Protein AF-0000000080754991 (afdb_homodimer)

Organism: Azotobacter vinelandii (strain DJ / ATCC BAA-1303) (NCBI:txid322710)

pLDDT: mean 96.36, std 5.75, range [33.67, 98.95]

Structure (mmCIF, N/CA/C/O backbone):
data_AF-0000000080754991-model_v1
#
loop_
_entity.id
_entity.type
_entity.pdbx_description
1 polymer Metapyrocatechase
#
loop_
_atom_site.group_PDB
_atom_site.id
_atom_site.type_symbol
_atom_site.label_atom_id
_atom_site.label_alt_id
_atom_site.label_comp_id
_atom_site.label_asym_id
_atom_site.label_entity_id
_atom_site.label_seq_id
_atom_site.pdbx_PDB_ins_code
_atom_site.Cartn_x
_atom_site.Cartn_y
_atom_site.Cartn_z
_atom_site.occupancy
_atom_site.B_iso_or_equiv
_atom_site.auth_seq_id
_atom_site.auth_comp_id
_atom_site.auth_asym_id
_atom_site.auth_atom_id
_atom_site.pdbx_PDB_model_num
ATOM 1 N N . MET A 1 1 ? 1.107 -3.089 6.936 1 34.07 1 MET A N 1
ATOM 2 C CA . MET A 1 1 ? 1.478 -4.201 7.807 1 34.07 1 MET A CA 1
ATOM 3 C C . MET A 1 1 ? 1.698 -3.721 9.238 1 34.07 1 MET A C 1
ATOM 5 O O . MET A 1 1 ? 2.694 -3.056 9.528 1 34.07 1 MET A O 1
ATOM 9 N N . ALA A 1 2 ? 0.578 -3.382 9.932 1 50.48 2 ALA A N 1
ATOM 10 C CA . ALA A 1 2 ? 0.874 -2.749 11.214 1 50.48 2 ALA A CA 1
ATOM 11 C C . ALA A 1 2 ? 1.478 -3.75 12.194 1 50.48 2 ALA A C 1
ATOM 13 O O . ALA A 1 2 ? 0.76 -4.558 12.788 1 50.48 2 ALA A O 1
ATOM 14 N N . LEU A 1 3 ? 2.65 -3.998 12.163 1 57.65 3 LEU A N 1
ATOM 15 C CA . LEU A 1 3 ? 3.329 -4.927 13.06 1 57.65 3 LEU A CA 1
ATOM 16 C C . LEU A 1 3 ? 2.922 -4.68 14.508 1 57.65 3 LEU A C 1
ATOM 18 O O . LEU A 1 3 ? 2.766 -5.626 15.284 1 57.65 3 LEU A O 1
ATOM 22 N N . THR A 1 4 ? 2.54 -3.359 14.766 1 68.51 4 THR A N 1
ATOM 23 C CA . THR A 1 4 ? 2.285 -3.069 16.172 1 68.51 4 THR A CA 1
ATOM 24 C C . THR A 1 4 ? 0.848 -2.597 16.375 1 68.51 4 THR A C 1
ATOM 26 O O . THR A 1 4 ? 0.444 -2.283 17.497 1 68.51 4 THR A O 1
ATOM 29 N N . GLY A 1 5 ? 0.146 -2.504 15.353 1 90.27 5 GLY A N 1
ATOM 30 C CA . GLY A 1 5 ? -1.273 -2.235 15.518 1 90.27 5 GLY A CA 1
ATOM 31 C C . GLY A 1 5 ? -1.663 -0.824 15.119 1 90.27 5 GLY A C 1
ATOM 32 O O . GLY A 1 5 ? -2.846 -0.478 15.119 1 90.27 5 GLY A O 1
ATOM 33 N N . VAL A 1 6 ? -0.695 0.099 14.88 1 95.68 6 VAL A N 1
ATOM 34 C CA . VAL A 1 6 ? -0.999 1.396 14.284 1 95.68 6 VAL A CA 1
ATOM 35 C C . VAL A 1 6 ? -1.302 1.223 12.797 1 95.68 6 VAL A C 1
ATOM 37 O O . VAL A 1 6 ? -0.485 0.678 12.051 1 95.68 6 VAL A O 1
ATOM 40 N N . LEU A 1 7 ? -2.382 1.75 12.353 1 95.14 7 LEU A N 1
ATOM 41 C CA . LEU A 1 7 ? -2.868 1.378 11.029 1 95.14 7 LEU A CA 1
ATOM 42 C C . LEU A 1 7 ? -2.525 2.452 10.003 1 95.14 7 LEU A C 1
ATOM 44 O O . LEU A 1 7 ? -2.044 2.142 8.91 1 95.14 7 LEU A O 1
ATOM 48 N N . ARG A 1 8 ? -2.825 3.704 10.314 1 95.9 8 ARG A N 1
ATOM 49 C CA . ARG A 1 8 ? -2.737 4.777 9.329 1 95.9 8 ARG A CA 1
ATOM 50 C C . ARG A 1 8 ? -2.934 6.139 9.984 1 95.9 8 ARG A C 1
ATOM 52 O O . ARG A 1 8 ? -3.513 6.235 11.068 1 95.9 8 ARG A O 1
ATOM 59 N N . PRO A 1 9 ? -2.47 7.204 9.248 1 97.39 9 PRO A N 1
ATOM 60 C CA . PRO A 1 9 ? -2.986 8.509 9.667 1 97.39 9 PRO A CA 1
ATOM 61 C C . PRO A 1 9 ? -4.512 8.576 9.643 1 97.39 9 PRO A C 1
ATOM 63 O O . PRO A 1 9 ? -5.135 8.176 8.656 1 97.39 9 PRO A O 1
ATOM 66 N N . GLY A 1 10 ? -5.033 9.062 10.738 1 98.12 10 GLY A N 1
ATOM 67 C CA . GLY A 1 10 ? -6.482 9.041 10.861 1 98.12 10 GLY A CA 1
ATOM 68 C C . GLY A 1 10 ? -7.115 10.41 10.699 1 98.12 10 GLY A C 1
ATOM 69 O O . GLY A 1 10 ? -8.213 10.532 10.153 1 98.12 10 GLY A O 1
ATOM 70 N N . HIS A 1 11 ? -6.449 11.44 11.294 1 98.87 11 HIS A N 1
ATOM 71 C CA . HIS A 1 11 ? -6.967 12.792 11.119 1 98.87 11 HIS A CA 1
ATOM 72 C C . HIS A 1 11 ? -5.938 13.836 11.538 1 98.87 11 HIS A C 1
ATOM 74 O O . HIS A 1 11 ? -5.022 13.537 12.308 1 98.87 11 HIS A O 1
ATOM 80 N N . ALA A 1 12 ? -6.115 14.991 10.964 1 98.92 12 ALA A N 1
ATOM 81 C CA . ALA A 1 12 ? -5.377 16.189 11.353 1 98.92 12 ALA A CA 1
ATOM 82 C C . ALA A 1 12 ? -6.325 17.354 11.626 1 98.92 12 ALA A C 1
ATOM 84 O O . ALA A 1 12 ? -7.294 17.558 10.891 1 98.92 12 ALA A O 1
ATOM 85 N N . GLN A 1 13 ? -6.085 18.003 12.701 1 98.91 13 GLN A N 1
ATOM 86 C CA . GLN A 1 13 ? -6.768 19.276 12.91 1 98.91 13 GLN A CA 1
ATOM 87 C C . GLN A 1 13 ? -5.846 20.452 12.601 1 98.91 13 GLN A C 1
ATOM 89 O O . GLN A 1 13 ? -4.785 20.593 13.212 1 98.91 13 GLN A O 1
ATOM 94 N N . VAL A 1 14 ? -6.333 21.271 11.75 1 98.87 14 VAL A N 1
ATOM 95 C CA . VAL A 1 14 ? -5.523 22.384 11.266 1 98.87 14 VAL A CA 1
ATOM 96 C C . VAL A 1 14 ? -6.213 23.706 11.595 1 98.87 14 VAL A C 1
ATOM 98 O O . VAL A 1 14 ? -7.437 23.816 11.496 1 98.87 14 VAL A O 1
ATOM 101 N N . ARG A 1 15 ? -5.379 24.661 11.945 1 98.89 15 ARG A N 1
ATOM 102 C CA . ARG A 1 15 ? -5.869 26.011 12.207 1 98.89 15 ARG A CA 1
ATOM 103 C C . ARG A 1 15 ? -5.927 26.831 10.923 1 98.89 15 ARG A C 1
ATOM 105 O O . ARG A 1 15 ? -4.994 26.8 10.118 1 98.89 15 ARG A O 1
ATOM 112 N N . VAL A 1 16 ? -7.015 27.548 10.8 1 98.83 16 VAL A N 1
ATOM 113 C CA . VAL A 1 16 ? -7.174 28.428 9.647 1 98.83 16 VAL A CA 1
ATOM 114 C C . VAL A 1 16 ? -7.518 29.84 10.117 1 98.83 16 VAL A C 1
ATOM 116 O O . VAL A 1 16 ? -8.048 30.023 11.215 1 98.83 16 VAL A O 1
ATOM 119 N N . LEU A 1 17 ? -7.323 30.815 9.294 1 98.74 17 LEU A N 1
ATOM 120 C CA . LEU A 1 17 ? -7.463 32.212 9.692 1 98.74 17 LEU A CA 1
ATOM 121 C C . LEU A 1 17 ? -8.887 32.704 9.456 1 98.74 17 LEU A C 1
ATOM 123 O O . LEU A 1 17 ? -9.371 33.586 10.169 1 98.74 17 LEU A O 1
ATOM 127 N N . ASN A 1 18 ? -9.542 32.275 8.427 1 98.62 18 ASN A N 1
ATOM 128 C CA . ASN A 1 18 ? -10.93 32.555 8.074 1 98.62 18 ASN A CA 1
ATOM 129 C C . ASN A 1 18 ? -11.703 31.272 7.781 1 98.62 18 ASN A C 1
ATOM 131 O O . ASN A 1 18 ? -11.503 30.647 6.738 1 98.62 18 ASN A O 1
ATOM 135 N N . LEU A 1 19 ? -12.589 30.943 8.639 1 98.63 19 LEU A N 1
ATOM 136 C CA . LEU A 1 19 ? -13.254 29.645 8.602 1 98.63 19 LEU A CA 1
ATOM 137 C C . LEU A 1 19 ? -14.079 29.493 7.328 1 98.63 19 LEU A C 1
ATOM 139 O O . LEU A 1 19 ? -13.948 28.496 6.614 1 98.63 19 LEU A O 1
ATOM 143 N N . GLU A 1 20 ? -14.876 30.476 7.024 1 98.44 20 GLU A N 1
ATOM 144 C CA . GLU A 1 20 ? -15.788 30.373 5.889 1 98.44 20 GLU A CA 1
ATOM 145 C C . GLU A 1 20 ? -15.023 30.27 4.573 1 98.44 20 GLU A C 1
ATOM 147 O O . GLU A 1 20 ? -15.39 29.486 3.695 1 98.44 20 GLU A O 1
ATOM 152 N N . GLU A 1 21 ? -14.033 31.083 4.467 1 98.59 21 GLU A N 1
ATOM 153 C CA . GLU A 1 21 ? -13.186 31.007 3.281 1 98.59 21 GLU A CA 1
ATOM 154 C C . GLU A 1 21 ? -12.54 29.63 3.151 1 98.59 21 GLU A C 1
ATOM 156 O O . GLU A 1 21 ? -12.482 29.066 2.057 1 98.59 21 GLU A O 1
ATOM 161 N N . SER A 1 22 ? -12.11 29.127 4.238 1 98.77 22 SER A N 1
ATOM 162 C CA . SER A 1 22 ? -11.438 27.831 4.238 1 98.77 22 SER A CA 1
ATOM 163 C C . SER A 1 22 ? -12.419 26.7 3.946 1 98.77 22 SER A C 1
ATOM 165 O O . SER A 1 22 ? -12.075 25.735 3.26 1 98.77 22 SER A O 1
ATOM 167 N N . ILE A 1 23 ? -13.593 26.805 4.457 1 98.83 23 ILE A N 1
ATOM 168 C CA . ILE A 1 23 ? -14.608 25.8 4.163 1 98.83 23 ILE A CA 1
ATOM 169 C C . ILE A 1 23 ? -14.829 25.716 2.654 1 98.83 23 ILE A C 1
ATOM 171 O O . ILE A 1 23 ? -14.852 24.623 2.083 1 98.83 23 ILE A O 1
ATOM 175 N N . ARG A 1 24 ? -14.95 26.838 2.006 1 98.68 24 ARG A N 1
ATOM 176 C CA . ARG A 1 24 ? -15.157 26.87 0.562 1 98.68 24 ARG A CA 1
ATOM 177 C C . ARG A 1 24 ? -13.966 26.268 -0.176 1 98.68 24 ARG A C 1
ATOM 179 O O . ARG A 1 24 ? -14.14 25.519 -1.139 1 98.68 24 ARG A O 1
ATOM 186 N N . PHE A 1 25 ? -12.845 26.593 0.248 1 98.88 25 PHE A N 1
ATOM 187 C CA . PHE A 1 25 ? -11.631 26.096 -0.39 1 98.88 25 PHE A CA 1
ATOM 188 C C . PHE A 1 25 ? -11.543 24.579 -0.277 1 98.88 25 PHE A C 1
ATOM 190 O O . PHE A 1 25 ? -11.362 23.886 -1.281 1 98.88 25 PHE A O 1
ATOM 197 N N . TYR A 1 26 ? -11.646 23.987 0.961 1 98.87 26 TYR A N 1
ATOM 198 C CA . TYR A 1 26 ? -11.446 22.56 1.188 1 98.87 26 TYR A CA 1
ATOM 199 C C . TYR A 1 26 ? -12.576 21.746 0.569 1 98.87 26 TYR A C 1
ATOM 201 O O . TYR A 1 26 ? -12.354 20.637 0.078 1 98.87 26 TYR A O 1
ATOM 209 N N . ARG A 1 27 ? -13.724 22.312 0.557 1 98.67 27 ARG A N 1
ATOM 210 C CA . ARG A 1 27 ? -14.872 21.615 -0.016 1 98.67 27 ARG A CA 1
ATOM 211 C C . ARG A 1 27 ? -14.845 21.677 -1.54 1 98.67 27 ARG A C 1
ATOM 213 O O . ARG A 1 27 ? -15.026 20.658 -2.21 1 98.67 27 ARG A O 1
ATOM 220 N N . ASP A 1 28 ? -14.568 22.867 -2.136 1 98.45 28 ASP A N 1
ATOM 221 C CA . ASP A 1 28 ? -14.836 23.092 -3.553 1 98.45 28 ASP A CA 1
ATOM 222 C C . ASP A 1 28 ? -13.562 22.952 -4.382 1 98.45 28 ASP A C 1
ATOM 224 O O . ASP A 1 28 ? -13.608 22.508 -5.531 1 98.45 28 ASP A O 1
ATOM 228 N N . VAL A 1 29 ? -12.449 23.399 -3.857 1 98.79 29 VAL A N 1
ATOM 229 C CA . VAL A 1 29 ? -11.2 23.348 -4.61 1 98.79 29 VAL A CA 1
ATOM 230 C C . VAL A 1 29 ? -10.485 22.027 -4.336 1 98.79 29 VAL A C 1
ATOM 232 O O . VAL A 1 29 ? -10.21 21.259 -5.261 1 98.79 29 VAL A O 1
ATOM 235 N N . LEU A 1 30 ? -10.238 21.726 -3.058 1 98.81 30 LEU A N 1
ATOM 236 C CA . LEU A 1 30 ? -9.603 20.451 -2.741 1 98.81 30 LEU A CA 1
ATOM 237 C C . LEU A 1 30 ? -10.566 19.291 -2.973 1 98.81 30 LEU A C 1
ATOM 239 O O . LEU A 1 30 ? -10.137 18.169 -3.251 1 98.81 30 LEU A O 1
ATOM 243 N N . GLY A 1 31 ? -11.863 19.578 -2.806 1 98.78 31 GLY A N 1
ATOM 244 C CA . GLY A 1 31 ? -12.878 18.59 -3.136 1 98.78 31 GLY A CA 1
ATOM 245 C C . GLY A 1 31 ? -13.135 17.602 -2.014 1 98.78 31 GLY A C 1
ATOM 246 O O . GLY A 1 31 ? -13.48 16.445 -2.266 1 98.78 31 GLY A O 1
ATOM 247 N N . LEU A 1 32 ? -12.944 17.977 -0.763 1 98.82 32 LEU A N 1
ATOM 248 C CA . LEU A 1 32 ? -13.263 17.125 0.378 1 98.82 32 LEU A CA 1
ATOM 249 C C . LEU A 1 32 ? -14.763 17.117 0.649 1 98.82 32 LEU A C 1
ATOM 251 O O . LEU A 1 32 ? -15.472 18.052 0.267 1 98.82 32 LEU A O 1
ATOM 255 N N . VAL A 1 33 ? -15.2 16.069 1.327 1 98.7 33 VAL A N 1
ATOM 256 C CA . VAL A 1 33 ? -16.601 15.902 1.698 1 98.7 33 VAL A CA 1
ATOM 257 C C . VAL A 1 33 ? -16.813 16.359 3.139 1 98.7 33 VAL A C 1
ATOM 259 O O . VAL A 1 33 ? -16.229 15.795 4.068 1 98.7 33 VAL A O 1
ATOM 262 N N . GLU A 1 34 ? -17.566 17.38 3.348 1 98.68 34 GLU A N 1
ATOM 263 C CA . GLU A 1 34 ? -17.897 17.808 4.704 1 98.68 34 GLU A CA 1
ATOM 264 C C . GLU A 1 34 ? -18.792 16.788 5.402 1 98.68 34 GLU A C 1
ATOM 266 O O . GLU A 1 34 ? -19.824 16.386 4.86 1 98.68 34 GLU A O 1
ATOM 271 N N . THR A 1 35 ? -18.415 16.431 6.626 1 98.71 35 THR A N 1
ATOM 272 C CA . THR A 1 35 ? -19.149 15.358 7.287 1 98.71 35 THR A CA 1
ATOM 273 C C . THR A 1 35 ? -19.8 15.86 8.573 1 98.71 35 THR A C 1
ATOM 275 O O . THR A 1 35 ? -20.586 15.145 9.197 1 98.71 35 THR A O 1
ATOM 278 N N . GLY A 1 36 ? -19.377 17.078 9.009 1 98.57 36 GLY A N 1
ATOM 279 C CA . GLY A 1 36 ? -20.019 17.567 10.219 1 98.57 36 GLY A CA 1
ATOM 280 C C . GLY A 1 36 ? -19.394 18.843 10.752 1 98.57 36 GLY A C 1
ATOM 281 O O . GLY A 1 36 ? -18.378 19.307 10.231 1 98.57 36 GLY A O 1
ATOM 282 N N . ARG A 1 37 ? -20.08 19.437 11.686 1 98.37 37 ARG A N 1
ATOM 283 C CA . ARG A 1 37 ? -19.657 20.581 12.487 1 98.37 37 ARG A CA 1
ATOM 284 C C . ARG A 1 37 ? -20.006 20.38 13.957 1 98.37 37 ARG A C 1
ATOM 286 O O . ARG A 1 37 ? -20.997 19.722 14.281 1 98.37 37 ARG A O 1
ATOM 293 N N . ASP A 1 38 ? -19.126 20.89 14.728 1 97.73 38 ASP A N 1
ATOM 294 C CA . ASP A 1 38 ? -19.459 20.696 16.136 1 97.73 38 ASP A CA 1
ATOM 295 C C . ASP A 1 38 ? -19.579 22.035 16.862 1 97.73 38 ASP A C 1
ATOM 297 O O . ASP A 1 38 ? -19.426 23.094 16.25 1 97.73 38 ASP A O 1
ATOM 301 N N . ALA A 1 39 ? -19.927 21.992 18.148 1 96.02 39 ALA A N 1
ATOM 302 C CA . ALA A 1 39 ? -20.257 23.175 18.939 1 96.02 39 ALA A CA 1
ATOM 303 C C . ALA A 1 39 ? -19.007 23.998 19.241 1 96.02 39 ALA A C 1
ATOM 305 O O . ALA A 1 39 ? -19.104 25.161 19.638 1 96.02 39 ALA A O 1
ATOM 306 N N . GLN A 1 40 ? -17.845 23.442 18.992 1 95.78 40 GLN A N 1
ATOM 307 C CA . GLN A 1 40 ? -16.594 24.144 19.261 1 95.78 40 GLN A CA 1
ATOM 308 C C . GLN A 1 40 ? -16.119 24.913 18.032 1 95.78 40 GLN A C 1
ATOM 310 O O . GLN A 1 40 ? -15.068 25.556 18.063 1 95.78 40 GLN A O 1
ATOM 315 N N . GLY A 1 41 ? -16.899 24.827 16.971 1 97.4 41 GLY A N 1
ATOM 316 C CA . GLY A 1 41 ? -16.583 25.576 15.765 1 97.4 41 GLY A CA 1
ATOM 317 C C . GLY A 1 41 ? -15.735 24.793 14.782 1 97.4 41 GLY A C 1
ATOM 318 O O . GLY A 1 41 ? -15.221 25.354 13.812 1 97.4 41 GLY A O 1
ATOM 319 N N . ARG A 1 42 ? -15.592 23.554 15.032 1 98.68 42 ARG A N 1
ATOM 320 C CA . ARG A 1 42 ? -14.81 22.719 14.126 1 98.68 42 ARG A CA 1
ATOM 321 C C . ARG A 1 42 ? -15.655 22.25 12.946 1 98.68 42 ARG A C 1
ATOM 323 O O . ARG A 1 42 ? -16.844 21.965 13.102 1 98.68 42 ARG A O 1
ATOM 330 N N . VAL A 1 43 ? -15.013 22.196 11.816 1 98.92 43 VAL A N 1
ATOM 331 C CA . VAL A 1 43 ? -15.619 21.635 10.613 1 98.92 43 VAL A CA 1
ATOM 332 C C . VAL A 1 43 ? -14.843 20.396 10.172 1 98.92 43 VAL A C 1
ATOM 334 O O . VAL A 1 43 ? -13.611 20.412 10.126 1 98.92 43 VAL A O 1
ATOM 337 N N . TYR A 1 44 ? -15.593 19.324 9.853 1 98.93 44 TYR A N 1
ATOM 338 C CA . TYR A 1 44 ? -15.01 18.009 9.615 1 98.93 44 TYR A CA 1
ATOM 339 C C . TYR A 1 44 ? -15.146 17.609 8.151 1 98.93 44 TYR A C 1
ATOM 341 O O . TYR A 1 44 ? -16.213 17.767 7.554 1 98.93 44 TYR A O 1
ATOM 349 N N . PHE A 1 45 ? -14.05 17.102 7.62 1 98.93 45 PHE A N 1
ATOM 350 C CA . PHE A 1 45 ? -14.011 16.677 6.226 1 98.93 45 PHE A CA 1
ATOM 351 C C . PHE A 1 45 ? -13.409 15.282 6.102 1 98.93 45 PHE A C 1
ATOM 353 O O . PHE A 1 45 ? -12.654 14.847 6.975 1 98.93 45 PHE A O 1
ATOM 360 N N . LYS A 1 46 ? -13.76 14.586 5.085 1 98.74 46 LYS A N 1
ATOM 361 C CA . LYS A 1 46 ? -13.068 13.376 4.652 1 98.74 46 LYS A CA 1
ATOM 362 C C . LYS A 1 46 ? -12.751 13.427 3.16 1 98.74 46 LYS A C 1
ATOM 364 O O . LYS A 1 46 ? -13.347 14.213 2.421 1 98.74 46 LYS A O 1
ATOM 369 N N . CYS A 1 47 ? -11.82 12.644 2.73 1 98.6 47 CYS A N 1
ATOM 370 C CA . CYS A 1 47 ? -11.605 12.432 1.303 1 98.6 47 CYS A CA 1
ATOM 371 C C . CYS A 1 47 ? -12.634 11.462 0.735 1 98.6 47 CYS A C 1
ATOM 373 O O . CYS A 1 47 ? -13.244 10.692 1.479 1 98.6 47 CYS A O 1
ATOM 375 N N . TRP A 1 48 ? -12.784 11.415 -0.539 1 97.84 48 TRP A N 1
ATOM 376 C CA . TRP A 1 48 ? -13.981 10.819 -1.122 1 97.84 48 TRP A CA 1
ATOM 377 C C . TRP A 1 48 ? -13.996 9.309 -0.912 1 97.84 48 TRP A C 1
ATOM 379 O O . TRP A 1 48 ? -15.062 8.705 -0.779 1 97.84 48 TRP A O 1
ATOM 389 N N . ASP A 1 49 ? -12.83 8.705 -0.838 1 97.3 49 ASP A N 1
ATOM 390 C CA . ASP A 1 49 ? -12.833 7.245 -0.821 1 97.3 49 ASP A CA 1
ATOM 391 C C . ASP A 1 49 ? -12.665 6.712 0.6 1 97.3 49 ASP A C 1
ATOM 393 O O . ASP A 1 49 ? -12.534 5.503 0.804 1 97.3 49 ASP A O 1
ATOM 397 N N . GLU A 1 50 ? -12.521 7.585 1.585 1 97.41 50 GLU A N 1
ATOM 398 C CA . GLU A 1 50 ? -12.432 7.17 2.981 1 97.41 50 GLU A CA 1
ATOM 399 C C . GLU A 1 50 ? -13.794 6.735 3.515 1 97.41 50 GLU A C 1
ATOM 401 O O . GLU A 1 50 ? -14.827 7.265 3.101 1 97.41 50 GLU A O 1
ATOM 406 N N . ARG A 1 51 ? -13.725 5.826 4.455 1 97.13 51 ARG A N 1
ATOM 407 C CA . ARG A 1 51 ? -14.976 5.312 5.003 1 97.13 51 ARG A CA 1
ATOM 408 C C . ARG A 1 51 ? -15.261 5.915 6.375 1 97.13 51 ARG A C 1
ATOM 410 O O . ARG A 1 51 ? -16.419 6.018 6.785 1 97.13 51 ARG A O 1
ATOM 417 N N . ASP A 1 52 ? -14.245 6.328 7.061 1 98.01 52 ASP A N 1
ATOM 418 C CA . ASP A 1 52 ? -14.385 6.949 8.375 1 98.01 52 ASP A CA 1
ATOM 419 C C . ASP A 1 52 ? -15.091 8.299 8.272 1 98.01 52 ASP A C 1
ATOM 421 O O . ASP A 1 52 ? -15.092 8.926 7.21 1 98.01 52 ASP A O 1
ATOM 425 N N . HIS A 1 53 ? -15.561 8.753 9.336 1 98.66 53 HIS A N 1
ATOM 426 C CA . HIS A 1 53 ? -16.329 9.991 9.391 1 98.66 53 HIS A CA 1
ATOM 427 C C . HIS A 1 53 ? -15.493 11.179 8.928 1 98.66 53 HIS A C 1
ATOM 429 O O . HIS A 1 53 ? -15.989 12.05 8.21 1 98.66 53 HIS A O 1
ATOM 435 N N . HIS A 1 54 ? -14.267 11.289 9.305 1 98.86 54 HIS A N 1
ATOM 436 C CA . HIS A 1 54 ? -13.438 12.415 8.892 1 98.86 54 HIS A CA 1
ATOM 437 C C . HIS A 1 54 ? -11.956 12.064 8.967 1 98.86 54 HIS A C 1
ATOM 439 O O . HIS A 1 54 ? -11.569 11.134 9.678 1 98.86 54 HIS A O 1
ATOM 445 N N . SER A 1 55 ? -11.216 12.81 8.238 1 98.86 55 SER A N 1
ATOM 446 C CA . SER A 1 55 ? -9.764 12.711 8.339 1 98.86 55 SER A CA 1
ATOM 447 C C . SER A 1 55 ? -9.116 14.092 8.368 1 98.86 55 SER A C 1
ATOM 449 O O . SER A 1 55 ? -7.897 14.208 8.512 1 98.86 55 SER A O 1
ATOM 451 N N . TYR A 1 56 ? -9.892 15.131 8.163 1 98.92 56 TYR A N 1
ATOM 452 C CA . TYR A 1 56 ? -9.367 16.492 8.162 1 98.92 56 TYR A CA 1
ATOM 453 C C . TYR A 1 56 ? -10.326 17.447 8.863 1 98.92 56 TYR A C 1
ATOM 455 O O . TYR A 1 56 ? -11.501 17.534 8.501 1 98.92 56 TYR A O 1
ATOM 463 N N . VAL A 1 57 ? -9.799 18.12 9.869 1 98.95 57 VAL A N 1
ATOM 464 C CA . VAL A 1 57 ? -10.595 19.023 10.694 1 98.95 57 VAL A CA 1
ATOM 465 C C . VAL A 1 57 ? -9.991 20.425 10.655 1 98.95 57 VAL A C 1
ATOM 467 O O . VAL A 1 57 ? -8.774 20.587 10.766 1 98.95 57 VAL A O 1
ATOM 470 N N . ILE A 1 58 ? -10.875 21.419 10.487 1 98.94 58 ILE A N 1
ATOM 471 C CA . ILE A 1 58 ? -10.369 22.786 10.543 1 98.94 58 ILE A CA 1
ATOM 472 C C . ILE A 1 58 ? -11.106 23.564 11.631 1 98.94 58 ILE A C 1
ATOM 474 O O . ILE A 1 58 ? -12.257 23.259 11.95 1 98.94 58 ILE A O 1
ATOM 478 N N . ARG A 1 59 ? -10.434 24.453 12.129 1 98.8 59 ARG A N 1
ATOM 479 C CA . ARG A 1 59 ? -11.013 25.431 13.045 1 98.8 59 ARG A CA 1
ATOM 480 C C . ARG A 1 59 ? -10.362 26.799 12.869 1 98.8 59 ARG A C 1
ATOM 482 O O . ARG A 1 59 ? -9.192 26.891 12.49 1 98.8 59 ARG A O 1
ATOM 489 N N . GLU A 1 60 ? -11.086 27.847 13.226 1 98.71 60 GLU A N 1
ATOM 490 C CA . GLU A 1 60 ? -10.572 29.209 13.114 1 98.71 60 GLU A CA 1
ATOM 491 C C . GLU A 1 60 ? -9.638 29.543 14.274 1 98.71 60 GLU A C 1
ATOM 493 O O . GLU A 1 60 ? -9.912 29.186 15.422 1 98.71 60 GLU A O 1
ATOM 498 N N . ALA A 1 61 ? -8.58 30.172 13.939 1 98.62 61 ALA A N 1
ATOM 499 C CA . ALA A 1 61 ? -7.607 30.647 14.92 1 98.62 61 ALA A CA 1
ATOM 500 C C . ALA A 1 61 ? -6.853 31.866 14.398 1 98.62 61 ALA A C 1
ATOM 502 O O . ALA A 1 61 ? -6.997 32.24 13.231 1 98.62 61 ALA A O 1
ATOM 503 N N . ASP A 1 62 ? -6.039 32.49 15.265 1 98.2 62 ASP A N 1
ATOM 504 C CA . ASP A 1 62 ? -5.318 33.706 14.903 1 98.2 62 ASP A CA 1
ATOM 505 C C . ASP A 1 62 ? -4.019 33.377 14.171 1 98.2 62 ASP A C 1
ATOM 507 O O . ASP A 1 62 ? -3.379 34.264 13.602 1 98.2 62 ASP A O 1
ATOM 511 N N . SER A 1 63 ? -3.65 32.119 14.158 1 98.27 63 SER A N 1
ATOM 512 C CA . SER A 1 63 ? -2.476 31.656 13.426 1 98.27 63 SER A CA 1
ATOM 513 C C . SER A 1 63 ? -2.73 30.301 12.772 1 98.27 63 SER A C 1
ATOM 515 O O . SER A 1 63 ? -3.425 29.454 13.337 1 98.27 63 SER A O 1
ATOM 517 N N . ALA A 1 64 ? -2.137 30.165 11.598 1 98.41 64 ALA A N 1
ATOM 518 C CA . ALA A 1 64 ? -2.251 28.885 10.903 1 98.41 64 ALA A CA 1
ATOM 519 C C . ALA A 1 64 ? -1.333 27.838 11.526 1 98.41 64 ALA A C 1
ATOM 521 O O . ALA A 1 64 ? -0.416 28.177 12.278 1 98.41 64 ALA A O 1
ATOM 522 N N . GLY A 1 65 ? -1.632 26.593 11.283 1 98.63 65 GLY A N 1
ATOM 523 C CA . GLY A 1 65 ? -0.792 25.524 11.799 1 98.63 65 GLY A CA 1
ATOM 524 C C . GLY A 1 65 ? -1.578 24.294 12.212 1 98.63 65 GLY A C 1
ATOM 525 O O . GLY A 1 65 ? -2.771 24.187 11.921 1 98.63 65 GLY A O 1
ATOM 526 N N . LEU A 1 66 ? -0.894 23.368 12.812 1 98.81 66 LEU A N 1
ATOM 527 C CA . LEU A 1 66 ? -1.433 22.073 13.214 1 98.81 66 LEU A CA 1
ATOM 528 C C . LEU A 1 66 ? -1.695 22.035 14.716 1 98.81 66 LEU A C 1
ATOM 530 O O . LEU A 1 66 ? -0.82 22.383 15.512 1 98.81 66 LEU A O 1
ATOM 534 N N . ASP A 1 67 ? -2.872 21.597 15.052 1 98.8 67 ASP A N 1
ATOM 535 C CA . ASP A 1 67 ? -3.127 21.355 16.469 1 98.8 67 ASP A CA 1
ATOM 536 C C . ASP A 1 67 ? -2.635 19.972 16.887 1 98.8 67 ASP A C 1
ATOM 538 O O . ASP A 1 67 ? -1.969 19.829 17.915 1 98.8 67 ASP A O 1
ATOM 542 N N . PHE A 1 68 ? -3.02 18.976 16.132 1 98.84 68 PHE A N 1
ATOM 543 C CA . PHE A 1 68 ? -2.617 17.607 16.427 1 98.84 68 PHE A CA 1
ATOM 544 C C . PHE A 1 68 ? -2.827 16.708 15.215 1 98.84 68 PHE A C 1
ATOM 546 O O . PHE A 1 68 ? -3.552 17.069 14.285 1 98.84 68 PHE A O 1
ATOM 553 N N . LEU A 1 69 ? -2.142 15.608 15.202 1 98.88 69 LEU A N 1
ATOM 554 C CA . LEU A 1 69 ? -2.268 14.539 14.218 1 98.88 69 LEU A CA 1
ATOM 555 C C . LEU A 1 69 ? -2.651 13.225 14.89 1 98.88 69 LEU A C 1
ATOM 557 O O . LEU A 1 69 ? -2.057 12.844 15.901 1 98.88 69 LEU A O 1
ATOM 561 N N . GLY A 1 70 ? -3.636 12.584 14.319 1 98.79 70 GLY A N 1
ATOM 562 C CA . GLY A 1 70 ? -4.115 11.343 14.905 1 98.79 70 GLY A CA 1
ATOM 563 C C . GLY A 1 70 ? -3.821 10.126 14.049 1 98.79 70 GLY A C 1
ATOM 564 O O . GLY A 1 70 ? -3.925 10.183 12.822 1 98.79 70 GLY A O 1
ATOM 565 N N . PHE A 1 71 ? -3.551 9.009 14.74 1 98.5 71 PHE A N 1
ATOM 566 C CA . PHE A 1 71 ? -3.409 7.717 14.077 1 98.5 71 PHE A CA 1
ATOM 567 C C . PHE A 1 71 ? -4.484 6.746 14.549 1 98.5 71 PHE A C 1
ATOM 569 O O . PHE A 1 71 ? -4.778 6.67 15.744 1 98.5 71 PHE A O 1
ATOM 576 N N . LYS A 1 72 ? -5.05 6.073 13.614 1 97.71 72 LYS A N 1
ATOM 577 C CA . LYS A 1 72 ? -5.981 4.988 13.908 1 97.71 72 LYS A CA 1
ATOM 578 C C . LYS A 1 72 ? -5.235 3.714 14.298 1 97.71 72 LYS A C 1
ATOM 580 O O . LYS A 1 72 ? -4.264 3.332 13.643 1 97.71 72 LYS A O 1
ATOM 585 N N . VAL A 1 73 ? -5.669 3.097 15.39 1 97.18 73 VAL A N 1
ATOM 586 C CA . VAL A 1 73 ? -5.085 1.824 15.798 1 97.18 73 VAL A CA 1
ATOM 587 C C . VAL A 1 73 ? -6.119 0.71 15.648 1 97.18 73 VAL A C 1
ATOM 589 O O . VAL A 1 73 ? -7.304 0.979 15.439 1 97.18 73 VAL A O 1
ATOM 592 N N . LEU A 1 74 ? -5.736 -0.455 15.712 1 94.74 74 LEU A N 1
ATOM 593 C CA . LEU A 1 74 ? -6.503 -1.633 15.324 1 94.74 74 LEU A CA 1
ATOM 594 C C . LEU A 1 74 ? -7.77 -1.757 16.164 1 94.74 74 LEU A C 1
ATOM 596 O O . LEU A 1 74 ? -8.851 -2.019 15.63 1 94.74 74 LEU A O 1
ATOM 600 N N . ASP A 1 75 ? -7.575 -1.679 17.499 1 95.34 75 ASP A N 1
ATOM 601 C CA . ASP A 1 75 ? -8.689 -1.888 18.419 1 95.34 75 ASP A CA 1
ATOM 602 C C . ASP A 1 75 ? -8.389 -1.285 19.79 1 95.34 75 ASP A C 1
ATOM 604 O O . ASP A 1 75 ? -7.334 -0.68 19.99 1 95.34 75 ASP A O 1
ATOM 608 N N . LYS A 1 76 ? -9.337 -1.43 20.689 1 97 76 LYS A N 1
ATOM 609 C CA . LYS A 1 76 ? -9.204 -0.836 22.016 1 97 76 LYS A CA 1
ATOM 610 C C . LYS A 1 76 ? -8.045 -1.462 22.785 1 97 76 LYS A C 1
ATOM 612 O O . LYS A 1 76 ? -7.333 -0.771 23.517 1 97 76 LYS A O 1
ATOM 617 N N . ALA A 1 77 ? -7.86 -2.758 22.651 1 96.5 77 ALA A N 1
ATOM 618 C CA . ALA A 1 77 ? -6.756 -3.436 23.325 1 96.5 77 ALA A CA 1
ATOM 619 C C . ALA A 1 77 ? -5.41 -2.881 22.866 1 96.5 77 ALA A C 1
ATOM 621 O O . ALA A 1 77 ? -4.505 -2.681 23.679 1 96.5 77 ALA A O 1
ATOM 622 N N . THR A 1 78 ? -5.309 -2.665 21.608 1 96.24 78 THR A N 1
ATOM 623 C CA . THR A 1 78 ? -4.092 -2.072 21.063 1 96.24 78 THR A CA 1
ATOM 624 C C . THR A 1 78 ? -3.881 -0.666 21.616 1 96.24 78 THR A C 1
ATOM 626 O O . THR A 1 78 ? -2.761 -0.295 21.974 1 96.24 78 THR A O 1
ATOM 629 N N . LEU A 1 79 ? -4.925 0.1 21.654 1 97.97 79 LEU A N 1
ATOM 630 C CA . LEU A 1 79 ? -4.841 1.454 22.191 1 97.97 79 LEU A CA 1
ATOM 631 C C . LEU A 1 79 ? -4.315 1.44 23.622 1 97.97 79 LEU A C 1
ATOM 633 O O . LEU A 1 79 ? -3.417 2.212 23.965 1 97.97 79 LEU A O 1
ATOM 637 N N . GLU A 1 80 ? -4.836 0.565 24.453 1 98.07 80 GLU A N 1
ATOM 638 C CA . GLU A 1 80 ? -4.423 0.452 25.849 1 98.07 80 GLU A CA 1
ATOM 639 C C . GLU A 1 80 ? -2.957 0.041 25.959 1 98.07 80 GLU A C 1
ATOM 641 O O . GLU A 1 80 ? -2.215 0.582 26.781 1 98.07 80 GLU A O 1
ATOM 646 N N . ARG A 1 81 ? -2.59 -0.883 25.15 1 97.55 81 ARG A N 1
ATOM 647 C CA . ARG A 1 81 ? -1.208 -1.351 25.166 1 97.55 81 ARG A CA 1
ATOM 648 C C . ARG A 1 81 ? -0.247 -0.236 24.771 1 97.55 81 ARG A C 1
ATOM 650 O O . ARG A 1 81 ? 0.777 -0.029 25.426 1 97.55 81 ARG A O 1
ATOM 657 N N . LEU A 1 82 ? -0.563 0.454 23.731 1 97.78 82 LEU A N 1
ATOM 658 C CA . LEU A 1 82 ? 0.317 1.514 23.251 1 97.78 82 LEU A CA 1
ATOM 659 C C . LEU A 1 82 ? 0.408 2.647 24.267 1 97.78 82 LEU A C 1
ATOM 661 O O . LEU A 1 82 ? 1.468 3.253 24.435 1 97.78 82 LEU A O 1
ATOM 665 N N . GLU A 1 83 ? -0.675 2.987 24.905 1 98.58 83 GLU A N 1
ATOM 666 C CA . GLU A 1 83 ? -0.625 3.994 25.962 1 98.58 83 GLU A CA 1
ATOM 667 C C . GLU A 1 83 ? 0.332 3.578 27.075 1 98.58 83 GLU A C 1
ATOM 669 O O . GLU A 1 83 ? 1.142 4.384 27.538 1 98.58 83 GLU A O 1
ATOM 674 N N . ALA A 1 84 ? 0.165 2.342 27.506 1 98.44 84 ALA A N 1
ATOM 675 C CA . ALA A 1 84 ? 1.051 1.823 28.544 1 98.44 84 ALA A CA 1
ATOM 676 C C . ALA A 1 84 ? 2.511 1.888 28.102 1 98.44 84 ALA A C 1
ATOM 678 O O . ALA A 1 84 ? 3.388 2.255 28.888 1 98.44 84 ALA A O 1
ATOM 679 N N . ASP A 1 85 ? 2.764 1.518 26.877 1 98.06 85 ASP A N 1
ATOM 680 C CA . ASP A 1 85 ? 4.12 1.535 26.337 1 98.06 85 ASP A CA 1
ATOM 681 C C . ASP A 1 85 ? 4.679 2.955 26.299 1 98.06 85 ASP A C 1
ATOM 683 O O . ASP A 1 85 ? 5.863 3.17 26.565 1 98.06 85 ASP A O 1
ATOM 687 N N . LEU A 1 86 ? 3.853 3.898 25.916 1 98.44 86 LEU A N 1
ATOM 688 C CA . LEU A 1 86 ? 4.264 5.297 25.876 1 98.44 86 LEU A CA 1
ATOM 689 C C . LEU A 1 86 ? 4.636 5.794 27.269 1 98.44 86 LEU A C 1
ATOM 691 O O . LEU A 1 86 ? 5.651 6.472 27.44 1 98.44 86 LEU A O 1
ATOM 695 N N . ARG A 1 87 ? 3.865 5.459 28.216 1 98.5 87 ARG A N 1
ATOM 696 C CA . ARG A 1 87 ? 4.148 5.845 29.595 1 98.5 87 ARG A CA 1
ATOM 697 C C . ARG A 1 87 ? 5.431 5.189 30.094 1 98.5 87 ARG A C 1
ATOM 699 O O . ARG A 1 87 ? 6.242 5.831 30.764 1 98.5 87 ARG A O 1
ATOM 706 N N . ALA A 1 88 ? 5.586 3.973 29.77 1 98.44 88 ALA A N 1
ATOM 707 C CA . ALA A 1 88 ? 6.793 3.251 30.164 1 98.44 88 ALA A CA 1
ATOM 708 C C . ALA A 1 88 ? 8.036 3.88 29.541 1 98.44 88 ALA A C 1
ATOM 710 O O . ALA A 1 88 ? 9.112 3.872 30.145 1 98.44 88 ALA A O 1
ATOM 711 N N . TYR A 1 89 ? 7.862 4.376 28.385 1 97.88 89 TYR A N 1
ATOM 712 C CA . TYR A 1 89 ? 8.957 5.054 27.701 1 97.88 89 TYR A CA 1
ATOM 713 C C . TYR A 1 89 ? 9.298 6.371 28.389 1 97.88 89 TYR A C 1
ATOM 715 O O . TYR A 1 89 ? 10.408 6.887 28.24 1 97.88 89 TYR A O 1
ATOM 723 N N . GLY A 1 90 ? 8.261 6.956 29.057 1 97.85 90 GLY A N 1
ATOM 724 C CA . GLY A 1 90 ? 8.518 8.174 29.808 1 97.85 90 GLY A CA 1
ATOM 725 C C . GLY A 1 90 ? 7.688 9.353 29.335 1 97.85 90 GLY A C 1
ATOM 726 O O . GLY A 1 90 ? 7.896 10.483 29.78 1 97.85 90 GLY A O 1
ATOM 727 N N . LEU A 1 91 ? 6.771 9.108 28.444 1 98.07 91 LEU A N 1
ATOM 728 C CA . LEU A 1 91 ? 5.927 10.196 27.963 1 98.07 91 LEU A CA 1
ATOM 729 C C . LEU A 1 91 ? 4.677 10.336 28.826 1 98.07 91 LEU A C 1
ATOM 731 O O . LEU A 1 91 ? 4.126 9.337 29.294 1 98.07 91 LEU A O 1
ATOM 735 N N . GLN A 1 92 ? 4.302 11.566 28.988 1 98 92 GLN A N 1
ATOM 736 C CA . GLN A 1 92 ? 3.004 11.823 29.604 1 98 92 GLN A CA 1
ATOM 737 C C . GLN A 1 92 ? 1.876 11.694 28.585 1 98 92 GLN A C 1
ATOM 739 O O . GLN A 1 92 ? 1.982 12.201 27.466 1 98 92 GLN A O 1
ATOM 744 N N . THR A 1 93 ? 0.837 10.927 28.975 1 98.55 93 THR A N 1
ATOM 745 C CA . THR A 1 93 ? -0.314 10.76 28.094 1 98.55 93 THR A CA 1
ATOM 746 C C . THR A 1 93 ? -1.57 11.353 28.727 1 98.55 93 THR A C 1
ATOM 748 O O . THR A 1 93 ? -1.672 11.439 29.952 1 98.55 93 THR A O 1
ATOM 751 N N . THR A 1 94 ? -2.454 11.81 27.89 1 98.51 94 THR A N 1
ATOM 752 C CA . THR A 1 94 ? -3.763 12.31 28.295 1 98.51 94 THR A CA 1
ATOM 753 C C . THR A 1 94 ? -4.874 11.593 27.534 1 98.51 94 THR A C 1
ATOM 755 O O . THR A 1 94 ? -4.812 11.462 26.31 1 98.51 94 THR A O 1
ATOM 758 N N . ARG A 1 95 ? -5.864 11.202 28.243 1 97.79 95 ARG A N 1
ATOM 759 C CA . ARG A 1 95 ? -7.025 10.59 27.606 1 97.79 95 ARG A CA 1
ATOM 760 C C . ARG A 1 95 ? -8.112 11.626 27.338 1 97.79 95 ARG A C 1
ATOM 762 O O . ARG A 1 95 ? -8.467 12.405 28.225 1 97.79 95 ARG A O 1
ATOM 769 N N . LEU A 1 96 ? -8.532 11.675 26.164 1 98.34 96 LEU A N 1
ATOM 770 C CA . LEU A 1 96 ? -9.661 12.509 25.767 1 98.34 96 LEU A CA 1
ATOM 771 C C . LEU A 1 96 ? -10.918 11.668 25.575 1 98.34 96 LEU A C 1
ATOM 773 O O . LEU A 1 96 ? -10.872 10.609 24.944 1 98.34 96 LEU A O 1
ATOM 777 N N . PRO A 1 97 ? -12.038 12.073 26.102 1 98.1 97 PRO A N 1
ATOM 778 C CA . PRO A 1 97 ? -13.243 11.241 26.074 1 98.1 97 PRO A CA 1
ATOM 779 C C . PRO A 1 97 ? -13.817 11.082 24.668 1 98.1 97 PRO A C 1
ATOM 781 O O . PRO A 1 97 ? -13.629 11.956 23.818 1 98.1 97 PRO A O 1
ATOM 784 N N . ALA A 1 98 ? -14.527 9.978 24.547 1 98.14 98 ALA A N 1
ATOM 785 C CA . ALA A 1 98 ? -15.293 9.781 23.319 1 98.14 98 ALA A CA 1
ATOM 786 C C . ALA A 1 98 ? -16.227 10.959 23.061 1 98.14 98 ALA A C 1
ATOM 788 O O . ALA A 1 98 ? -16.863 11.47 23.985 1 98.14 98 ALA A O 1
ATOM 789 N N . GLY A 1 99 ? -16.24 11.385 21.78 1 97.2 99 GLY A N 1
ATOM 790 C CA . GLY A 1 99 ? -17.147 12.465 21.423 1 97.2 99 GLY A CA 1
ATOM 791 C C . GLY A 1 99 ? -16.508 13.837 21.519 1 97.2 99 GLY A C 1
ATOM 792 O O . GLY A 1 99 ? -17.05 14.818 21.005 1 97.2 99 GLY A O 1
ATOM 793 N N . ASP A 1 100 ? -15.376 13.886 22.236 1 97.48 100 ASP A N 1
ATOM 794 C CA . ASP A 1 100 ? -14.659 15.158 22.223 1 97.48 100 ASP A CA 1
ATOM 795 C C . ASP A 1 100 ? -14.38 15.616 20.793 1 97.48 100 ASP A C 1
ATOM 797 O O . ASP A 1 100 ? -14.514 16.801 20.479 1 97.48 100 ASP A O 1
ATOM 801 N N . LEU A 1 101 ? -13.902 14.761 20.008 1 97.6 101 LEU A N 1
ATOM 802 C CA . LEU A 1 101 ? -13.896 14.915 18.557 1 97.6 101 LEU A CA 1
ATOM 803 C C . LEU A 1 101 ? -15.105 14.226 17.932 1 97.6 101 LEU A C 1
ATOM 805 O O . LEU A 1 101 ? -15.375 13.057 18.218 1 97.6 101 LEU A O 1
ATOM 809 N N . LEU A 1 102 ? -15.797 14.925 17.156 1 98.15 102 LEU A N 1
ATOM 810 C CA . LEU A 1 102 ? -17.05 14.421 16.604 1 98.15 102 LEU A CA 1
ATOM 811 C C . LEU A 1 102 ? -16.871 13.013 16.045 1 98.15 102 LEU A C 1
ATOM 813 O O . LEU A 1 102 ? -15.91 12.747 15.319 1 98.15 102 LEU A O 1
ATOM 817 N N . GLU A 1 103 ? -17.821 12.06 16.419 1 98.47 103 GLU A N 1
ATOM 818 C CA . GLU A 1 103 ? -17.919 10.718 15.853 1 98.47 103 GLU A CA 1
ATOM 819 C C . GLU A 1 103 ? -16.622 9.938 16.052 1 98.47 103 GLU A C 1
ATOM 821 O O . GLU A 1 103 ? -16.275 9.081 15.237 1 98.47 103 GLU A O 1
ATOM 826 N N . THR A 1 104 ? -15.88 10.258 17.083 1 98.65 104 THR A N 1
ATOM 827 C CA . THR A 1 104 ? -14.605 9.616 17.387 1 98.65 104 THR A CA 1
ATOM 828 C C . THR A 1 104 ? -14.597 9.079 18.815 1 98.65 104 THR A C 1
ATOM 830 O O . THR A 1 104 ? -15.101 9.73 19.732 1 98.65 104 THR A O 1
ATOM 833 N N . GLY A 1 105 ? -14.091 7.961 19.012 1 98.59 105 GLY A N 1
ATOM 834 C CA . GLY A 1 105 ? -13.97 7.38 20.34 1 98.59 105 GLY A CA 1
ATOM 835 C C . GLY A 1 105 ? -12.916 8.058 21.194 1 98.59 105 GLY A C 1
ATOM 836 O O . GLY A 1 105 ? -12.474 9.166 20.881 1 98.59 105 GLY A O 1
ATOM 837 N N . GLU A 1 106 ? -12.654 7.434 22.293 1 98.59 106 GLU A N 1
ATOM 838 C CA . GLU A 1 106 ? -11.612 7.945 23.178 1 98.59 106 GLU A CA 1
ATOM 839 C C . GLU A 1 106 ? -10.271 8.039 22.455 1 98.59 106 GLU A C 1
ATOM 841 O O . GLU A 1 106 ? -9.962 7.207 21.6 1 98.59 106 GLU A O 1
ATOM 846 N N . ARG A 1 107 ? -9.535 9.001 22.861 1 98.71 107 ARG A N 1
ATOM 847 C CA . ARG A 1 107 ? -8.222 9.206 22.257 1 98.71 107 ARG A CA 1
ATOM 848 C C . ARG A 1 107 ? -7.142 9.335 23.326 1 98.71 107 ARG A C 1
ATOM 850 O O . ARG A 1 107 ? -7.399 9.848 24.417 1 98.71 107 ARG A O 1
ATOM 857 N N . VAL A 1 108 ? -6.007 8.857 23.057 1 98.82 108 VAL A N 1
ATOM 858 C CA . VAL A 1 108 ? -4.808 9.042 23.868 1 98.82 108 VAL A CA 1
ATOM 859 C C . VAL A 1 108 ? -3.89 10.068 23.207 1 98.82 108 VAL A C 1
ATOM 861 O O . VAL A 1 108 ? -3.442 9.871 22.075 1 98.82 108 VAL A O 1
ATOM 864 N N . ARG A 1 109 ? -3.619 11.122 23.903 1 98.8 109 ARG A N 1
ATOM 865 C CA . ARG A 1 109 ? -2.791 12.191 23.352 1 98.8 109 ARG A CA 1
ATOM 866 C C . ARG A 1 109 ? -1.455 12.278 24.081 1 98.8 109 ARG A C 1
ATOM 868 O O . ARG A 1 109 ? -1.39 12.08 25.296 1 98.8 109 ARG A O 1
ATOM 875 N N . PHE A 1 110 ? -0.38 12.576 23.375 1 98.85 110 PHE A N 1
ATOM 876 C CA . PHE A 1 110 ? 0.945 12.819 23.933 1 98.85 110 PHE A CA 1
ATOM 877 C C . PHE A 1 110 ? 1.705 13.842 23.098 1 98.85 110 PHE A C 1
ATOM 879 O O . PHE A 1 110 ? 1.357 14.09 21.942 1 98.85 110 PHE A O 1
ATOM 886 N N . GLU A 1 111 ? 2.673 14.439 23.666 1 98.75 111 GLU A N 1
ATOM 887 C CA . GLU A 1 111 ? 3.497 15.435 22.988 1 98.75 111 GLU A CA 1
ATOM 888 C C . GLU A 1 111 ? 4.878 14.877 22.657 1 98.75 111 GLU A C 1
ATOM 890 O O . GLU A 1 111 ? 5.542 14.297 23.518 1 98.75 111 GLU A O 1
ATOM 895 N N . LEU A 1 112 ? 5.252 15.043 21.472 1 98.74 112 LEU A N 1
ATOM 896 C CA . LEU A 1 112 ? 6.584 14.638 21.037 1 98.74 112 LEU A CA 1
ATOM 897 C C . LEU A 1 112 ? 7.628 15.673 21.444 1 98.74 112 LEU A C 1
ATOM 899 O O . LEU A 1 112 ? 7.303 16.848 21.63 1 98.74 112 LEU A O 1
ATOM 903 N N . PRO A 1 113 ? 8.902 15.261 21.503 1 98.4 113 PRO A N 1
ATOM 904 C CA . PRO A 1 113 ? 9.981 16.218 21.763 1 98.4 113 PRO A CA 1
ATOM 905 C C . PRO A 1 113 ? 10.056 17.323 20.711 1 98.4 113 PRO A C 1
ATOM 907 O O . PRO A 1 113 ? 10.596 18.399 20.979 1 98.4 113 PRO A O 1
ATOM 910 N N . SER A 1 114 ? 9.511 17.083 19.551 1 98.56 114 SER A N 1
ATOM 911 C CA . SER A 1 114 ? 9.489 18.075 18.481 1 98.56 114 SER A CA 1
ATOM 912 C C . SER A 1 114 ? 8.386 19.104 18.705 1 98.56 114 SER A C 1
ATOM 914 O O . SER A 1 114 ? 8.272 20.074 17.952 1 98.56 114 SER A O 1
ATOM 916 N N . GLY A 1 115 ? 7.549 18.9 19.678 1 98.52 115 GLY A N 1
ATOM 917 C CA . GLY A 1 115 ? 6.527 19.87 20.039 1 98.52 115 GLY A CA 1
ATOM 918 C C . GLY A 1 115 ? 5.172 19.564 19.429 1 98.52 115 GLY A C 1
ATOM 919 O O . GLY A 1 115 ? 4.226 20.339 19.584 1 98.52 115 GLY A O 1
ATOM 920 N N . HIS A 1 116 ? 5.064 18.463 18.813 1 98.83 116 HIS A N 1
ATOM 921 C CA . HIS A 1 116 ? 3.812 18.111 18.154 1 98.83 116 HIS A CA 1
ATOM 922 C C . HIS A 1 116 ? 2.928 17.265 19.064 1 98.83 116 HIS A C 1
ATOM 924 O O . HIS A 1 116 ? 3.424 16.391 19.78 1 98.83 116 HIS A O 1
ATOM 930 N N . LEU A 1 117 ? 1.68 17.504 18.993 1 98.84 117 LEU A N 1
ATOM 931 C CA . LEU A 1 117 ? 0.696 16.651 19.651 1 98.84 117 LEU A CA 1
ATOM 932 C C . LEU A 1 117 ? 0.233 15.537 18.718 1 98.84 117 LEU A C 1
ATOM 934 O O . LEU A 1 117 ? -0.253 15.806 17.617 1 98.84 117 LEU A O 1
ATOM 938 N N . ILE A 1 118 ? 0.331 14.295 19.223 1 98.88 118 ILE A N 1
ATOM 939 C CA . ILE A 1 118 ? -0.107 13.106 18.5 1 98.88 118 ILE A CA 1
ATOM 940 C C . ILE A 1 118 ? -1.225 12.413 19.275 1 98.88 118 ILE A C 1
ATOM 942 O O . ILE A 1 118 ? -1.208 12.383 20.508 1 98.88 118 ILE A O 1
ATOM 946 N N . GLU A 1 119 ? -2.121 11.856 18.543 1 98.83 119 GLU A N 1
ATOM 947 C CA . GLU A 1 119 ? -3.186 11.092 19.186 1 98.83 119 GLU A CA 1
ATOM 948 C C . GLU A 1 119 ? -3.31 9.698 18.578 1 98.83 119 GLU A C 1
ATOM 950 O O . GLU A 1 119 ? -3.03 9.505 17.393 1 98.83 119 GLU A O 1
ATOM 955 N N . LEU A 1 120 ? -3.7 8.793 19.413 1 98.71 120 LEU A N 1
ATOM 956 C CA . LEU A 1 120 ? -4.083 7.446 19.002 1 98.71 120 LEU A CA 1
ATOM 957 C C . LEU A 1 120 ? -5.545 7.171 19.336 1 98.71 120 LEU A C 1
ATOM 959 O O . LEU A 1 120 ? -6.03 7.572 20.396 1 98.71 120 LEU A O 1
ATOM 963 N N . TYR A 1 121 ? -6.238 6.517 18.432 1 98.78 121 TYR A N 1
ATOM 964 C CA . TYR A 1 121 ? -7.632 6.17 18.683 1 98.78 121 TYR A CA 1
ATOM 965 C C . TYR A 1 121 ? -8.011 4.879 17.966 1 98.78 121 TYR A C 1
ATOM 967 O O . TYR A 1 121 ? -7.426 4.541 16.935 1 98.78 121 TYR A O 1
ATOM 975 N N . ALA A 1 122 ? -9.039 4.185 18.44 1 98.04 122 ALA A N 1
ATOM 976 C CA . ALA A 1 122 ? -9.422 2.892 17.881 1 98.04 122 ALA A CA 1
ATOM 977 C C . ALA A 1 122 ? -10.757 2.985 17.148 1 98.04 122 ALA A C 1
ATOM 979 O O . ALA A 1 122 ? -11.024 2.207 16.229 1 98.04 122 ALA A O 1
ATOM 980 N N . GLU A 1 123 ? -11.518 3.953 17.577 1 98.27 123 GLU A N 1
ATOM 981 C CA . GLU A 1 123 ? -12.896 3.939 17.096 1 98.27 123 GLU A CA 1
ATOM 982 C C . GLU A 1 123 ? -13.253 5.252 16.406 1 98.27 123 GLU A C 1
ATOM 984 O O . GLU A 1 123 ? -12.939 6.331 16.913 1 98.27 123 GLU A O 1
ATOM 989 N N . LYS A 1 124 ? -13.875 5.181 15.265 1 98.38 124 LYS A N 1
ATOM 990 C CA . LYS A 1 124 ? -14.477 6.275 14.509 1 98.38 124 LYS A CA 1
ATOM 991 C C . LYS A 1 124 ? -15.668 5.788 13.69 1 98.38 124 LYS A C 1
ATOM 993 O O . LYS A 1 124 ? -15.622 4.705 13.102 1 98.38 124 LYS A O 1
ATOM 998 N N . THR A 1 125 ? -16.707 6.561 13.721 1 98.51 125 THR A N 1
ATOM 999 C CA . THR A 1 125 ? -17.903 6.177 12.98 1 98.51 125 THR A CA 1
ATOM 1000 C C . THR A 1 125 ? -17.58 5.967 11.503 1 98.51 125 THR A C 1
ATOM 1002 O O . THR A 1 125 ? -16.867 6.77 10.898 1 98.51 125 THR A O 1
ATOM 1005 N N . ILE A 1 126 ? -18.087 4.879 11.02 1 97.77 126 ILE A N 1
ATOM 1006 C CA . ILE A 1 126 ? -17.947 4.592 9.596 1 97.77 126 ILE A CA 1
ATOM 1007 C C . ILE A 1 126 ? -19.148 5.15 8.836 1 97.77 126 ILE A C 1
ATOM 1009 O O . ILE A 1 126 ? -20.28 4.703 9.037 1 97.77 126 ILE A O 1
ATOM 1013 N N . VAL A 1 127 ? -18.89 6.094 7.955 1 97.64 127 VAL A N 1
ATOM 1014 C CA . VAL A 1 127 ? -19.984 6.701 7.204 1 97.64 127 VAL A CA 1
ATOM 1015 C C . VAL A 1 127 ? -19.937 6.232 5.752 1 97.64 127 VAL A C 1
ATOM 1017 O O . VAL A 1 127 ? -20.83 6.547 4.962 1 97.64 127 VAL A O 1
ATOM 1020 N N . GLY A 1 128 ? -18.965 5.486 5.379 1 95.86 128 GLY A N 1
ATOM 1021 C CA . GLY A 1 128 ? -18.84 4.938 4.038 1 95.86 128 GLY A CA 1
ATOM 1022 C C . GLY A 1 128 ? -18.268 5.928 3.04 1 95.86 128 GLY A C 1
ATOM 1023 O O . GLY A 1 128 ? -17.935 7.058 3.401 1 95.86 128 GLY A O 1
ATOM 1024 N N . ASN A 1 129 ? -18.096 5.515 1.705 1 95.9 129 ASN A N 1
ATOM 1025 C CA . ASN A 1 129 ? -17.525 6.365 0.665 1 95.9 129 ASN A CA 1
ATOM 1026 C C . ASN A 1 129 ? -18.536 6.654 -0.44 1 95.9 129 ASN A C 1
ATOM 1028 O O . ASN A 1 129 ? -18.158 7.053 -1.544 1 95.9 129 ASN A O 1
ATOM 1032 N N . GLY A 1 130 ? -19.794 6.261 -0.182 1 94.82 130 GLY A N 1
ATOM 1033 C CA . GLY A 1 130 ? -20.862 6.646 -1.091 1 94.82 130 GLY A CA 1
ATOM 1034 C C . GLY A 1 130 ? -21.19 5.575 -2.114 1 94.82 130 GLY A C 1
ATOM 1035 O O . GLY A 1 130 ? -22.168 5.695 -2.855 1 94.82 130 GLY A O 1
ATOM 1036 N N . VAL A 1 131 ? -20.443 4.458 -2.189 1 95.28 131 VAL A N 1
ATOM 1037 C CA . VAL A 1 131 ? -20.694 3.483 -3.244 1 95.28 131 VAL A CA 1
ATOM 1038 C C . VAL A 1 131 ? -21.231 2.189 -2.636 1 95.28 131 VAL A C 1
ATOM 1040 O O . VAL A 1 131 ? -21.574 1.251 -3.359 1 95.28 131 VAL A O 1
ATOM 1043 N N . GLY A 1 132 ? -21.303 2.091 -1.325 1 94.78 132 GLY A N 1
ATOM 1044 C CA . GLY A 1 132 ? -21.886 0.948 -0.64 1 94.78 132 GLY A CA 1
ATOM 1045 C C . GLY A 1 132 ? -20.933 -0.227 -0.521 1 94.78 132 GLY A C 1
ATOM 1046 O O . GLY A 1 132 ? -19.79 -0.154 -0.976 1 94.78 132 GLY A O 1
ATOM 1047 N N . LEU A 1 133 ? -21.438 -1.371 0.029 1 96.95 133 LEU A N 1
ATOM 1048 C CA . LEU A 1 133 ? -20.602 -2.528 0.334 1 96.95 133 LEU A CA 1
ATOM 1049 C C . LEU A 1 133 ? -20.966 -3.711 -0.556 1 96.95 133 LEU A C 1
ATOM 1051 O O . LEU A 1 133 ? -20.241 -4.708 -0.597 1 96.95 133 LEU A O 1
ATOM 1055 N N . ILE A 1 134 ? -22.08 -3.646 -1.265 1 97.83 134 ILE A N 1
ATOM 1056 C CA . ILE A 1 134 ? -22.567 -4.727 -2.114 1 97.83 134 ILE A CA 1
ATOM 1057 C C . ILE A 1 134 ? -22.55 -4.283 -3.575 1 97.83 134 ILE A C 1
ATOM 1059 O O . ILE A 1 134 ? -23.223 -3.317 -3.944 1 97.83 134 ILE A O 1
ATOM 1063 N N . ASN A 1 135 ? -21.842 -4.994 -4.416 1 97.41 135 ASN A N 1
ATOM 1064 C CA . ASN A 1 135 ? -21.689 -4.707 -5.838 1 97.41 135 ASN A CA 1
ATOM 1065 C C . ASN A 1 135 ? -21.361 -3.236 -6.081 1 97.41 135 ASN A C 1
ATOM 1067 O O . ASN A 1 135 ? -22.037 -2.566 -6.863 1 97.41 135 ASN A O 1
ATOM 1071 N N . PRO A 1 136 ? -20.347 -2.731 -5.421 1 96.56 136 PRO A N 1
ATOM 1072 C CA . PRO A 1 136 ? -20.088 -1.29 -5.48 1 96.56 136 PRO A CA 1
ATOM 1073 C C . PRO A 1 136 ? -19.602 -0.834 -6.853 1 96.56 136 PRO A C 1
ATOM 1075 O O . PRO A 1 136 ? -18.873 -1.565 -7.529 1 96.56 136 PRO A O 1
ATOM 1078 N N . ALA A 1 137 ? -19.985 0.417 -7.214 1 94.84 137 ALA A N 1
ATOM 1079 C CA . ALA A 1 137 ? -19.319 1.102 -8.318 1 94.84 137 ALA A CA 1
ATOM 1080 C C . ALA A 1 137 ? -17.886 1.475 -7.948 1 94.84 137 ALA A C 1
ATOM 1082 O O . ALA A 1 137 ? -17.534 1.517 -6.767 1 94.84 137 ALA A O 1
ATOM 1083 N N . PRO A 1 138 ? -17.056 1.65 -8.912 1 92.6 138 PRO A N 1
ATOM 1084 C CA . PRO A 1 138 ? -15.67 2.006 -8.596 1 92.6 138 PRO A CA 1
ATOM 1085 C C . PRO A 1 138 ? -15.549 3.379 -7.938 1 92.6 138 PRO A C 1
ATOM 1087 O O . PRO A 1 138 ? -14.555 3.658 -7.263 1 92.6 138 PRO A O 1
ATOM 1090 N N . TRP A 1 139 ? -16.475 4.261 -8.211 1 92.93 139 TRP A N 1
ATOM 1091 C CA . TRP A 1 139 ? -16.503 5.596 -7.623 1 92.93 139 TRP A CA 1
ATOM 1092 C C . TRP A 1 139 ? -17.879 6.234 -7.785 1 92.93 139 TRP A C 1
ATOM 1094 O O . TRP A 1 139 ? -18.752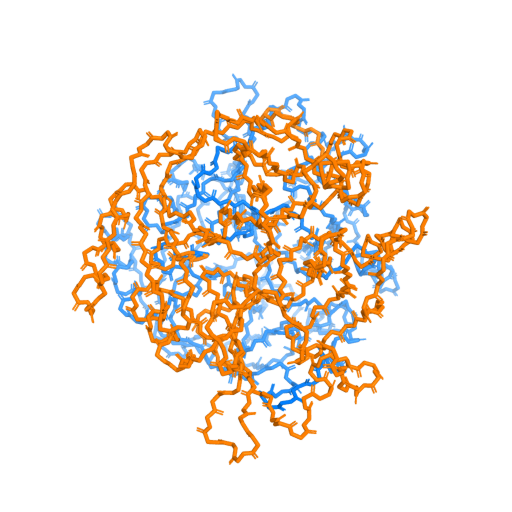 5.679 -8.456 1 92.93 139 TRP A O 1
ATOM 1104 N N . ASP A 1 140 ? -18.079 7.383 -7.134 1 93.86 140 ASP A N 1
ATOM 1105 C CA . ASP A 1 140 ? -19.301 8.165 -7.298 1 93.86 140 ASP A CA 1
ATOM 1106 C C . ASP A 1 140 ? -18.981 9.616 -7.649 1 93.86 140 ASP A C 1
ATOM 1108 O O . ASP A 1 140 ? -17.871 9.924 -8.088 1 93.86 140 ASP A O 1
ATOM 1112 N N . GLY A 1 141 ? -19.947 10.451 -7.602 1 93.26 141 GLY A N 1
ATOM 1113 C CA . GLY A 1 141 ? -19.81 11.833 -8.033 1 93.26 141 GLY A CA 1
ATOM 1114 C C . GLY A 1 141 ? -18.795 12.614 -7.22 1 93.26 141 GLY A C 1
ATOM 1115 O O . GLY A 1 141 ? -18.227 13.595 -7.704 1 93.26 141 GLY A O 1
ATOM 1116 N N . ALA A 1 142 ? -18.527 12.235 -5.976 1 94.44 142 ALA A N 1
ATOM 1117 C CA . ALA A 1 142 ? -17.574 12.927 -5.112 1 94.44 142 ALA A CA 1
ATOM 1118 C C . ALA A 1 142 ? -16.162 12.86 -5.688 1 94.44 142 ALA A C 1
ATOM 1120 O O . ALA A 1 142 ? -15.36 13.776 -5.489 1 94.44 142 ALA A O 1
ATOM 1121 N N . ARG A 1 143 ? -15.874 11.843 -6.408 1 94.29 143 ARG A N 1
ATOM 1122 C CA . ARG A 1 143 ? -14.565 11.658 -7.026 1 94.29 143 ARG A CA 1
ATOM 1123 C C . ARG A 1 143 ? -14.315 12.709 -8.103 1 94.29 143 ARG A C 1
ATOM 1125 O O . ARG A 1 143 ? -13.169 12.947 -8.49 1 94.29 143 ARG A O 1
ATOM 1132 N N . GLU A 1 144 ? -15.338 13.36 -8.56 1 92.95 144 GLU A N 1
ATOM 1133 C CA . GLU A 1 144 ? -15.218 14.292 -9.677 1 92.95 144 GLU A CA 1
ATOM 1134 C C . GLU A 1 144 ? -15.348 15.738 -9.205 1 92.95 144 GLU A C 1
ATOM 1136 O O . GLU A 1 144 ? -15.382 16.662 -10.021 1 92.95 144 GLU A O 1
ATOM 1141 N N . HIS A 1 145 ? -15.396 15.95 -7.947 1 97.03 145 HIS A N 1
ATOM 1142 C CA . HIS A 1 145 ? -15.566 17.281 -7.377 1 97.03 145 HIS A CA 1
ATOM 1143 C C . HIS A 1 145 ? -14.235 17.849 -6.895 1 97.03 145 HIS A C 1
ATOM 1145 O O . HIS A 1 145 ? -13.633 17.321 -5.957 1 97.03 145 HIS A O 1
ATOM 1151 N N . GLY A 1 146 ? -13.797 18.999 -7.515 1 98.23 146 GLY A N 1
ATOM 1152 C CA . GLY A 1 146 ? -12.497 19.548 -7.167 1 98.23 146 GLY A CA 1
ATOM 1153 C C . GLY A 1 146 ? -11.351 18.594 -7.449 1 98.23 146 GLY A C 1
ATOM 1154 O O . GLY A 1 146 ? -11.38 17.856 -8.436 1 98.23 146 GLY A O 1
ATOM 1155 N N . ILE A 1 147 ? -10.358 18.672 -6.652 1 98.66 147 ILE A N 1
ATOM 1156 C CA . ILE A 1 147 ? -9.208 17.783 -6.782 1 98.66 147 ILE A CA 1
ATOM 1157 C C . ILE A 1 147 ? -9.594 16.372 -6.343 1 98.66 147 ILE A C 1
ATOM 1159 O O . ILE A 1 147 ? -9.131 15.387 -6.922 1 98.66 147 ILE A O 1
ATOM 1163 N N . ALA A 1 148 ? -10.394 16.263 -5.271 1 98.27 148 ALA A N 1
ATOM 1164 C CA . ALA A 1 148 ? -11.035 15.044 -4.787 1 98.27 148 ALA A CA 1
ATOM 1165 C C . ALA A 1 148 ? -9.999 13.966 -4.476 1 98.27 148 ALA A C 1
ATOM 1167 O O . ALA A 1 148 ? -10.039 12.875 -5.049 1 98.27 148 ALA A O 1
ATOM 1168 N N . PRO A 1 149 ? -9.141 14.252 -3.524 1 98.57 149 PRO A N 1
ATOM 1169 C CA . PRO A 1 149 ? -8.152 13.226 -3.185 1 98.57 149 PRO A CA 1
ATOM 1170 C C . PRO A 1 149 ? -8.786 11.969 -2.593 1 98.57 149 PRO A C 1
ATOM 1172 O O . PRO A 1 149 ? -9.879 12.034 -2.024 1 98.57 149 PRO A O 1
ATOM 1175 N N . VAL A 1 150 ? -8.093 10.914 -2.678 1 97.4 150 VAL A N 1
ATOM 1176 C CA . VAL A 1 150 ? -8.533 9.587 -2.263 1 97.4 150 VAL A CA 1
ATOM 1177 C C . VAL A 1 150 ? -8.555 9.503 -0.738 1 97.4 150 VAL A C 1
ATOM 1179 O O . VAL A 1 150 ? -9.493 8.958 -0.153 1 97.4 150 VAL A O 1
ATOM 1182 N N . ARG A 1 151 ? -7.555 9.99 -0.114 1 97.58 151 ARG A N 1
ATOM 1183 C CA . ARG A 1 151 ? -7.428 9.948 1.339 1 97.58 151 ARG A CA 1
ATOM 1184 C C . ARG A 1 151 ? -6.349 10.912 1.822 1 97.58 151 ARG A C 1
ATOM 1186 O O . ARG A 1 151 ? -5.491 11.333 1.043 1 97.58 151 ARG A O 1
ATOM 1193 N N . LEU A 1 152 ? -6.402 11.27 3.106 1 98.66 152 LEU A N 1
ATOM 1194 C CA . LEU A 1 152 ? -5.254 11.858 3.786 1 98.66 152 LEU A CA 1
ATOM 1195 C C . LEU A 1 152 ? -4.097 10.867 3.858 1 98.66 152 LEU A C 1
ATOM 1197 O O . LEU A 1 152 ? -4.236 9.785 4.434 1 98.66 152 LEU A O 1
ATOM 1201 N N . ASP A 1 153 ? -3.014 11.215 3.332 1 98.25 153 ASP A N 1
ATOM 1202 C CA . ASP A 1 153 ? -1.968 10.224 3.099 1 98.25 153 ASP A CA 1
ATOM 1203 C C . ASP A 1 153 ? -0.899 10.288 4.187 1 98.25 153 ASP A C 1
ATOM 1205 O O . ASP A 1 153 ? -0.49 9.256 4.723 1 98.25 153 ASP A O 1
ATOM 1209 N N . HIS A 1 154 ? -0.25 11.421 4.372 1 98.6 154 HIS A N 1
ATOM 1210 C CA . HIS A 1 154 ? 0.804 11.609 5.363 1 98.6 154 HIS A CA 1
ATOM 1211 C C . HIS A 1 154 ? 0.961 13.081 5.728 1 98.6 154 HIS A C 1
ATOM 1213 O O . HIS A 1 154 ? 0.282 13.941 5.163 1 98.6 154 HIS A O 1
ATOM 1219 N N . ALA A 1 155 ? 1.837 13.337 6.716 1 98.81 155 ALA A N 1
ATOM 1220 C CA . ALA A 1 155 ? 2.235 14.697 7.067 1 98.81 155 ALA A CA 1
ATOM 1221 C C . ALA A 1 155 ? 3.746 14.796 7.254 1 98.81 155 ALA A C 1
ATOM 1223 O O . ALA A 1 155 ? 4.4 13.811 7.607 1 98.81 155 ALA A O 1
ATOM 1224 N N . LEU A 1 156 ? 4.225 15.928 6.953 1 98.8 156 LEU A N 1
ATOM 1225 C CA . LEU A 1 156 ? 5.596 16.277 7.308 1 98.8 156 LEU A CA 1
ATOM 1226 C C . LEU A 1 156 ? 5.621 17.38 8.36 1 98.8 156 LEU A C 1
ATOM 1228 O O . LEU A 1 156 ? 4.981 18.42 8.19 1 98.8 156 LEU A O 1
ATOM 1232 N N . LEU A 1 157 ? 6.355 17.15 9.396 1 98.85 157 LEU A N 1
ATOM 1233 C CA . LEU A 1 157 ? 6.404 18.048 10.545 1 98.85 157 LEU A CA 1
ATOM 1234 C C . LEU A 1 157 ? 7.827 18.534 10.795 1 98.85 157 LEU A C 1
ATOM 1236 O O . LEU A 1 157 ? 8.781 17.76 10.679 1 98.85 157 LEU A O 1
ATOM 1240 N N . TYR A 1 158 ? 7.901 19.787 11.105 1 98.58 158 TYR A N 1
ATOM 1241 C CA . TYR A 1 158 ? 9.185 20.401 11.426 1 98.58 158 TYR A CA 1
ATOM 1242 C C . TYR A 1 158 ? 9.317 20.637 12.926 1 98.58 158 TYR A C 1
ATOM 1244 O O . TYR A 1 158 ? 8.399 21.163 13.561 1 98.58 158 TYR A O 1
ATOM 1252 N N . GLY A 1 159 ? 10.376 20.299 13.506 1 98.21 159 GLY A N 1
ATOM 1253 C CA . GLY A 1 159 ? 10.668 20.498 14.916 1 98.21 159 GLY A CA 1
ATOM 1254 C C . GLY A 1 159 ? 12.017 19.941 15.33 1 98.21 159 GLY A C 1
ATOM 1255 O O . GLY A 1 159 ? 12.697 19.291 14.534 1 98.21 159 GLY A O 1
ATOM 1256 N N . PRO A 1 160 ? 12.388 20.225 16.533 1 98.14 160 PRO A N 1
ATOM 1257 C CA . PRO A 1 160 ? 13.688 19.755 17.019 1 98.14 160 PRO A CA 1
ATOM 1258 C C . PRO A 1 160 ? 13.647 18.31 17.51 1 98.14 160 PRO A C 1
ATOM 1260 O O . PRO A 1 160 ? 12.566 17.733 17.653 1 98.14 160 PRO A O 1
ATOM 1263 N N . ASN A 1 161 ? 14.818 17.698 17.679 1 98.23 161 ASN A N 1
ATOM 1264 C CA . ASN A 1 161 ? 15.029 16.427 18.365 1 98.23 161 ASN A CA 1
ATOM 1265 C C . ASN A 1 161 ? 14.382 15.269 17.61 1 98.23 161 ASN A C 1
ATOM 1267 O O . ASN A 1 161 ? 13.677 14.452 18.204 1 98.23 161 ASN A O 1
ATOM 1271 N N . ILE A 1 162 ? 14.595 15.246 16.287 1 97.91 162 ILE A N 1
ATOM 1272 C CA . ILE A 1 162 ? 13.911 14.231 15.493 1 97.91 162 ILE A CA 1
ATOM 1273 C C . ILE A 1 162 ? 14.539 12.864 15.751 1 97.91 162 ILE A C 1
ATOM 1275 O O . ILE A 1 162 ? 13.922 11.83 15.482 1 97.91 162 ILE A O 1
ATOM 1279 N N . ALA A 1 163 ? 15.778 12.824 16.333 1 98.3 163 ALA A N 1
ATOM 1280 C CA . ALA A 1 163 ? 16.373 11.548 16.72 1 98.3 163 ALA A CA 1
ATOM 1281 C C . ALA A 1 163 ? 15.535 10.854 17.79 1 98.3 163 ALA A C 1
ATOM 1283 O O . ALA A 1 163 ? 15.28 9.65 17.704 1 98.3 163 ALA A O 1
ATOM 1284 N N . GLU A 1 164 ? 15.161 11.621 18.736 1 98.51 164 GLU A N 1
ATOM 1285 C CA . GLU A 1 164 ? 14.32 11.065 19.792 1 98.51 164 GLU A CA 1
ATOM 1286 C C . GLU A 1 164 ? 12.929 10.724 19.267 1 98.51 164 GLU A C 1
ATOM 1288 O O . GLU A 1 164 ? 12.329 9.731 19.683 1 98.51 164 GLU A O 1
ATOM 1293 N N . VAL A 1 165 ? 12.407 11.546 18.4 1 98.78 165 VAL A N 1
ATOM 1294 C CA . VAL A 1 165 ? 11.117 11.274 17.775 1 98.78 165 VAL A CA 1
ATOM 1295 C C . VAL A 1 165 ? 11.169 9.936 17.042 1 98.78 165 VAL A C 1
ATOM 1297 O O . VAL A 1 165 ? 10.25 9.121 17.159 1 98.78 165 VAL A O 1
ATOM 1300 N N . GLN A 1 166 ? 12.235 9.694 16.351 1 98.71 166 GLN A N 1
ATOM 1301 C CA . GLN A 1 166 ? 12.404 8.433 15.638 1 98.71 166 GLN A CA 1
ATOM 1302 C C . GLN A 1 166 ? 12.318 7.245 16.592 1 98.71 166 GLN A C 1
ATOM 1304 O O . GLN A 1 166 ? 11.687 6.234 16.277 1 98.71 166 GLN A O 1
ATOM 1309 N N . LYS A 1 167 ? 12.953 7.346 17.725 1 98.53 167 LYS A N 1
ATOM 1310 C CA . LYS A 1 167 ? 12.937 6.263 18.704 1 98.53 167 LYS A CA 1
ATOM 1311 C C . LYS A 1 167 ? 11.517 5.973 19.18 1 98.53 167 LYS A C 1
ATOM 1313 O O . LYS A 1 167 ? 11.113 4.812 19.274 1 98.53 167 LYS A O 1
ATOM 1318 N N . ILE A 1 168 ? 10.8 7.039 19.454 1 98.54 168 ILE A N 1
ATOM 1319 C CA . ILE A 1 168 ? 9.429 6.873 19.924 1 98.54 168 ILE A CA 1
ATOM 1320 C C . ILE A 1 168 ? 8.606 6.14 18.867 1 98.54 168 ILE A C 1
ATOM 1322 O O . ILE A 1 168 ? 7.876 5.197 19.183 1 98.54 168 ILE A O 1
ATOM 1326 N N . PHE A 1 169 ? 8.721 6.482 17.627 1 98.18 169 PHE A N 1
ATOM 1327 C CA . PHE A 1 169 ? 7.919 5.892 16.562 1 98.18 169 PHE A CA 1
ATOM 1328 C C . PHE A 1 169 ? 8.382 4.472 16.258 1 98.18 169 PHE A C 1
ATOM 1330 O O . PHE A 1 169 ? 7.565 3.595 15.97 1 98.18 169 PHE A O 1
ATOM 1337 N N . THR A 1 170 ? 9.689 4.179 16.342 1 96.92 170 THR A N 1
ATOM 1338 C CA . THR A 1 170 ? 10.19 2.873 15.929 1 96.92 170 THR A CA 1
ATOM 1339 C C . THR A 1 170 ? 10.138 1.882 17.088 1 96.92 170 THR A C 1
ATOM 1341 O O . THR A 1 170 ? 9.84 0.702 16.891 1 96.92 170 THR A O 1
ATOM 1344 N N . GLU A 1 171 ? 10.367 2.341 18.302 1 95.99 171 GLU A N 1
ATOM 1345 C CA . GLU A 1 171 ? 10.501 1.425 19.43 1 95.99 171 GLU A CA 1
ATOM 1346 C C . GLU A 1 171 ? 9.18 1.276 20.18 1 95.99 171 GLU A C 1
ATOM 1348 O O . GLU A 1 171 ? 8.949 0.265 20.846 1 95.99 171 GLU A O 1
ATOM 1353 N N . VAL A 1 172 ? 8.353 2.309 20.042 1 96.75 172 VAL A N 1
ATOM 1354 C CA . VAL A 1 172 ? 7.121 2.265 20.823 1 96.75 172 VAL A CA 1
ATOM 1355 C C . VAL A 1 172 ? 5.928 2.051 19.895 1 96.75 172 VAL A C 1
ATOM 1357 O O . VAL A 1 172 ? 5.102 1.165 20.129 1 96.75 172 VAL A O 1
ATOM 1360 N N . LEU A 1 173 ? 5.911 2.783 18.802 1 96.56 173 LEU A N 1
ATOM 1361 C CA . LEU A 1 173 ? 4.694 2.806 17.997 1 96.56 173 LEU A CA 1
ATOM 1362 C C . LEU A 1 173 ? 4.784 1.808 16.847 1 96.56 173 LEU A C 1
ATOM 1364 O O . LEU A 1 173 ? 3.806 1.593 16.129 1 96.56 173 LEU A O 1
ATOM 1368 N N . GLY A 1 174 ? 5.935 1.264 16.631 1 93.97 174 GLY A N 1
ATOM 1369 C CA . GLY A 1 174 ? 6.053 0.14 15.717 1 93.97 174 GLY A CA 1
ATOM 1370 C C . GLY A 1 174 ? 6.305 0.562 14.282 1 93.97 174 GLY A C 1
ATOM 1371 O O . GLY A 1 174 ? 6.163 -0.242 13.358 1 93.97 174 GLY A O 1
ATOM 1372 N N . PHE A 1 175 ? 6.645 1.835 14.076 1 96.56 175 PHE A N 1
ATOM 1373 C CA . PHE A 1 175 ? 7.039 2.29 12.747 1 96.56 175 PHE A CA 1
ATOM 1374 C C . PHE A 1 175 ? 8.436 1.793 12.397 1 96.56 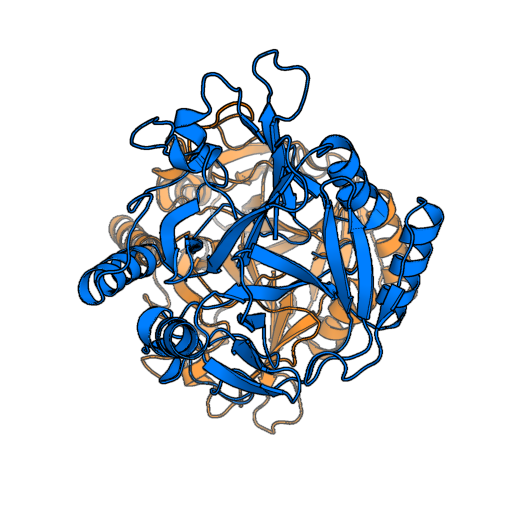175 PHE A C 1
ATOM 1376 O O . PHE A 1 175 ? 9.16 1.298 13.264 1 96.56 175 PHE A O 1
ATOM 1383 N N . TYR A 1 176 ? 8.772 1.869 11.11 1 95.64 176 TYR A N 1
ATOM 1384 C CA . TYR A 1 176 ? 10.15 1.635 10.694 1 95.64 176 TYR A CA 1
ATOM 1385 C C . TYR A 1 176 ? 10.646 2.759 9.793 1 95.64 176 TYR A C 1
ATOM 1387 O O . TYR A 1 176 ? 9.847 3.468 9.177 1 95.64 176 TYR A O 1
ATOM 1395 N N . LEU A 1 177 ? 11.926 2.993 9.817 1 97.79 177 LEU A N 1
ATOM 1396 C CA . LEU A 1 177 ? 12.569 4.018 9.001 1 97.79 177 LEU A CA 1
ATOM 1397 C C . LEU A 1 177 ? 12.682 3.565 7.549 1 97.79 177 LEU A C 1
ATOM 1399 O O . LEU A 1 177 ? 13.266 2.517 7.265 1 97.79 177 LEU A O 1
ATOM 1403 N N . VAL A 1 178 ? 12.154 4.345 6.657 1 97.67 178 VAL A N 1
ATOM 1404 C CA . VAL A 1 178 ? 12.166 3.996 5.241 1 97.67 178 VAL A CA 1
ATOM 1405 C C . VAL A 1 178 ? 13.287 4.753 4.532 1 97.67 178 VAL A C 1
ATOM 1407 O O . VAL A 1 178 ? 14.027 4.173 3.733 1 97.67 178 VAL A O 1
ATOM 1410 N N . GLU A 1 179 ? 13.325 6.095 4.823 1 98.23 179 GLU A N 1
ATOM 1411 C CA . GLU A 1 179 ? 14.367 6.938 4.246 1 98.23 179 GLU A CA 1
ATOM 1412 C C . GLU A 1 179 ? 14.851 7.982 5.248 1 98.23 179 GLU A C 1
ATOM 1414 O O . GLU A 1 179 ? 14.166 8.269 6.232 1 98.23 179 GLU A O 1
ATOM 1419 N N . ARG A 1 180 ? 16.024 8.517 4.897 1 98.37 180 ARG A N 1
ATOM 1420 C CA . ARG A 1 180 ? 16.578 9.604 5.699 1 98.37 180 ARG A CA 1
ATOM 1421 C C . ARG A 1 180 ? 17.443 10.526 4.847 1 98.37 180 ARG A C 1
ATOM 1423 O O . ARG A 1 180 ? 17.943 10.122 3.796 1 98.37 180 ARG A O 1
ATOM 1430 N N . VAL A 1 181 ? 17.486 11.711 5.269 1 97.64 181 VAL A N 1
ATOM 1431 C CA . VAL A 1 181 ? 18.459 12.686 4.787 1 97.64 181 VAL A CA 1
ATOM 1432 C C . VAL A 1 181 ? 19.476 12.99 5.885 1 97.64 181 VAL A C 1
ATOM 1434 O O . VAL A 1 181 ? 19.101 13.259 7.029 1 97.64 181 VAL A O 1
ATOM 1437 N N . LEU A 1 182 ? 20.731 12.958 5.538 1 97.94 182 LEU A N 1
ATOM 1438 C CA . LEU A 1 182 ? 21.781 13.211 6.518 1 97.94 182 LEU A CA 1
ATOM 1439 C C . LEU A 1 182 ? 22.033 14.707 6.672 1 97.94 182 LEU A C 1
ATOM 1441 O O . LEU A 1 182 ? 21.788 15.48 5.743 1 97.94 182 LEU A O 1
ATOM 1445 N N . THR A 1 183 ? 22.563 15.06 7.841 1 96.49 183 THR A N 1
ATOM 1446 C CA . THR A 1 183 ? 23.074 16.411 8.048 1 96.49 183 THR A CA 1
ATOM 1447 C C . THR A 1 183 ? 24.303 16.664 7.18 1 96.49 183 THR A C 1
ATOM 1449 O O . THR A 1 183 ? 24.883 15.726 6.628 1 96.49 183 THR A O 1
ATOM 1452 N N . PRO A 1 184 ? 24.701 17.916 7.067 1 94.69 184 PRO A N 1
ATOM 1453 C CA . PRO A 1 184 ? 25.839 18.236 6.201 1 94.69 184 PRO A CA 1
ATOM 1454 C C . PRO A 1 184 ? 27.107 17.478 6.587 1 94.69 184 PRO A C 1
ATOM 1456 O O . PRO A 1 184 ? 27.898 17.107 5.716 1 94.69 184 PRO A O 1
ATOM 1459 N N . ASP A 1 185 ? 27.275 17.152 7.848 1 95.01 185 ASP A N 1
ATOM 1460 C CA . ASP A 1 185 ? 28.483 16.471 8.303 1 95.01 185 ASP A CA 1
ATOM 1461 C C . ASP A 1 185 ? 28.331 14.955 8.202 1 95.01 185 ASP A C 1
ATOM 1463 O O . ASP A 1 185 ? 29.274 14.211 8.478 1 95.01 185 ASP A O 1
ATOM 1467 N N . GLY A 1 186 ? 27.084 14.493 7.878 1 94.49 186 GLY A N 1
ATOM 1468 C CA . GLY A 1 186 ? 26.829 13.082 7.634 1 94.49 186 GLY A CA 1
ATOM 1469 C C . GLY A 1 186 ? 26.658 12.278 8.908 1 94.49 186 GLY A C 1
ATOM 1470 O O . GLY A 1 186 ? 26.583 11.048 8.867 1 94.49 186 GLY A O 1
ATOM 1471 N N . GLN A 1 187 ? 26.546 12.91 9.984 1 94.13 187 GLN A N 1
ATOM 1472 C CA . GLN A 1 187 ? 26.609 12.19 11.252 1 94.13 187 GLN A CA 1
ATOM 1473 C C . GLN A 1 187 ? 25.211 11.924 11.803 1 94.13 187 GLN A C 1
ATOM 1475 O O . GLN A 1 187 ? 25.001 10.955 12.535 1 94.13 187 GLN A O 1
ATOM 1480 N N . ASP A 1 188 ? 24.308 12.836 11.439 1 96.49 188 ASP A N 1
ATOM 1481 C CA . ASP A 1 188 ? 22.957 12.734 11.982 1 96.49 188 ASP A CA 1
ATOM 1482 C C . ASP A 1 188 ? 21.911 12.829 10.874 1 96.49 188 ASP A C 1
ATOM 1484 O O . ASP A 1 188 ? 22.25 13.061 9.711 1 96.49 188 ASP A O 1
ATOM 1488 N N . ASN A 1 189 ? 20.666 12.594 11.276 1 97.56 189 ASN A N 1
ATOM 1489 C CA . ASN A 1 189 ? 19.547 12.764 10.356 1 97.56 189 ASN A CA 1
ATOM 1490 C C . ASN A 1 189 ? 19.054 14.208 10.335 1 97.56 189 ASN A C 1
ATOM 1492 O O . ASN A 1 189 ? 18.78 14.79 11.386 1 97.56 189 ASN A O 1
ATOM 1496 N N . ALA A 1 190 ? 18.989 14.76 9.158 1 97.23 190 ALA A N 1
ATOM 1497 C CA . ALA A 1 190 ? 18.331 16.051 8.977 1 97.23 190 ALA A CA 1
ATOM 1498 C C . ALA A 1 190 ? 16.83 15.876 8.762 1 97.23 190 ALA A C 1
ATOM 1500 O O . ALA A 1 190 ? 16.044 16.777 9.063 1 97.23 190 ALA A O 1
ATOM 1501 N N . ALA A 1 191 ? 16.393 14.763 8.241 1 98.13 191 ALA A N 1
ATOM 1502 C CA . ALA A 1 191 ? 14.992 14.409 8.027 1 98.13 191 ALA A CA 1
ATOM 1503 C C . ALA A 1 191 ? 14.808 12.895 7.993 1 98.13 191 ALA A C 1
ATOM 1505 O O . ALA A 1 191 ? 15.729 12.16 7.63 1 98.13 191 ALA A O 1
ATOM 1506 N N . ILE A 1 192 ? 13.644 12.447 8.379 1 98.73 192 ILE A N 1
ATOM 1507 C CA . ILE A 1 192 ? 13.364 11.017 8.436 1 98.73 192 ILE A CA 1
ATOM 1508 C C . ILE A 1 192 ? 11.951 10.747 7.922 1 98.73 192 ILE A C 1
ATOM 1510 O O . ILE A 1 192 ? 11.036 11.538 8.16 1 98.73 192 ILE A O 1
ATOM 1514 N N . TRP A 1 193 ? 11.76 9.707 7.193 1 98.61 193 TRP A N 1
ATOM 1515 C CA . TRP A 1 193 ? 10.481 9.191 6.716 1 98.61 193 TRP A CA 1
ATOM 1516 C C . TRP A 1 193 ? 10.154 7.855 7.376 1 98.61 193 TRP A C 1
ATOM 1518 O O . TRP A 1 193 ? 10.919 6.895 7.261 1 98.61 193 TRP A O 1
ATOM 1528 N N . LEU A 1 194 ? 8.982 7.779 8.017 1 98.29 194 LEU A N 1
ATOM 1529 C CA . LEU A 1 194 ? 8.584 6.623 8.813 1 98.29 194 LEU A CA 1
ATOM 1530 C C . LEU A 1 194 ? 7.273 6.036 8.302 1 98.29 194 LEU A C 1
ATOM 1532 O O . LEU A 1 194 ? 6.363 6.776 7.92 1 98.29 194 LEU A O 1
ATOM 1536 N N . SER A 1 195 ? 7.244 4.708 8.35 1 96.57 195 SER A N 1
ATOM 1537 C CA . SER A 1 195 ? 6.038 4.034 7.881 1 96.57 195 SER A CA 1
ATOM 1538 C C . SER A 1 195 ? 5.562 2.989 8.885 1 96.57 195 SER A C 1
ATOM 1540 O O . SER A 1 195 ? 6.376 2.319 9.523 1 96.57 195 SER A O 1
ATOM 1542 N N . CYS A 1 196 ? 4.262 2.88 8.981 1 94.24 196 CYS A N 1
ATOM 1543 C CA . CYS A 1 196 ? 3.65 1.794 9.739 1 94.24 196 CYS A CA 1
ATOM 1544 C C . CYS A 1 196 ? 2.956 0.804 8.81 1 94.24 196 CYS A C 1
ATOM 1546 O O . CYS A 1 196 ? 2.187 -0.045 9.264 1 94.24 196 CYS A O 1
ATOM 1548 N N . SER A 1 197 ? 3.166 0.964 7.563 1 90.46 197 SER A N 1
ATOM 1549 C CA . SER A 1 197 ? 2.521 0.182 6.514 1 90.46 197 SER A CA 1
ATOM 1550 C C . SER A 1 197 ? 3.481 -0.1 5.363 1 90.46 197 SER A C 1
ATOM 1552 O O . SER A 1 197 ? 4.697 -0.149 5.561 1 90.46 197 SER A O 1
ATOM 1554 N N . HIS A 1 198 ? 2.983 -0.393 4.172 1 88.99 198 HIS A N 1
ATOM 1555 C CA . HIS A 1 198 ? 3.878 -0.578 3.035 1 88.99 198 HIS A CA 1
ATOM 1556 C C . HIS A 1 198 ? 3.888 0.653 2.135 1 88.99 198 HIS A C 1
ATOM 1558 O O . HIS A 1 198 ? 4.357 0.591 0.996 1 88.99 198 HIS A O 1
ATOM 1564 N N . LYS A 1 199 ? 3.258 1.73 2.702 1 92.96 199 LYS A N 1
ATOM 1565 C CA . LYS A 1 199 ? 3.468 3.026 2.063 1 92.96 199 LYS A CA 1
ATOM 1566 C C . LYS A 1 199 ? 4.907 3.502 2.246 1 92.96 199 LYS A C 1
ATOM 1568 O O . LYS A 1 199 ? 5.565 3.144 3.224 1 92.96 199 LYS A O 1
ATOM 1573 N N . VAL A 1 200 ? 5.211 4.335 1.351 1 95.77 200 VAL A N 1
ATOM 1574 C CA . VAL A 1 200 ? 6.581 4.826 1.457 1 95.77 200 VAL A CA 1
ATOM 1575 C C . VAL A 1 200 ? 6.745 5.628 2.746 1 95.77 200 VAL A C 1
ATOM 1577 O O . VAL A 1 200 ? 7.832 5.665 3.328 1 95.77 200 VAL A O 1
ATOM 1580 N N . HIS A 1 201 ? 5.719 6.271 3.164 1 97.23 201 HIS A N 1
ATOM 1581 C CA . HIS A 1 201 ? 5.737 6.84 4.507 1 97.23 201 HIS A CA 1
ATOM 1582 C C . HIS A 1 201 ? 4.34 7.273 4.94 1 97.23 201 HIS A C 1
ATOM 1584 O O . HIS A 1 201 ? 3.504 7.619 4.102 1 97.23 201 HIS A O 1
ATOM 1590 N N . ASP A 1 202 ? 4.202 7.29 6.222 1 97.28 202 ASP A N 1
ATOM 1591 C CA . ASP A 1 202 ? 2.969 7.774 6.836 1 97.28 202 ASP A CA 1
ATOM 1592 C C . ASP A 1 202 ? 3.205 9.088 7.577 1 97.28 202 ASP A C 1
ATOM 1594 O O . ASP A 1 202 ? 2.258 9.824 7.864 1 97.28 202 ASP A O 1
ATOM 1598 N N . ILE A 1 203 ? 4.45 9.333 7.892 1 98.69 203 ILE A N 1
ATOM 1599 C CA . ILE A 1 203 ? 4.832 10.574 8.558 1 98.69 203 ILE A CA 1
ATOM 1600 C C . ILE A 1 203 ? 6.313 10.857 8.311 1 98.69 203 ILE A C 1
ATOM 1602 O O . ILE A 1 203 ? 7.11 9.93 8.151 1 98.69 203 ILE A O 1
ATOM 1606 N N . ALA A 1 204 ? 6.61 12.095 8.255 1 98.78 204 ALA A N 1
ATOM 1607 C CA . ALA A 1 204 ? 7.999 12.53 8.129 1 98.78 204 ALA A CA 1
ATOM 1608 C C . ALA A 1 204 ? 8.302 13.68 9.085 1 98.78 204 ALA A C 1
ATOM 1610 O O . ALA A 1 204 ? 7.401 14.427 9.474 1 98.78 204 ALA A O 1
ATOM 1611 N N . PHE A 1 205 ? 9.549 13.735 9.477 1 98.74 205 PHE A N 1
ATOM 1612 C CA . PHE A 1 205 ? 10.032 14.809 10.337 1 98.74 205 PHE A CA 1
ATOM 1613 C C . PHE A 1 205 ? 11.305 15.426 9.769 1 98.74 205 PHE A C 1
ATOM 1615 O O . PHE A 1 205 ? 12.174 14.713 9.263 1 98.74 205 PHE A O 1
ATOM 1622 N N . ALA A 1 206 ? 11.396 16.675 9.861 1 97.99 206 ALA A N 1
ATOM 1623 C CA . ALA A 1 206 ? 12.623 17.395 9.533 1 97.99 206 ALA A CA 1
ATOM 1624 C C . ALA A 1 206 ? 13.106 18.225 10.719 1 97.99 206 ALA A C 1
ATOM 1626 O O . ALA A 1 206 ? 12.301 18.839 11.424 1 97.99 206 ALA A O 1
ATOM 1627 N N . GLU A 1 207 ? 14.364 18.247 10.915 1 97.14 207 GLU A N 1
ATOM 1628 C CA . GLU A 1 207 ? 14.949 19.024 12.004 1 97.14 207 GLU A CA 1
ATOM 1629 C C . GLU A 1 207 ? 14.728 20.519 11.796 1 97.14 207 GLU A C 1
ATOM 1631 O O . GLU A 1 207 ? 14.998 21.048 10.715 1 97.14 207 GLU A O 1
ATOM 1636 N N . TYR A 1 208 ? 14.267 21.14 12.752 1 96.86 208 TYR A N 1
ATOM 1637 C CA . TYR A 1 208 ? 13.939 22.561 12.762 1 96.86 208 TYR A CA 1
ATOM 1638 C C . TYR A 1 208 ? 13.979 23.12 14.179 1 96.86 208 TYR A C 1
ATOM 1640 O O . TYR A 1 208 ? 13.557 22.454 15.128 1 96.86 208 TYR A O 1
ATOM 1648 N N . PRO A 1 209 ? 14.467 24.314 14.34 1 96.46 209 PRO A N 1
ATOM 1649 C CA . PRO A 1 209 ? 14.68 24.821 15.697 1 96.46 209 PRO A CA 1
ATOM 1650 C C . PRO A 1 209 ? 13.373 25.101 16.435 1 96.46 209 PRO A C 1
ATOM 1652 O O . PRO A 1 209 ? 13.292 24.91 17.651 1 96.46 209 PRO A O 1
ATOM 1655 N N . GLU A 1 210 ? 12.353 25.559 15.77 1 97.33 210 GLU A N 1
ATOM 1656 C CA . GLU A 1 210 ? 11.088 25.891 16.419 1 97.33 210 GLU A CA 1
ATOM 1657 C C . GLU A 1 210 ? 10.21 24.653 16.582 1 97.33 210 GLU A C 1
ATOM 1659 O O . GLU A 1 210 ? 10.138 23.814 15.683 1 97.33 210 GLU A O 1
ATOM 1664 N N . LYS A 1 211 ? 9.463 24.584 17.671 1 97.96 211 LYS A N 1
ATOM 1665 C CA . LYS A 1 211 ? 8.62 23.437 17.996 1 97.96 211 LYS A CA 1
ATOM 1666 C C . LYS A 1 211 ? 7.279 23.516 17.272 1 97.96 211 LYS A C 1
ATOM 1668 O O . LYS A 1 211 ? 6.751 24.608 17.051 1 97.96 211 LYS A O 1
ATOM 1673 N N . GLY A 1 212 ? 6.747 22.333 16.933 1 98.15 212 GLY A N 1
ATOM 1674 C CA . GLY A 1 212 ? 5.338 22.161 16.62 1 98.15 212 GLY A CA 1
ATOM 1675 C C . GLY A 1 212 ? 4.952 22.737 15.27 1 98.15 212 GLY A C 1
ATOM 1676 O O . GLY A 1 212 ? 3.825 23.201 15.087 1 98.15 212 GLY A O 1
ATOM 1677 N N . LYS A 1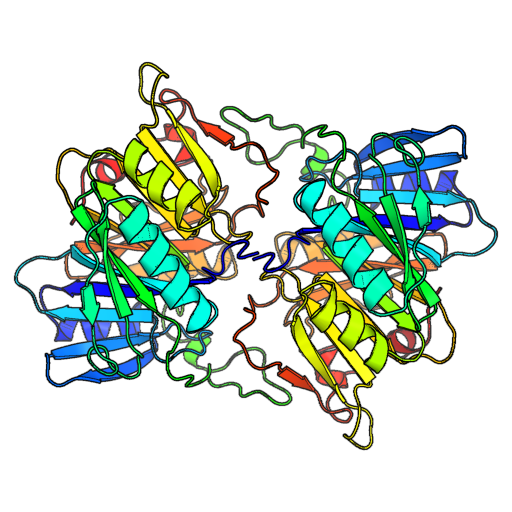 213 ? 5.881 22.745 14.319 1 98.48 213 LYS A N 1
ATOM 1678 C CA . LYS A 1 213 ? 5.591 23.374 13.034 1 98.48 213 LYS A CA 1
ATOM 1679 C C . LYS A 1 213 ? 5.061 22.354 12.03 1 98.48 213 LYS A C 1
ATOM 1681 O O . LYS A 1 213 ? 5.532 21.216 11.988 1 98.48 213 LYS A O 1
ATOM 1686 N N . LEU A 1 214 ? 4.083 22.752 11.262 1 98.73 214 LEU A N 1
ATOM 1687 C CA . LEU A 1 214 ? 3.529 21.967 10.164 1 98.73 214 LEU A CA 1
ATOM 1688 C C . LEU A 1 214 ? 4.173 22.357 8.838 1 98.73 214 LEU A C 1
ATOM 1690 O O . LEU A 1 214 ? 4.173 23.533 8.465 1 98.73 214 LEU A O 1
ATOM 1694 N N . HIS A 1 215 ? 4.777 21.392 8.179 1 98.66 215 HIS A N 1
ATOM 1695 C CA . HIS A 1 215 ? 5.193 21.645 6.804 1 98.66 215 HIS A CA 1
ATOM 1696 C C . HIS A 1 215 ? 4.046 21.405 5.828 1 98.66 215 HIS A C 1
ATOM 1698 O O . HIS A 1 215 ? 3.72 22.278 5.021 1 98.66 215 HIS A O 1
ATOM 1704 N N . HIS A 1 216 ? 3.444 20.205 5.899 1 98.79 216 HIS A N 1
ATOM 1705 C CA . HIS A 1 216 ? 2.269 19.987 5.064 1 98.79 216 HIS A CA 1
ATOM 1706 C C . HIS A 1 216 ? 1.498 18.748 5.509 1 98.79 216 HIS A C 1
ATOM 1708 O O . HIS A 1 216 ? 2.055 17.871 6.173 1 98.79 216 HIS A O 1
ATOM 1714 N N . CYS A 1 217 ? 0.237 18.727 5.185 1 98.84 217 CYS A N 1
ATOM 1715 C CA . CYS A 1 217 ? -0.548 17.508 5.027 1 98.84 217 CYS A CA 1
ATOM 1716 C C . CYS A 1 217 ? -0.641 17.105 3.561 1 98.84 217 CYS A C 1
ATOM 1718 O O . CYS A 1 217 ? -0.8 17.959 2.686 1 98.84 217 CYS A O 1
ATOM 1720 N N . SER A 1 218 ? -0.535 15.838 3.363 1 98.84 218 SER A N 1
ATOM 1721 C CA . SER A 1 218 ? -0.529 15.338 1.992 1 98.84 218 SER A CA 1
ATOM 1722 C C . SER A 1 218 ? -1.802 14.559 1.682 1 98.84 218 SER A C 1
ATOM 1724 O O . SER A 1 218 ? -2.283 13.788 2.516 1 98.84 218 SER A O 1
ATOM 1726 N N . PHE A 1 219 ? -2.279 14.758 0.47 1 98.89 219 PHE A N 1
ATOM 1727 C CA . PHE A 1 219 ? -3.485 14.104 -0.024 1 98.89 219 PHE A CA 1
ATOM 1728 C C . PHE A 1 219 ? -3.167 13.215 -1.22 1 98.89 219 PHE A C 1
ATOM 1730 O O . PHE A 1 219 ? -2.624 13.684 -2.222 1 98.89 219 PHE A O 1
ATOM 1737 N N . LEU A 1 220 ? -3.56 11.994 -1.145 1 98.31 220 LEU A N 1
ATOM 1738 C CA . LEU A 1 220 ? -3.189 10.985 -2.13 1 98.31 220 LEU A CA 1
ATOM 1739 C C . LEU A 1 220 ? -4.1 11.055 -3.351 1 98.31 220 LEU A C 1
ATOM 1741 O O . LEU A 1 220 ? -5.322 11.152 -3.214 1 98.31 220 LEU A O 1
ATOM 1745 N N . LEU A 1 221 ? -3.505 11.03 -4.505 1 97.69 221 LEU A N 1
ATOM 1746 C CA . LEU A 1 221 ? -4.203 10.833 -5.771 1 97.69 221 LEU A CA 1
ATOM 1747 C C . LEU A 1 221 ? -3.76 9.536 -6.439 1 97.69 221 LEU A C 1
ATOM 1749 O O . LEU A 1 221 ? -2.671 9.028 -6.158 1 97.69 221 LEU A O 1
ATOM 1753 N N . ASP A 1 222 ? -4.504 9.032 -7.371 1 93.83 222 ASP A N 1
ATOM 1754 C CA . ASP A 1 222 ? -4.299 7.689 -7.903 1 93.83 222 ASP A CA 1
ATOM 1755 C C . ASP A 1 222 ? -3.22 7.686 -8.984 1 93.83 222 ASP A C 1
ATOM 1757 O O . ASP A 1 222 ? -2.541 6.678 -9.189 1 93.83 222 ASP A O 1
ATOM 1761 N N . THR A 1 223 ? -3.159 8.819 -9.724 1 94.68 223 THR A N 1
ATOM 1762 C CA . THR A 1 223 ? -2.265 8.806 -10.877 1 94.68 223 THR A CA 1
ATOM 1763 C C . THR A 1 223 ? -1.508 10.126 -10.99 1 94.68 223 THR A C 1
ATOM 1765 O O . THR A 1 223 ? -1.936 11.141 -10.437 1 94.68 223 THR A O 1
ATOM 1768 N N . TRP A 1 224 ? -0.49 10.005 -11.762 1 95.8 224 TRP A N 1
ATOM 1769 C CA . TRP A 1 224 ? 0.259 11.215 -12.081 1 95.8 224 TRP A CA 1
ATOM 1770 C C . TRP A 1 224 ? -0.609 12.207 -12.849 1 95.8 224 TRP A C 1
ATOM 1772 O O . TRP A 1 224 ? -0.531 13.416 -12.62 1 95.8 224 TRP A O 1
ATOM 1782 N N . GLU A 1 225 ? -1.421 11.748 -13.702 1 95.61 225 GLU A N 1
ATOM 1783 C CA . GLU A 1 225 ? -2.343 12.6 -14.447 1 95.61 225 GLU A CA 1
ATOM 1784 C C . GLU A 1 225 ? -3.27 13.365 -13.506 1 95.61 225 GLU A C 1
ATOM 1786 O O . GLU A 1 225 ? -3.565 14.54 -13.737 1 95.61 225 GLU A O 1
ATOM 1791 N N . GLN A 1 226 ? -3.697 12.736 -12.467 1 96.8 226 GLN A N 1
ATOM 1792 C CA . GLN A 1 226 ? -4.581 13.392 -11.508 1 96.8 226 GLN A CA 1
ATOM 1793 C C . GLN A 1 226 ? -3.833 14.458 -10.712 1 96.8 226 GLN A C 1
ATOM 1795 O O . GLN A 1 226 ? -4.408 15.486 -10.348 1 96.8 226 GLN A O 1
ATOM 1800 N N . VAL A 1 227 ? -2.576 14.208 -10.454 1 98.12 227 VAL A N 1
ATOM 1801 C CA . VAL A 1 227 ? -1.76 15.236 -9.816 1 98.12 227 VAL A CA 1
ATOM 1802 C C . VAL A 1 227 ? -1.646 16.449 -10.736 1 98.12 227 VAL A C 1
ATOM 1804 O O . VAL A 1 227 ? -1.776 17.591 -10.287 1 98.12 227 VAL A O 1
ATOM 1807 N N . LEU A 1 228 ? -1.417 16.239 -12.033 1 97.78 228 LEU A N 1
ATOM 1808 C CA . LEU A 1 228 ? -1.328 17.331 -12.996 1 97.78 228 LEU A CA 1
ATOM 1809 C C . LEU A 1 228 ? -2.662 18.061 -13.114 1 97.78 228 LEU A C 1
ATOM 1811 O O . LEU A 1 228 ? -2.697 19.293 -13.176 1 97.78 228 LEU A O 1
ATOM 1815 N N . ARG A 1 229 ? -3.728 17.306 -13.116 1 97.93 229 ARG A N 1
ATOM 1816 C CA . ARG A 1 229 ? -5.061 17.899 -13.141 1 97.93 229 ARG A CA 1
ATOM 1817 C C . ARG A 1 229 ? -5.297 18.769 -11.911 1 97.93 229 ARG A C 1
ATOM 1819 O O . ARG A 1 229 ? -5.939 19.818 -12 1 97.93 229 ARG A O 1
ATOM 1826 N N . ALA A 1 230 ? -4.846 18.301 -10.787 1 98.67 230 ALA A N 1
ATOM 1827 C CA . ALA A 1 230 ? -4.937 19.108 -9.572 1 98.67 230 ALA A CA 1
ATOM 1828 C C . ALA A 1 230 ? -4.275 20.469 -9.767 1 98.67 230 ALA A C 1
ATOM 1830 O O . ALA A 1 230 ? -4.801 21.492 -9.321 1 98.67 230 ALA A O 1
ATOM 1831 N N . GLY A 1 231 ? -3.111 20.463 -10.406 1 98.48 231 GLY A N 1
ATOM 1832 C CA . GLY A 1 231 ? -2.458 21.723 -10.723 1 98.48 231 GLY A CA 1
ATOM 1833 C C . GLY A 1 231 ? -3.326 22.654 -11.548 1 98.48 231 GLY A C 1
ATOM 1834 O O . GLY A 1 231 ? -3.356 23.862 -11.304 1 98.48 231 GLY A O 1
ATOM 1835 N N . ASP A 1 232 ? -4.005 22.093 -12.565 1 98.43 232 ASP A N 1
ATOM 1836 C CA . ASP A 1 232 ? -4.92 22.889 -13.377 1 98.43 232 ASP A CA 1
ATOM 1837 C C . ASP A 1 232 ? -6.035 23.488 -12.521 1 98.43 232 ASP A C 1
ATOM 1839 O O . ASP A 1 232 ? -6.371 24.665 -12.665 1 98.43 232 ASP A O 1
ATOM 1843 N N . ILE A 1 233 ? -6.593 22.735 -11.675 1 98.64 233 ILE A N 1
ATOM 1844 C CA . ILE A 1 233 ? -7.68 23.178 -10.809 1 98.64 233 ILE A CA 1
ATOM 1845 C C . ILE A 1 233 ? -7.186 24.292 -9.889 1 98.64 233 ILE A C 1
ATOM 1847 O O . ILE A 1 233 ? -7.898 25.271 -9.651 1 98.64 233 ILE A O 1
ATOM 1851 N N . MET A 1 234 ? -6.007 24.143 -9.36 1 98.56 234 MET A N 1
ATOM 1852 C CA . MET A 1 234 ? -5.415 25.188 -8.528 1 98.56 234 MET A CA 1
ATOM 1853 C C . MET A 1 234 ? -5.283 26.493 -9.306 1 98.56 234 MET A C 1
ATOM 1855 O O . MET A 1 234 ? -5.59 27.566 -8.784 1 98.56 234 MET A O 1
ATOM 1859 N N . SER A 1 235 ? -4.824 26.379 -10.493 1 98.22 235 SER A N 1
ATOM 1860 C CA . SER A 1 235 ? -4.695 27.565 -11.332 1 98.22 235 SER A CA 1
ATOM 1861 C C . SER A 1 235 ? -6.054 28.2 -11.605 1 98.22 235 SER A C 1
ATOM 1863 O O . SER A 1 235 ? -6.204 29.421 -11.518 1 98.22 235 SER A O 1
ATOM 1865 N N . MET A 1 236 ? -7.016 27.446 -11.942 1 98.25 236 MET A N 1
ATOM 1866 C CA . MET A 1 236 ? -8.368 27.919 -12.227 1 98.25 236 MET A CA 1
ATOM 1867 C C . MET A 1 236 ? -8.946 28.667 -11.031 1 98.25 236 MET A C 1
ATOM 1869 O O . MET A 1 236 ? -9.803 29.538 -11.193 1 98.25 236 MET A O 1
ATOM 1873 N N . ASN A 1 237 ? -8.47 28.323 -9.873 1 98.4 237 ASN A N 1
ATOM 1874 C CA . ASN A 1 237 ? -9.014 28.91 -8.653 1 98.4 237 ASN A CA 1
ATOM 1875 C C . ASN A 1 237 ? -8.016 29.855 -7.992 1 98.4 237 ASN A C 1
ATOM 1877 O O . ASN A 1 237 ? -8.172 30.211 -6.823 1 98.4 237 ASN A O 1
ATOM 1881 N N . GLN A 1 238 ? -6.895 30.101 -8.66 1 97.84 238 GLN A N 1
ATOM 1882 C CA . GLN A 1 238 ? -5.884 31.067 -8.243 1 97.84 238 GLN A CA 1
ATOM 1883 C C . GLN A 1 238 ? -5.247 30.658 -6.918 1 97.84 238 GLN A C 1
ATOM 1885 O O . GLN A 1 238 ? -5.052 31.494 -6.033 1 97.84 238 GLN A O 1
ATOM 1890 N N . VAL A 1 239 ? -5.111 29.398 -6.755 1 98.45 239 VAL A N 1
ATOM 1891 C CA . VAL A 1 239 ? -4.393 28.884 -5.594 1 98.45 239 VAL A CA 1
ATOM 1892 C C . VAL A 1 239 ? -2.895 29.132 -5.761 1 98.45 239 VAL A C 1
ATOM 1894 O O . VAL A 1 239 ? -2.331 28.868 -6.825 1 98.45 239 VAL A O 1
ATOM 1897 N N . ALA A 1 240 ? -2.263 29.666 -4.743 1 97.41 240 ALA A N 1
ATOM 1898 C CA . ALA A 1 240 ? -0.822 29.9 -4.789 1 97.41 240 ALA A CA 1
ATOM 1899 C C . ALA A 1 240 ? -0.051 28.584 -4.731 1 97.41 240 ALA A C 1
ATOM 1901 O O . ALA A 1 240 ? -0.097 27.874 -3.724 1 97.41 240 ALA A O 1
ATOM 1902 N N . VAL A 1 241 ? 0.705 28.259 -5.762 1 97.48 241 VAL A N 1
ATOM 1903 C CA . VAL A 1 241 ? 1.506 27.042 -5.84 1 97.48 241 VAL A CA 1
ATOM 1904 C C . VAL A 1 241 ? 2.938 27.338 -5.399 1 97.48 241 VAL A C 1
ATOM 1906 O O . VAL A 1 241 ? 3.535 28.328 -5.828 1 97.48 241 VAL A O 1
ATOM 1909 N N . ASP A 1 242 ? 3.443 26.532 -4.58 1 96.58 242 ASP A N 1
ATOM 1910 C CA . ASP A 1 242 ? 4.806 26.677 -4.079 1 96.58 242 ASP A CA 1
ATOM 1911 C C . ASP A 1 242 ? 5.802 25.948 -4.977 1 96.58 242 ASP A C 1
ATOM 1913 O O . ASP A 1 242 ? 6.768 26.546 -5.456 1 96.58 242 ASP A O 1
ATOM 1917 N N . ILE A 1 243 ? 5.601 24.692 -5.144 1 95.45 243 ILE A N 1
ATOM 1918 C CA . ILE A 1 243 ? 6.404 23.855 -6.029 1 95.45 243 ILE A CA 1
ATOM 1919 C C . ILE A 1 243 ? 5.501 23.179 -7.058 1 95.45 243 ILE A C 1
ATOM 1921 O O . ILE A 1 243 ? 4.58 22.443 -6.696 1 95.45 243 ILE A O 1
ATOM 1925 N N . GLY A 1 244 ? 5.788 23.441 -8.339 1 95.1 244 GLY A N 1
ATOM 1926 C CA . GLY A 1 244 ? 5.01 22.838 -9.41 1 95.1 244 GLY A CA 1
ATOM 1927 C C . GLY A 1 244 ? 5.184 21.334 -9.499 1 95.1 244 GLY A C 1
ATOM 1928 O O . GLY A 1 244 ? 5.876 20.734 -8.674 1 95.1 244 GLY A O 1
ATOM 1929 N N . PRO A 1 245 ? 4.516 20.767 -10.555 1 96.37 245 PRO A N 1
ATOM 1930 C CA . PRO 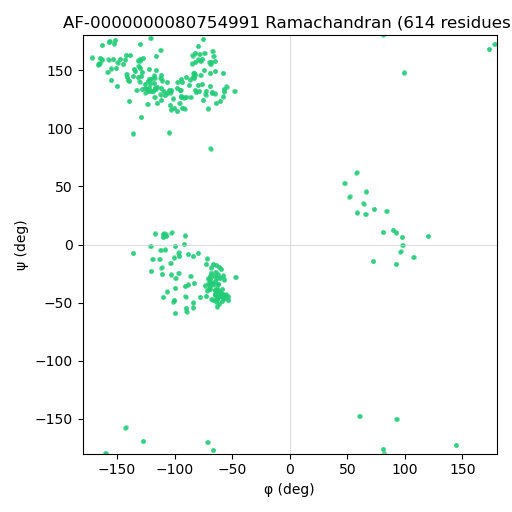A 1 245 ? 4.574 19.31 -10.689 1 96.37 245 PRO A CA 1
ATOM 1931 C C . PRO A 1 245 ? 6.003 18.785 -10.811 1 96.37 245 PRO A C 1
ATOM 1933 O O . PRO A 1 245 ? 6.777 19.279 -11.635 1 96.37 245 PRO A O 1
ATOM 1936 N N . THR A 1 246 ? 6.314 17.856 -9.98 1 95.96 246 THR A N 1
ATOM 1937 C CA . THR A 1 246 ? 7.642 17.255 -10.037 1 95.96 246 THR A CA 1
ATOM 1938 C C . THR A 1 246 ? 7.63 15.858 -9.421 1 95.96 246 THR A C 1
ATOM 1940 O O . THR A 1 246 ? 6.596 15.397 -8.935 1 95.96 246 THR A O 1
ATOM 1943 N N . ARG A 1 247 ? 8.713 15.187 -9.504 1 95.26 247 ARG A N 1
ATOM 1944 C CA . ARG A 1 247 ? 8.957 13.91 -8.842 1 95.26 247 ARG A CA 1
ATOM 1945 C C . ARG A 1 247 ? 10.13 14.011 -7.872 1 95.26 247 ARG A C 1
ATOM 1947 O O . ARG A 1 247 ? 11.196 14.516 -8.23 1 95.26 247 ARG A O 1
ATOM 1954 N N . HIS A 1 248 ? 9.917 13.525 -6.696 1 95.44 248 HIS A N 1
ATOM 1955 C CA . HIS A 1 248 ? 10.998 13.437 -5.721 1 95.44 248 HIS A CA 1
ATOM 1956 C C . HIS A 1 248 ? 11.925 12.266 -6.03 1 95.44 248 HIS A C 1
ATOM 1958 O O . HIS A 1 248 ? 11.494 11.262 -6.601 1 95.44 248 HIS A O 1
ATOM 1964 N N . GLY A 1 249 ? 13.245 12.525 -5.708 1 95.69 249 GLY A N 1
ATOM 1965 C CA . GLY A 1 249 ? 14.04 11.33 -5.472 1 95.69 249 GLY A CA 1
ATOM 1966 C C . GLY A 1 249 ? 13.609 10.56 -4.238 1 95.69 249 GLY A C 1
ATOM 1967 O O . GLY A 1 249 ? 13.408 9.346 -4.297 1 95.69 249 GLY A O 1
ATOM 1968 N N . VAL A 1 250 ? 13.44 11.352 -3.13 1 95.55 250 VAL A N 1
ATOM 1969 C CA . VAL A 1 250 ? 12.934 10.777 -1.888 1 95.55 250 VAL A CA 1
ATOM 1970 C C . VAL A 1 250 ? 11.543 10.189 -2.12 1 95.55 250 VAL A C 1
ATOM 1972 O O . VAL A 1 250 ? 10.655 10.869 -2.64 1 95.55 250 VAL A O 1
ATOM 1975 N N . THR A 1 251 ? 11.351 8.919 -1.822 1 95.88 251 THR A N 1
ATOM 1976 C CA . THR A 1 251 ? 10.104 8.163 -1.871 1 95.88 251 THR A CA 1
ATOM 1977 C C . THR A 1 251 ? 9.689 7.899 -3.315 1 95.88 251 THR A C 1
ATOM 1979 O O . THR A 1 251 ? 8.751 7.139 -3.568 1 95.88 251 THR A O 1
ATOM 1982 N N . ARG A 1 252 ? 10.262 8.569 -4.35 1 95.95 252 ARG A N 1
ATOM 1983 C CA . ARG A 1 252 ? 9.895 8.478 -5.76 1 95.95 252 ARG A CA 1
ATOM 1984 C C . ARG A 1 252 ? 8.491 9.023 -5.996 1 95.95 252 ARG A C 1
ATOM 1986 O O . ARG A 1 252 ? 7.8 8.593 -6.922 1 95.95 252 ARG A O 1
ATOM 1993 N N . GLY A 1 253 ? 8.054 9.909 -5.159 1 96.33 253 GLY A N 1
ATOM 1994 C CA . GLY A 1 253 ? 6.701 10.436 -5.243 1 96.33 253 GLY A CA 1
ATOM 1995 C C . GLY A 1 253 ? 6.555 11.548 -6.264 1 96.33 253 GLY A C 1
ATOM 1996 O O . GLY A 1 253 ? 7.465 12.362 -6.437 1 96.33 253 GLY A O 1
ATOM 1997 N N . CYS A 1 254 ? 5.388 11.626 -6.921 1 97.34 254 CYS A N 1
ATOM 1998 C CA . CYS A 1 254 ? 4.995 12.732 -7.787 1 97.34 254 CYS A CA 1
ATOM 1999 C C . CYS A 1 254 ? 4.105 13.719 -7.041 1 97.34 254 CYS A C 1
ATOM 2001 O O . CYS A 1 254 ? 3.173 13.316 -6.343 1 97.34 254 CYS A O 1
ATOM 2003 N N . THR A 1 255 ? 4.433 14.992 -7.232 1 97.58 255 THR A N 1
ATOM 2004 C CA . THR A 1 255 ? 3.797 15.872 -6.258 1 97.58 255 THR A CA 1
ATOM 2005 C C . THR A 1 255 ? 3.633 17.279 -6.826 1 97.58 255 THR A C 1
ATOM 2007 O O . THR A 1 255 ? 4.285 17.637 -7.809 1 97.58 255 THR A O 1
ATOM 2010 N N . ILE A 1 256 ? 2.728 18.064 -6.248 1 98.34 256 ILE A N 1
ATOM 2011 C CA . ILE A 1 256 ? 2.586 19.515 -6.282 1 98.34 256 ILE A CA 1
ATOM 2012 C C . ILE A 1 256 ? 2.35 20.045 -4.87 1 98.34 256 ILE A C 1
ATOM 2014 O O . ILE A 1 256 ? 1.575 19.466 -4.105 1 98.34 256 ILE A O 1
ATOM 2018 N N . TYR A 1 257 ? 3.057 21.078 -4.48 1 98.2 257 TYR A N 1
ATOM 2019 C CA . TYR A 1 257 ? 2.84 21.756 -3.207 1 98.2 257 TYR A CA 1
ATOM 2020 C C . TYR A 1 257 ? 2.167 23.107 -3.416 1 98.2 257 TYR A C 1
ATOM 2022 O O . TYR A 1 257 ? 2.545 23.864 -4.314 1 98.2 257 TYR A O 1
ATOM 2030 N N . ALA A 1 258 ? 1.268 23.407 -2.557 1 98.63 258 ALA A N 1
ATOM 2031 C CA . ALA A 1 258 ? 0.538 24.669 -2.652 1 98.63 258 ALA A CA 1
ATOM 2032 C C . ALA A 1 258 ? 0.068 25.135 -1.278 1 98.63 258 ALA A C 1
ATOM 2034 O O . ALA A 1 258 ? 0.31 24.465 -0.271 1 98.63 258 ALA A O 1
ATOM 2035 N N . TRP A 1 259 ? -0.537 26.301 -1.242 1 98.44 259 TRP A N 1
ATOM 2036 C CA . TRP A 1 259 ? -0.967 26.911 0.012 1 98.44 259 TRP A CA 1
ATOM 2037 C C . TRP A 1 259 ? -2.486 27.037 0.064 1 98.44 259 TRP A C 1
ATOM 2039 O O . TRP A 1 259 ? -3.115 27.438 -0.918 1 98.44 259 TRP A O 1
ATOM 2049 N N . ASP A 1 260 ? -3.022 26.679 1.202 1 98.46 260 ASP A N 1
ATOM 2050 C CA . ASP A 1 260 ? -4.428 27.017 1.403 1 98.46 260 ASP A CA 1
ATOM 2051 C C . ASP A 1 260 ? -4.597 28.504 1.705 1 98.46 260 ASP A C 1
ATOM 2053 O O . ASP A 1 260 ? -3.612 29.236 1.818 1 98.46 260 ASP A O 1
ATOM 2057 N N . PRO A 1 261 ? -5.803 28.992 1.846 1 98.19 261 PRO A N 1
ATOM 2058 C CA . PRO A 1 261 ? -6.016 30.432 2.008 1 98.19 261 PRO A CA 1
ATOM 2059 C C . PRO A 1 261 ? -5.401 30.978 3.295 1 98.19 261 PRO A C 1
ATOM 2061 O O . PRO A 1 261 ? -5.227 32.191 3.434 1 98.19 261 PRO A O 1
ATOM 2064 N N . SER A 1 262 ? -5.094 30.129 4.229 1 98.33 262 SER A N 1
ATOM 2065 C CA . SER A 1 262 ? -4.564 30.56 5.518 1 98.33 262 SER A CA 1
ATOM 2066 C C . SER A 1 262 ? -3.042 30.477 5.546 1 98.33 262 SER A C 1
ATOM 2068 O O . SER A 1 262 ? -2.411 30.871 6.529 1 98.33 262 SER A O 1
ATOM 2070 N N . GLY A 1 263 ? -2.489 29.908 4.485 1 97.7 263 GLY A N 1
ATOM 2071 C CA . GLY A 1 263 ? -1.04 29.797 4.422 1 97.7 263 GLY A CA 1
ATOM 2072 C C . GLY A 1 263 ? -0.527 28.435 4.851 1 97.7 263 GLY A C 1
ATOM 2073 O O . GLY A 1 263 ? 0.684 28.218 4.929 1 97.7 263 GLY A O 1
ATOM 2074 N N . ASN A 1 264 ? -1.356 27.551 5.222 1 98.57 264 ASN A N 1
ATOM 2075 C CA . ASN A 1 264 ? -0.921 26.171 5.407 1 98.57 264 ASN A CA 1
ATOM 2076 C C . ASN A 1 264 ? -0.542 25.521 4.079 1 98.57 264 ASN A C 1
ATOM 2078 O O . ASN A 1 264 ? -1.305 25.58 3.113 1 98.57 264 ASN A O 1
ATOM 2082 N N . ARG A 1 265 ? 0.606 24.917 4.051 1 98.52 265 ARG A N 1
ATOM 2083 C CA . ARG A 1 265 ? 1.019 24.17 2.868 1 98.52 265 ARG A CA 1
ATOM 2084 C C . ARG A 1 265 ? 0.296 22.83 2.786 1 98.52 265 ARG A C 1
ATOM 2086 O O . ARG A 1 265 ? 0.122 22.15 3.8 1 98.52 265 ARG A O 1
ATOM 2093 N N . PHE A 1 266 ? -0.145 22.446 1.618 1 98.69 266 PHE A N 1
ATOM 2094 C CA . PHE A 1 266 ? -0.64 21.096 1.377 1 98.69 266 PHE A CA 1
ATOM 2095 C C . PHE A 1 266 ? 0.01 20.495 0.136 1 98.69 266 PHE A C 1
ATOM 2097 O O . PHE A 1 266 ? 0.583 21.217 -0.682 1 98.69 266 PHE A O 1
ATOM 2104 N N . GLU A 1 267 ? -0.02 19.198 0.101 1 98.73 267 GLU A N 1
ATOM 2105 C CA . GLU A 1 267 ? 0.58 18.431 -0.987 1 98.73 267 GLU A CA 1
ATOM 2106 C C . GLU A 1 267 ? -0.451 17.531 -1.662 1 98.73 267 GLU A C 1
ATOM 2108 O O . GLU A 1 267 ? -1.246 16.873 -0.987 1 98.73 267 GLU A O 1
ATOM 2113 N N . THR A 1 268 ? -0.499 17.551 -2.96 1 98.75 268 THR A N 1
ATOM 2114 C CA . THR A 1 268 ? -1.099 16.465 -3.728 1 98.75 268 THR A CA 1
ATOM 2115 C C . THR A 1 268 ? -0.033 15.474 -4.187 1 98.75 268 THR A C 1
ATOM 2117 O O . THR A 1 268 ? 1.002 15.872 -4.724 1 98.75 268 THR A O 1
ATOM 2120 N N . PHE A 1 269 ? -0.337 14.245 -3.985 1 98.33 269 PHE A N 1
ATOM 2121 C CA . PHE A 1 269 ? 0.735 13.257 -4.018 1 98.33 269 PHE A CA 1
ATOM 2122 C C . PHE A 1 269 ? 0.275 11.982 -4.716 1 98.33 269 PHE A C 1
ATOM 2124 O O . PHE A 1 269 ? -0.866 11.549 -4.541 1 98.33 269 PHE A O 1
ATOM 2131 N N . MET A 1 270 ? 1.142 11.414 -5.462 1 96.63 270 MET A N 1
ATOM 2132 C CA . MET A 1 270 ? 0.943 10.087 -6.037 1 96.63 270 MET A CA 1
ATOM 2133 C C . MET A 1 270 ? 2.245 9.293 -6.039 1 96.63 270 MET A C 1
ATOM 2135 O O . MET A 1 270 ? 3.315 9.849 -6.293 1 96.63 270 MET A O 1
ATOM 2139 N N . GLY A 1 271 ? 2.004 8.051 -5.871 1 90.94 271 GLY A N 1
ATOM 2140 C CA . GLY A 1 271 ? 3.097 7.13 -6.141 1 90.94 271 GLY A CA 1
ATOM 2141 C C . GLY A 1 271 ? 3.92 6.803 -4.91 1 90.94 271 GLY A C 1
ATOM 2142 O O . GLY A 1 271 ? 3.38 6.693 -3.807 1 90.94 271 GLY A O 1
ATOM 2143 N N . GLY A 1 272 ? 5.232 6.509 -5.185 1 91.95 272 GLY A N 1
ATOM 2144 C CA . GLY A 1 272 ? 6.125 5.924 -4.198 1 91.95 272 GLY A CA 1
ATOM 2145 C C . GLY A 1 272 ? 6.29 4.424 -4.358 1 91.95 272 GLY A C 1
ATOM 2146 O O . GLY A 1 272 ? 5.413 3.753 -4.904 1 91.95 272 GLY A O 1
ATOM 2147 N N . TYR A 1 273 ? 7.456 3.963 -4.004 1 93.67 273 TYR A N 1
ATOM 2148 C CA . TYR A 1 273 ? 7.655 2.518 -4.015 1 93.67 273 TYR A CA 1
ATOM 2149 C C . TYR A 1 273 ? 7.064 1.877 -2.764 1 93.67 273 TYR A C 1
ATOM 2151 O O . TYR A 1 273 ? 6.491 2.566 -1.917 1 93.67 273 TYR A O 1
ATOM 2159 N N . GLN A 1 274 ? 6.993 0.556 -2.697 1 92.18 274 GLN A N 1
ATOM 2160 C CA . GLN A 1 274 ? 6.385 -0.185 -1.597 1 92.18 274 GLN A CA 1
ATOM 2161 C C . GLN A 1 274 ? 7.448 -0.82 -0.706 1 92.18 274 GLN A C 1
ATOM 2163 O O . GLN A 1 274 ? 7.889 -1.942 -0.961 1 92.18 274 GLN A O 1
ATOM 2168 N N . PRO A 1 275 ? 7.764 -0.131 0.358 1 93.6 275 PRO A N 1
ATOM 2169 C CA . PRO A 1 275 ? 8.773 -0.675 1.27 1 93.6 275 PRO A CA 1
ATOM 2170 C C . PRO A 1 275 ? 8.187 -1.661 2.278 1 93.6 275 PRO A C 1
ATOM 2172 O O . PRO A 1 275 ? 6.968 -1.717 2.455 1 93.6 275 PRO A O 1
ATOM 2175 N N . TYR A 1 276 ? 9.075 -2.452 2.875 1 92.5 276 TYR A N 1
ATOM 2176 C CA . TYR A 1 276 ? 8.755 -3.369 3.963 1 92.5 276 TYR A CA 1
ATOM 2177 C C . TYR A 1 276 ? 9.748 -3.223 5.11 1 92.5 276 TYR A C 1
ATOM 2179 O O . TYR A 1 276 ? 10.853 -2.711 4.92 1 92.5 276 TYR A O 1
ATOM 2187 N N . PRO A 1 277 ? 9.378 -3.64 6.288 1 92 277 PRO A N 1
ATOM 2188 C CA . PRO A 1 277 ? 10.219 -3.447 7.471 1 92 277 PRO A CA 1
ATOM 2189 C C . PRO A 1 277 ? 11.568 -4.153 7.358 1 92 277 PRO A C 1
ATOM 2191 O O . PRO A 1 277 ? 12.501 -3.835 8.1 1 92 277 PRO A O 1
ATOM 2194 N N . ASP A 1 278 ? 11.675 -5.084 6.499 1 91.14 278 ASP A N 1
ATOM 2195 C CA . ASP A 1 278 ? 12.938 -5.804 6.372 1 91.14 278 ASP A CA 1
ATOM 2196 C C . ASP A 1 278 ? 13.841 -5.149 5.33 1 91.14 278 ASP A C 1
ATOM 2198 O O . ASP A 1 278 ? 14.897 -5.687 4.99 1 91.14 278 ASP A O 1
ATOM 2202 N N . TYR A 1 279 ? 13.45 -4.044 4.862 1 92.63 279 TYR A N 1
ATOM 2203 C CA . TYR A 1 279 ? 14.275 -3.302 3.915 1 92.63 279 TYR A CA 1
ATOM 2204 C C . TYR A 1 279 ? 15.27 -2.406 4.643 1 92.63 279 TYR A C 1
ATOM 2206 O O . TYR A 1 279 ? 14.938 -1.804 5.667 1 92.63 279 TYR A O 1
ATOM 2214 N N . GLU A 1 280 ? 16.46 -2.327 4.086 1 95.65 280 GLU A N 1
ATOM 2215 C CA . GLU A 1 280 ? 17.375 -1.285 4.542 1 95.65 280 GLU A CA 1
ATOM 2216 C C . GLU A 1 280 ? 16.893 0.098 4.114 1 95.65 280 GLU A C 1
ATOM 2218 O O . GLU A 1 280 ? 16.458 0.285 2.976 1 95.65 280 GLU A O 1
ATOM 2223 N N . PRO A 1 281 ? 16.967 1.013 5.005 1 97.14 281 PRO A N 1
ATOM 2224 C CA . PRO A 1 281 ? 16.535 2.36 4.627 1 97.14 281 PRO A CA 1
ATOM 2225 C C . PRO A 1 281 ? 17.414 2.979 3.542 1 97.14 281 PRO A C 1
ATOM 2227 O O . PRO A 1 281 ? 18.623 2.734 3.507 1 97.14 281 PRO A O 1
ATOM 2230 N N . LEU A 1 282 ? 16.855 3.807 2.722 1 97.89 282 LEU A N 1
ATOM 2231 C CA . LEU A 1 282 ? 17.604 4.6 1.752 1 97.89 282 LEU A CA 1
ATOM 2232 C C . LEU A 1 282 ? 18.148 5.871 2.394 1 97.89 282 LEU A C 1
ATOM 2234 O O . LEU A 1 282 ? 17.5 6.46 3.263 1 97.89 282 LEU A O 1
ATOM 2238 N N . THR A 1 283 ? 19.282 6.274 1.917 1 98.39 283 THR A N 1
ATOM 2239 C CA . THR A 1 283 ? 19.945 7.429 2.511 1 98.39 283 THR A CA 1
ATOM 2240 C C . THR A 1 283 ? 20.252 8.481 1.449 1 98.39 283 THR A C 1
ATOM 2242 O O . THR A 1 283 ? 20.813 8.164 0.398 1 98.39 283 THR A O 1
ATOM 2245 N N . TRP A 1 284 ? 19.896 9.652 1.743 1 97.79 284 TRP A N 1
ATOM 2246 C CA . TRP A 1 284 ? 20.279 10.811 0.944 1 97.79 284 TRP A CA 1
ATOM 2247 C C . TRP A 1 284 ? 21.31 11.663 1.678 1 97.79 284 TRP A C 1
ATOM 2249 O O . TRP A 1 284 ? 21.103 12.039 2.834 1 97.79 284 TRP A O 1
ATOM 2259 N N . THR A 1 285 ? 22.352 11.938 0.999 1 97.38 285 THR A N 1
ATOM 2260 C CA . THR A 1 285 ? 23.348 12.839 1.57 1 97.38 285 THR A CA 1
ATOM 2261 C C . THR A 1 285 ? 22.944 14.295 1.359 1 97.38 285 THR A C 1
ATOM 2263 O O . THR A 1 285 ? 22.194 14.609 0.432 1 97.38 285 THR A O 1
ATOM 2266 N N . PHE A 1 286 ? 23.459 15.108 2.176 1 94.06 286 PHE A N 1
ATOM 2267 C CA . PHE A 1 286 ? 23.038 16.504 2.163 1 94.06 286 PHE A CA 1
ATOM 2268 C C . PHE A 1 286 ? 23.384 17.162 0.832 1 94.06 286 PHE A C 1
ATOM 2270 O O . PHE A 1 286 ? 22.613 17.971 0.314 1 94.06 286 PHE A O 1
ATOM 2277 N N . ASP A 1 287 ? 24.497 16.877 0.277 1 92.89 287 ASP A N 1
ATOM 2278 C CA . ASP A 1 287 ? 24.969 17.498 -0.956 1 92.89 287 ASP A CA 1
ATOM 2279 C C . ASP A 1 287 ? 24.115 17.07 -2.148 1 92.89 287 ASP A C 1
ATOM 2281 O O . ASP A 1 287 ? 24.113 17.734 -3.187 1 92.89 287 ASP A O 1
ATOM 2285 N N . ASN A 1 288 ? 23.39 16.015 -2.059 1 93.15 288 ASN A N 1
ATOM 2286 C CA . ASN A 1 288 ? 22.546 15.528 -3.145 1 93.15 288 ASN A CA 1
ATOM 2287 C C . ASN A 1 288 ? 21.065 15.728 -2.837 1 93.15 288 ASN A C 1
ATOM 2289 O O . ASN A 1 288 ? 20.203 15.188 -3.533 1 93.15 288 ASN A O 1
ATOM 2293 N N . PHE A 1 289 ? 20.778 16.419 -1.838 1 91.25 289 PHE A N 1
ATOM 2294 C CA . PHE A 1 289 ? 19.396 16.524 -1.384 1 91.25 289 PHE A CA 1
ATOM 2295 C C . PHE A 1 289 ? 18.553 17.297 -2.392 1 91.25 289 PHE A C 1
ATOM 2297 O O . PHE A 1 289 ? 17.331 17.142 -2.435 1 91.25 289 PHE A O 1
ATOM 2304 N N . GLY A 1 290 ? 19.111 18.133 -3.182 1 91.11 290 GLY A N 1
ATOM 2305 C CA . GLY A 1 290 ? 18.377 18.753 -4.275 1 91.11 290 GLY A CA 1
ATOM 2306 C C . GLY A 1 290 ? 17.69 17.747 -5.178 1 91.11 290 GLY A C 1
ATOM 2307 O O . GLY A 1 290 ? 16.513 17.905 -5.51 1 91.11 290 GLY A O 1
ATOM 2308 N N . GLN A 1 291 ? 18.411 16.701 -5.523 1 93.04 291 GLN A N 1
ATOM 2309 C CA . GLN A 1 291 ? 17.84 15.619 -6.317 1 93.04 291 GLN A CA 1
ATOM 2310 C C . GLN A 1 291 ? 16.775 14.861 -5.528 1 93.04 291 GLN A C 1
ATOM 2312 O O . GLN A 1 291 ? 15.812 14.353 -6.106 1 93.04 291 GLN A O 1
ATOM 2317 N N . GLY A 1 292 ? 16.964 14.763 -4.237 1 93.99 292 GLY A N 1
ATOM 2318 C CA . GLY A 1 292 ? 15.969 14.13 -3.386 1 93.99 292 GLY A CA 1
ATOM 2319 C C . GLY A 1 292 ? 14.632 14.847 -3.396 1 93.99 292 GLY A C 1
ATOM 2320 O O . GLY A 1 292 ? 13.579 14.208 -3.333 1 93.99 292 GLY A O 1
ATOM 2321 N N . LEU A 1 293 ? 14.682 16.108 -3.511 1 93.04 293 LEU A N 1
ATOM 2322 C CA . LEU A 1 293 ? 13.476 16.924 -3.427 1 93.04 293 LEU A CA 1
ATOM 2323 C C . LEU A 1 293 ? 12.843 17.1 -4.803 1 93.04 293 LEU A C 1
ATOM 2325 O O . LEU A 1 293 ? 11.617 17.086 -4.933 1 93.04 293 LEU A O 1
ATOM 2329 N N . ASP A 1 294 ? 13.62 17.378 -5.769 1 94.85 294 ASP A N 1
ATOM 2330 C CA . ASP A 1 294 ? 13.24 17.599 -7.16 1 94.85 294 ASP A CA 1
ATOM 2331 C C . ASP A 1 294 ? 14.192 16.877 -8.111 1 94.85 294 ASP A C 1
ATOM 2333 O O . ASP A 1 294 ? 15.186 17.453 -8.558 1 94.85 294 ASP A O 1
ATOM 2337 N N . PHE A 1 295 ? 13.836 15.724 -8.506 1 95.21 295 PHE A N 1
ATOM 2338 C CA . PHE A 1 295 ? 14.768 14.869 -9.232 1 95.21 295 PHE A CA 1
ATOM 2339 C C . PHE A 1 295 ? 15.08 15.452 -10.605 1 95.21 295 PHE A C 1
ATOM 2341 O O . PHE A 1 295 ? 16.247 15.565 -10.986 1 95.21 295 PHE A O 1
ATOM 2348 N N . PRO A 1 296 ? 14.087 15.884 -11.366 1 94.33 296 PRO A N 1
ATOM 2349 C CA . PRO A 1 296 ? 14.386 16.365 -12.717 1 94.33 296 PRO A CA 1
ATOM 2350 C C . PRO A 1 296 ? 15.228 17.639 -12.717 1 94.33 296 PRO A C 1
ATOM 2352 O O . PRO A 1 296 ? 16.099 17.807 -13.574 1 94.33 296 PRO A O 1
ATOM 2355 N N . GLN A 1 297 ? 14.963 18.51 -11.68 1 93.89 297 GLN A N 1
ATOM 2356 C CA . GLN A 1 297 ? 15.662 19.791 -11.694 1 93.89 297 GLN A CA 1
ATOM 2357 C C . GLN A 1 297 ? 16.854 19.777 -10.741 1 93.89 297 GLN A C 1
ATOM 2359 O O . GLN A 1 297 ? 17.664 20.706 -10.739 1 93.89 297 GLN A O 1
ATOM 2364 N N . ARG A 1 298 ? 16.994 18.81 -9.931 1 92.98 298 ARG A N 1
ATOM 2365 C CA . ARG A 1 298 ? 18.068 18.656 -8.956 1 92.98 298 ARG A CA 1
ATOM 2366 C C . ARG A 1 298 ? 18.219 19.911 -8.103 1 92.98 298 ARG A C 1
ATOM 2368 O O . ARG A 1 298 ? 19.335 20.379 -7.869 1 92.98 298 ARG A O 1
ATOM 2375 N N . LYS A 1 299 ? 17.043 20.443 -7.744 1 88.12 299 LYS A N 1
ATOM 2376 C CA . LYS A 1 299 ? 17.024 21.749 -7.094 1 88.12 299 LYS A CA 1
ATOM 2377 C C . LYS A 1 299 ? 16.465 21.65 -5.677 1 88.12 299 LYS A C 1
ATOM 2379 O O . LYS A 1 299 ? 15.505 20.916 -5.433 1 88.12 299 LYS A O 1
ATOM 2384 N N . LEU A 1 300 ? 17.128 22.509 -4.872 1 87.33 300 LEU A N 1
ATOM 2385 C CA . LEU A 1 300 ? 16.573 22.761 -3.546 1 87.33 300 LEU A CA 1
ATOM 2386 C C . LEU A 1 300 ? 15.638 23.966 -3.569 1 87.33 300 LEU A C 1
ATOM 2388 O O . LEU A 1 300 ? 15.998 25.026 -4.085 1 87.33 300 LEU A O 1
ATOM 2392 N N . HIS A 1 301 ? 14.472 23.846 -3.124 1 88.97 301 HIS A N 1
ATOM 2393 C CA . HIS A 1 301 ? 13.531 24.956 -3.028 1 88.97 301 HIS A CA 1
ATOM 2394 C C . HIS A 1 301 ? 13.584 25.607 -1.65 1 88.97 301 HIS A C 1
ATOM 2396 O O . HIS A 1 301 ? 13.211 24.988 -0.652 1 88.97 301 HIS A O 1
ATOM 2402 N N . GLU A 1 302 ? 13.929 26.76 -1.583 1 87.93 302 GLU A N 1
ATOM 2403 C CA . GLU A 1 302 ? 14.165 27.455 -0.321 1 87.93 302 GLU A CA 1
ATOM 2404 C C . GLU A 1 302 ? 12.914 27.45 0.554 1 87.93 302 GLU A C 1
ATOM 2406 O O . GLU A 1 302 ? 13.005 27.302 1.775 1 87.93 302 GLU A O 1
ATOM 2411 N N . THR A 1 303 ? 11.832 27.689 -0.011 1 89 303 THR A N 1
ATOM 2412 C CA . THR A 1 303 ? 10.587 27.759 0.746 1 89 303 THR A CA 1
ATOM 2413 C C . THR A 1 303 ? 10.302 26.432 1.443 1 89 303 THR A C 1
ATOM 2415 O O . THR A 1 303 ? 9.642 26.399 2.483 1 89 303 THR A O 1
ATOM 2418 N N . PHE A 1 304 ? 10.78 25.406 0.838 1 88.39 304 PHE A N 1
ATOM 2419 C CA . PHE A 1 304 ? 10.558 24.082 1.406 1 88.39 304 PHE A CA 1
ATOM 2420 C C . PHE A 1 304 ? 11.249 23.951 2.758 1 88.39 304 PHE A C 1
ATOM 2422 O O . PHE A 1 304 ? 10.785 23.211 3.629 1 88.39 304 PHE A O 1
ATOM 2429 N N . LEU A 1 305 ? 12.205 24.725 2.941 1 85.09 305 LEU A N 1
ATOM 2430 C CA . LEU A 1 305 ? 13.012 24.606 4.151 1 85.09 305 LEU A CA 1
ATOM 2431 C C . LEU A 1 305 ? 12.658 25.703 5.15 1 85.09 305 LEU A C 1
ATOM 2433 O O . LEU A 1 305 ? 12.939 25.575 6.343 1 85.09 305 LEU A O 1
ATOM 2437 N N . SER A 1 306 ? 11.984 26.7 4.644 1 87.97 306 SER A N 1
ATOM 2438 C CA . SER A 1 306 ? 11.943 27.886 5.493 1 87.97 306 SER A CA 1
ATOM 2439 C C . SER A 1 306 ? 10.508 28.257 5.854 1 87.97 306 SER A C 1
ATOM 2441 O O . SER A 1 306 ? 10.274 28.973 6.83 1 87.97 306 SER A O 1
ATOM 2443 N N . VAL A 1 307 ? 9.586 27.865 5.124 1 91.6 307 VAL A N 1
ATOM 2444 C CA . VAL A 1 307 ? 8.214 28.299 5.369 1 91.6 307 VAL A CA 1
ATOM 2445 C C . VAL A 1 307 ? 7.429 27.175 6.042 1 91.6 307 VAL A C 1
ATOM 2447 O O . VAL A 1 307 ? 7.223 26.113 5.45 1 91.6 307 VAL A O 1
ATOM 2450 N N . VAL A 1 308 ? 7.021 27.448 7.222 1 95.01 308 VAL A N 1
ATOM 2451 C CA . VAL A 1 308 ? 6.234 26.51 8.015 1 95.01 308 VAL A CA 1
ATOM 2452 C C . VAL A 1 308 ? 5.186 27.27 8.825 1 95.01 308 VAL A C 1
ATOM 2454 O O . VAL A 1 308 ? 5.278 28.49 8.981 1 95.01 308 VAL A O 1
ATOM 2457 N N . THR A 1 309 ? 4.246 26.604 9.204 1 95.84 309 THR A N 1
ATOM 2458 C CA . THR A 1 309 ? 3.194 27.193 10.026 1 95.84 309 THR A CA 1
ATOM 2459 C C . THR A 1 309 ? 3.096 26.479 11.371 1 95.84 309 THR A C 1
ATOM 2461 O O . THR A 1 309 ? 3.511 25.325 11.499 1 95.84 309 THR A O 1
ATOM 2464 N N . MET B 1 1 ? 0.86 -3.644 6.917 1 33.67 1 MET B N 1
ATOM 2465 C CA . MET B 1 1 ? 0.475 -3.807 8.316 1 33.67 1 MET B CA 1
ATOM 2466 C C . MET B 1 1 ? 0.478 -5.28 8.712 1 33.67 1 MET B C 1
ATOM 2468 O O . MET B 1 1 ? -0.441 -6.023 8.363 1 33.67 1 MET B O 1
ATOM 2472 N N . ALA B 1 2 ? 1.698 -5.857 8.693 1 50.87 2 ALA B N 1
ATOM 2473 C CA . ALA B 1 2 ? 1.588 -7.283 8.986 1 50.87 2 ALA B CA 1
ATOM 2474 C C . ALA B 1 2 ? 1.159 -7.515 10.432 1 50.87 2 ALA B C 1
ATOM 2476 O O . ALA B 1 2 ? 1.981 -7.44 11.349 1 50.87 2 ALA B O 1
ATOM 2477 N N . LEU B 1 3 ? 0.008 -7.454 10.749 1 58.65 3 LEU B N 1
ATOM 2478 C CA . LEU B 1 3 ? -0.514 -7.628 12.1 1 58.65 3 LEU B CA 1
ATOM 2479 C C . LEU B 1 3 ? 0.079 -8.87 12.757 1 58.65 3 LEU B C 1
ATOM 2481 O O . LEU B 1 3 ? 0.364 -8.866 13.957 1 58.65 3 LEU B O 1
ATOM 2485 N N . THR B 1 4 ? 0.435 -9.857 11.865 1 69.71 4 THR B N 1
ATOM 2486 C CA . THR B 1 4 ? 0.897 -11.102 12.468 1 69.71 4 THR B CA 1
ATOM 2487 C C . THR B 1 4 ? 2.314 -11.433 12.01 1 69.71 4 THR B C 1
ATOM 2489 O O . THR B 1 4 ? 2.871 -12.465 12.391 1 69.71 4 THR B O 1
ATOM 2492 N N . GLY B 1 5 ? 2.824 -10.632 11.208 1 90.51 5 GLY B N 1
ATOM 2493 C CA . GLY B 1 5 ? 4.23 -10.799 10.876 1 90.51 5 GLY B CA 1
ATOM 2494 C C . GLY B 1 5 ? 4.453 -11.347 9.479 1 90.51 5 GLY B C 1
ATOM 2495 O O . GLY B 1 5 ? 5.594 -11.474 9.031 1 90.51 5 GLY B O 1
ATOM 2496 N N . VAL B 1 6 ? 3.405 -11.82 8.771 1 95.72 6 VAL B N 1
ATOM 2497 C CA . VAL B 1 6 ? 3.522 -12.15 7.354 1 95.72 6 VAL B CA 1
ATOM 2498 C C . VAL B 1 6 ? 3.607 -10.867 6.53 1 95.72 6 VAL B C 1
ATOM 2500 O O . VAL B 1 6 ? 2.727 -10.008 6.615 1 95.72 6 VAL B O 1
ATOM 2503 N N . LEU B 1 7 ? 4.57 -10.774 5.695 1 95.18 7 LEU B N 1
ATOM 2504 C CA . LEU B 1 7 ? 4.871 -9.479 5.095 1 95.18 7 LEU B CA 1
ATOM 2505 C C . LEU B 1 7 ? 4.298 -9.387 3.684 1 95.18 7 LEU B C 1
ATOM 2507 O O . LEU B 1 7 ? 3.682 -8.381 3.324 1 95.18 7 LEU B O 1
ATOM 2511 N N . ARG B 1 8 ? 4.543 -10.397 2.857 1 95.95 8 ARG B N 1
ATOM 2512 C CA . ARG B 1 8 ? 4.228 -10.318 1.434 1 95.95 8 ARG B CA 1
ATOM 2513 C C . ARG B 1 8 ? 4.426 -11.668 0.754 1 95.95 8 ARG B C 1
ATOM 2515 O O . ARG B 1 8 ? 5.154 -12.524 1.261 1 95.95 8 ARG B O 1
ATOM 2522 N N . PRO B 1 9 ? 3.78 -11.8 -0.451 1 97.41 9 PRO B N 1
ATOM 2523 C CA . PRO B 1 9 ? 4.26 -12.907 -1.281 1 97.41 9 PRO B CA 1
ATOM 2524 C C . PRO B 1 9 ? 5.755 -12.818 -1.578 1 97.41 9 PRO B C 1
ATOM 2526 O O . PRO B 1 9 ? 6.25 -11.754 -1.959 1 97.41 9 PRO B O 1
ATOM 2529 N N . GLY B 1 10 ? 6.402 -13.945 -1.37 1 98.13 10 GLY B N 1
ATOM 2530 C CA . GLY B 1 10 ? 7.85 -13.921 -1.5 1 98.13 10 GLY B CA 1
ATOM 2531 C C . GLY B 1 10 ? 8.348 -14.611 -2.755 1 98.13 10 GLY B C 1
ATOM 2532 O O . GLY B 1 10 ? 9.34 -14.187 -3.352 1 98.13 10 GLY B O 1
ATOM 2533 N N . HIS B 1 11 ? 7.702 -15.763 -3.081 1 98.87 11 HIS B N 1
ATOM 2534 C CA . HIS B 1 11 ? 8.089 -16.441 -4.313 1 98.87 11 HIS B CA 1
ATOM 2535 C C . HIS B 1 11 ? 7.064 -17.499 -4.705 1 98.87 11 HIS B C 1
ATOM 2537 O O . HIS B 1 11 ? 6.301 -17.973 -3.86 1 98.87 11 HIS B O 1
ATOM 2543 N N . ALA B 1 12 ? 7.065 -17.771 -5.98 1 98.92 12 ALA B N 1
ATOM 2544 C CA . ALA B 1 12 ? 6.309 -18.88 -6.555 1 98.92 12 ALA B CA 1
ATOM 2545 C C . ALA B 1 12 ? 7.2 -19.754 -7.434 1 98.92 12 ALA B C 1
ATOM 2547 O O . ALA B 1 12 ? 8.027 -19.243 -8.192 1 98.92 12 ALA B O 1
ATOM 2548 N N . GLN B 1 13 ? 7.085 -21.015 -7.239 1 98.91 13 GLN B N 1
ATOM 2549 C CA . GLN B 1 13 ? 7.695 -21.927 -8.201 1 98.91 13 GLN B CA 1
ATOM 2550 C C . GLN B 1 13 ? 6.653 -22.491 -9.162 1 98.91 13 GLN B C 1
ATOM 2552 O O . GLN B 1 13 ? 5.686 -23.125 -8.735 1 98.91 13 GLN B O 1
ATOM 2557 N N . VAL B 1 14 ? 6.941 -22.317 -10.392 1 98.87 14 VAL B N 1
ATOM 2558 C CA . VAL B 1 14 ? 5.986 -22.696 -11.428 1 98.87 14 VAL B CA 1
ATOM 2559 C C . VAL B 1 14 ? 6.615 -23.732 -12.358 1 98.87 14 VAL B C 1
ATOM 2561 O O . VAL B 1 14 ? 7.797 -23.634 -12.697 1 98.87 14 VAL B O 1
ATOM 2564 N N . ARG B 1 15 ? 5.778 -24.66 -12.755 1 98.89 15 ARG B N 1
ATOM 2565 C CA . ARG B 1 15 ? 6.199 -25.678 -13.712 1 98.89 15 ARG B CA 1
ATOM 2566 C C . ARG B 1 15 ? 6.001 -25.195 -15.146 1 98.89 15 ARG B C 1
ATOM 2568 O O . ARG B 1 15 ? 4.96 -24.623 -15.476 1 98.89 15 ARG B O 1
ATOM 2575 N N . VAL B 1 16 ? 6.994 -25.476 -15.948 1 98.82 16 VAL B N 1
ATOM 2576 C CA . VAL B 1 16 ? 6.912 -25.126 -17.362 1 98.82 16 VAL B CA 1
ATOM 2577 C C . VAL B 1 16 ? 7.217 -26.353 -18.218 1 98.82 16 VAL B C 1
ATOM 2579 O O . VAL B 1 16 ? 7.89 -27.282 -17.764 1 98.82 16 VAL B O 1
ATOM 2582 N N . LEU B 1 17 ? 6.829 -26.35 -19.445 1 98.73 17 LEU B N 1
ATOM 2583 C CA . LEU B 1 17 ? 6.924 -27.526 -20.303 1 98.73 17 LEU B CA 1
ATOM 2584 C C . LEU B 1 17 ? 8.256 -27.552 -21.045 1 98.73 17 LEU B C 1
ATOM 2586 O O . LEU B 1 17 ? 8.772 -28.625 -21.367 1 98.73 17 LEU B O 1
ATOM 2590 N N . ASN B 1 18 ? 8.787 -26.431 -21.447 1 98.62 18 ASN B N 1
ATOM 2591 C CA . ASN B 1 18 ? 10.082 -26.235 -22.09 1 98.62 18 ASN B CA 1
ATOM 2592 C C . ASN B 1 18 ? 10.894 -25.146 -21.394 1 98.62 18 ASN B C 1
ATOM 2594 O O . ASN B 1 18 ? 10.584 -23.96 -21.518 1 98.62 18 ASN B O 1
ATOM 2598 N N . LEU B 1 19 ? 11.919 -25.545 -20.743 1 98.63 19 LEU B N 1
ATOM 2599 C CA . LEU B 1 19 ? 12.663 -24.654 -19.86 1 98.63 19 LEU B CA 1
ATOM 2600 C C . LEU B 1 19 ? 13.296 -23.512 -20.648 1 98.63 19 LEU B C 1
ATOM 2602 O O . LEU B 1 19 ? 13.13 -22.342 -20.295 1 98.63 19 LEU B O 1
ATOM 2606 N N . GLU B 1 20 ? 13.97 -23.843 -21.716 1 98.43 20 GLU B N 1
ATOM 2607 C CA . GLU B 1 20 ? 14.708 -22.833 -22.469 1 98.43 20 GLU B CA 1
ATOM 2608 C C . GLU B 1 20 ? 13.764 -21.805 -23.085 1 98.43 20 GLU B C 1
ATOM 2610 O O . GLU B 1 20 ? 14.049 -20.606 -23.072 1 98.43 20 GLU B O 1
ATOM 2615 N N . GLU B 1 21 ? 12.712 -22.294 -23.626 1 98.59 21 GLU B N 1
ATOM 2616 C CA . GLU B 1 21 ? 11.704 -21.388 -24.169 1 98.59 21 GLU B CA 1
ATOM 2617 C C . GLU B 1 21 ? 11.147 -20.469 -23.086 1 98.59 21 GLU B C 1
ATOM 2619 O O . GLU B 1 21 ? 10.968 -19.271 -23.313 1 98.59 21 GLU B O 1
ATOM 2624 N N . SER B 1 22 ? 10.919 -21.026 -21.966 1 98.77 22 SER B N 1
ATOM 2625 C CA . SER B 1 22 ? 10.35 -20.26 -20.862 1 98.77 22 SER B CA 1
ATOM 2626 C C . SER B 1 22 ? 11.354 -19.251 -20.314 1 98.77 22 SER B C 1
ATOM 2628 O O . SER B 1 22 ? 10.982 -18.138 -19.938 1 98.77 22 SER B O 1
ATOM 2630 N N . ILE B 1 23 ? 12.584 -19.624 -20.258 1 98.83 23 ILE B N 1
ATOM 2631 C CA . ILE B 1 23 ? 13.613 -18.691 -19.814 1 98.83 23 ILE B CA 1
ATOM 2632 C C . ILE B 1 23 ? 13.609 -17.453 -20.709 1 98.83 23 ILE B C 1
ATOM 2634 O O . ILE B 1 23 ? 13.623 -16.323 -20.216 1 98.83 23 ILE B O 1
ATOM 2638 N N . ARG B 1 24 ? 13.544 -17.655 -21.995 1 98.69 24 ARG B N 1
ATOM 2639 C CA . ARG B 1 24 ? 13.53 -16.542 -22.939 1 98.69 24 ARG B CA 1
ATOM 2640 C C . ARG B 1 24 ? 12.288 -15.679 -22.75 1 98.69 24 ARG B C 1
ATOM 2642 O O . ARG B 1 24 ? 12.367 -14.449 -22.79 1 98.69 24 ARG B O 1
ATOM 2649 N N . PHE B 1 25 ? 11.226 -16.289 -22.565 1 98.88 25 PHE B N 1
ATOM 2650 C CA . PHE B 1 25 ? 9.969 -15.572 -22.392 1 98.88 25 PHE B CA 1
ATOM 2651 C C . PHE B 1 25 ? 10.005 -14.71 -21.136 1 98.88 25 PHE B C 1
ATOM 2653 O O . PHE B 1 25 ? 9.724 -13.511 -21.191 1 98.88 25 PHE B O 1
ATOM 2660 N N . TYR B 1 26 ? 10.346 -15.286 -19.939 1 98.87 26 TYR B N 1
ATOM 2661 C CA . TYR B 1 26 ? 10.286 -14.578 -18.665 1 98.87 26 TYR B CA 1
ATOM 2662 C C . TYR B 1 26 ? 11.365 -13.505 -18.587 1 98.87 26 TYR B C 1
ATOM 2664 O O . TYR B 1 26 ? 11.151 -12.442 -18 1 98.87 26 TYR B O 1
ATOM 2672 N N . ARG B 1 27 ? 12.457 -13.763 -19.206 1 98.66 27 ARG B N 1
ATOM 2673 C CA . ARG B 1 27 ? 13.552 -12.798 -19.196 1 98.66 27 ARG B CA 1
ATOM 2674 C C . ARG B 1 27 ? 13.29 -11.662 -20.179 1 98.66 27 ARG B C 1
ATOM 2676 O O . ARG B 1 27 ? 13.434 -10.488 -19.832 1 98.66 27 ARG B O 1
ATOM 2683 N N . ASP B 1 28 ? 12.841 -11.98 -21.418 1 98.43 28 ASP B N 1
ATOM 2684 C CA . ASP B 1 28 ? 12.874 -11.011 -22.508 1 98.43 28 ASP B CA 1
ATOM 2685 C C . ASP B 1 28 ? 11.504 -10.37 -22.715 1 98.43 28 ASP B C 1
ATOM 2687 O O . ASP B 1 28 ? 11.41 -9.198 -23.087 1 98.43 28 ASP B O 1
ATOM 2691 N N . VAL B 1 29 ? 10.447 -11.136 -22.567 1 98.79 29 VAL B N 1
ATOM 2692 C CA . VAL B 1 29 ? 9.107 -10.609 -22.8 1 98.79 29 VAL B CA 1
ATOM 2693 C C . VAL B 1 29 ? 8.542 -10.041 -21.5 1 98.79 29 VAL B C 1
ATOM 2695 O O . VAL B 1 29 ? 8.189 -8.861 -21.432 1 98.79 29 VAL B O 1
ATOM 2698 N N . LEU B 1 30 ? 8.515 -10.854 -20.441 1 98.81 30 LEU B N 1
ATOM 2699 C CA . LEU B 1 30 ? 8.032 -10.344 -19.163 1 98.81 30 LEU B CA 1
ATOM 2700 C C . LEU B 1 30 ? 9.032 -9.366 -18.555 1 98.81 30 LEU B C 1
ATOM 2702 O O . LEU B 1 30 ? 8.652 -8.481 -17.785 1 98.81 30 LEU B O 1
ATOM 2706 N N . GLY B 1 31 ? 10.312 -9.573 -18.875 1 98.77 31 GLY B N 1
ATOM 2707 C CA . GLY B 1 31 ? 11.336 -8.625 -18.465 1 98.77 31 GLY B CA 1
ATOM 2708 C C . GLY B 1 31 ? 11.83 -8.856 -17.05 1 98.77 31 GLY B C 1
ATOM 2709 O O . GLY B 1 31 ? 12.224 -7.911 -16.362 1 98.77 31 GLY B O 1
ATOM 2710 N N . LEU B 1 32 ? 11.806 -10.081 -16.543 1 98.81 32 LEU B N 1
ATOM 2711 C CA . LEU B 1 32 ? 12.354 -10.407 -15.231 1 98.81 32 LEU B CA 1
ATOM 2712 C C . LEU B 1 32 ? 13.875 -10.504 -15.287 1 98.81 32 LEU B C 1
ATOM 2714 O O . LEU B 1 32 ? 14.448 -10.745 -16.352 1 98.81 32 LEU B O 1
ATOM 2718 N N . VAL B 1 33 ? 14.482 -10.335 -14.12 1 98.68 33 VAL B N 1
ATOM 2719 C CA . VAL B 1 33 ? 15.932 -10.418 -13.978 1 98.68 33 VAL B CA 1
ATOM 2720 C C . VAL B 1 33 ? 16.324 -11.806 -13.478 1 98.68 33 VAL B C 1
ATOM 2722 O O . VAL B 1 33 ? 15.934 -12.211 -12.381 1 98.68 33 VAL B O 1
ATOM 2725 N N . GLU B 1 34 ? 17.022 -12.559 -14.259 1 98.66 34 GLU B N 1
ATOM 2726 C CA . GLU B 1 34 ? 17.521 -13.854 -13.807 1 98.66 34 GLU B CA 1
ATOM 2727 C C . GLU B 1 34 ? 18.583 -13.689 -12.724 1 98.66 34 GLU B C 1
ATOM 2729 O O . GLU B 1 34 ? 19.547 -12.942 -12.901 1 98.66 34 GLU B O 1
ATOM 2734 N N . THR B 1 35 ? 18.425 -14.442 -11.636 1 98.7 35 THR B N 1
ATOM 2735 C CA . THR B 1 35 ? 19.324 -14.224 -10.509 1 98.7 35 THR B CA 1
ATOM 2736 C C . THR B 1 35 ? 20.121 -15.489 -10.201 1 98.7 35 THR B C 1
ATOM 2738 O O . THR B 1 35 ? 21.042 -15.464 -9.381 1 98.7 35 THR B O 1
ATOM 2741 N N . GLY B 1 36 ? 19.681 -16.629 -10.813 1 98.55 36 GLY B N 1
ATOM 2742 C CA . GLY B 1 36 ? 20.459 -17.828 -10.543 1 98.55 36 GLY B CA 1
ATOM 2743 C C . GLY B 1 36 ? 19.829 -19.087 -11.108 1 98.55 36 GLY B C 1
ATOM 2744 O O . GLY B 1 36 ? 18.712 -19.05 -11.627 1 98.55 36 GLY B O 1
ATOM 2745 N N . ARG B 1 37 ? 20.605 -20.138 -11.099 1 98.34 37 ARG B N 1
ATOM 2746 C CA . ARG B 1 37 ? 20.223 -21.507 -11.427 1 98.34 37 ARG B CA 1
ATOM 2747 C C . ARG B 1 37 ? 20.802 -22.494 -10.419 1 98.34 37 ARG B C 1
ATOM 2749 O O . ARG B 1 37 ? 21.879 -22.264 -9.865 1 98.34 37 ARG B O 1
ATOM 2756 N N . ASP B 1 38 ? 20.01 -23.465 -10.203 1 97.73 38 ASP B N 1
ATOM 2757 C CA . ASP B 1 38 ? 20.564 -24.408 -9.237 1 97.73 38 ASP B CA 1
ATOM 2758 C C . ASP B 1 38 ? 20.695 -25.804 -9.844 1 97.73 38 ASP B C 1
ATOM 2760 O O . ASP B 1 38 ? 20.372 -26.009 -11.015 1 97.73 38 ASP B O 1
ATOM 2764 N N . ALA B 1 39 ? 21.239 -26.743 -9.068 1 95.99 39 ALA B N 1
ATOM 2765 C CA . ALA B 1 39 ? 21.597 -28.076 -9.545 1 95.99 39 ALA B CA 1
ATOM 2766 C C . ALA B 1 39 ? 20.352 -28.919 -9.806 1 95.99 39 ALA B C 1
ATOM 2768 O O . ALA B 1 39 ? 20.424 -29.953 -10.474 1 95.99 39 ALA B O 1
ATOM 2769 N N . GLN B 1 40 ? 19.209 -28.463 -9.359 1 95.76 40 GLN B N 1
ATOM 2770 C CA . GLN B 1 40 ? 17.966 -29.203 -9.547 1 95.76 40 GLN B CA 1
ATOM 2771 C C . GLN B 1 40 ? 17.255 -28.768 -10.825 1 95.76 40 GLN B C 1
ATOM 2773 O O . GLN B 1 40 ? 16.17 -29.264 -11.138 1 95.76 40 GLN B O 1
ATOM 2778 N N . GLY B 1 41 ? 17.876 -27.826 -11.535 1 97.39 41 GLY B N 1
ATOM 2779 C CA . GLY B 1 41 ? 17.329 -27.388 -12.809 1 97.39 41 GLY B CA 1
ATOM 2780 C C . GLY B 1 41 ? 16.4 -26.196 -12.681 1 97.39 41 GLY B C 1
ATOM 2781 O O . GLY B 1 41 ? 15.701 -25.841 -13.633 1 97.39 41 GLY B O 1
ATOM 2782 N N . ARG B 1 42 ? 16.392 -25.634 -11.538 1 98.66 42 ARG B N 1
ATOM 2783 C CA . ARG B 1 42 ? 15.543 -24.464 -11.334 1 98.66 42 ARG B CA 1
ATOM 2784 C C . ARG B 1 42 ? 16.233 -23.195 -11.826 1 98.66 42 ARG B C 1
ATOM 2786 O O . ARG B 1 42 ? 17.449 -23.051 -11.69 1 98.66 42 ARG B O 1
ATOM 2793 N N . VAL B 1 43 ? 15.424 -22.328 -12.385 1 98.92 43 VAL B N 1
ATOM 2794 C CA . VAL B 1 43 ? 15.881 -21.001 -12.785 1 98.92 43 VAL B CA 1
ATOM 2795 C C . VAL B 1 43 ? 15.14 -19.935 -11.981 1 98.92 43 VAL B C 1
ATOM 2797 O O . VAL B 1 43 ? 13.917 -19.997 -11.836 1 98.92 43 VAL B O 1
ATOM 2800 N N . TYR B 1 44 ? 15.911 -18.961 -11.462 1 98.93 44 TYR B N 1
ATOM 2801 C CA . TYR B 1 44 ? 15.398 -17.99 -10.503 1 98.93 44 TYR B CA 1
ATOM 2802 C C . TYR B 1 44 ? 15.342 -16.595 -11.115 1 98.93 44 TYR B C 1
ATOM 2804 O O . TYR B 1 44 ? 16.294 -16.158 -11.765 1 98.93 44 TYR B O 1
ATOM 2812 N N . PHE B 1 45 ? 14.221 -15.942 -10.882 1 98.93 45 PHE B N 1
ATOM 2813 C CA . PHE B 1 45 ? 14.008 -14.596 -11.402 1 98.93 45 PHE B CA 1
ATOM 2814 C C . PHE B 1 45 ? 13.498 -13.667 -10.307 1 98.93 45 PHE B C 1
ATOM 2816 O O . PHE B 1 45 ? 12.914 -14.122 -9.322 1 98.93 45 PHE B O 1
ATOM 2823 N N . LYS B 1 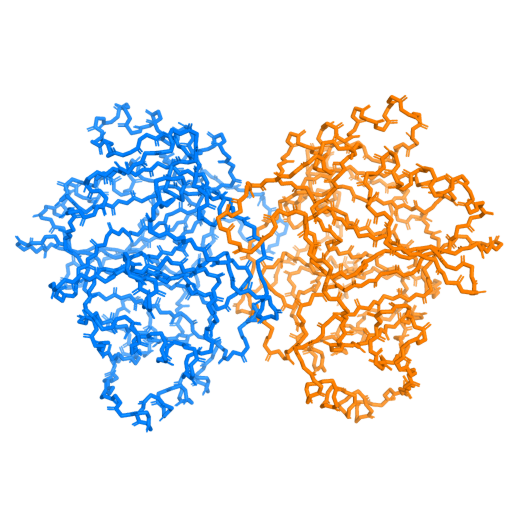46 ? 13.756 -12.413 -10.451 1 98.73 46 LYS B N 1
ATOM 2824 C CA . LYS B 1 46 ? 13.099 -11.366 -9.675 1 98.73 46 LYS B CA 1
ATOM 2825 C C . LYS B 1 46 ? 12.56 -10.265 -10.584 1 98.73 46 LYS B C 1
ATOM 2827 O O . LYS B 1 46 ? 12.976 -10.146 -11.738 1 98.73 46 LYS B O 1
ATOM 2832 N N . CYS B 1 47 ? 11.635 -9.503 -10.103 1 98.58 47 CYS B N 1
ATOM 2833 C CA . CYS B 1 47 ? 11.224 -8.28 -10.785 1 98.58 47 CYS B CA 1
ATOM 2834 C C . CYS B 1 47 ? 12.222 -7.156 -10.537 1 98.58 47 CYS B C 1
ATOM 2836 O O . CYS B 1 47 ? 12.991 -7.203 -9.576 1 98.58 47 CYS B O 1
ATOM 2838 N N . TRP B 1 48 ? 12.182 -6.13 -11.307 1 97.8 48 TRP B N 1
ATOM 2839 C CA . TRP B 1 48 ? 13.314 -5.213 -11.384 1 97.8 48 TRP B CA 1
ATOM 2840 C C . TRP B 1 48 ? 13.467 -4.426 -10.087 1 97.8 48 TRP B C 1
ATOM 2842 O O . TRP B 1 48 ? 14.581 -4.067 -9.699 1 97.8 48 TRP B O 1
ATOM 2852 N N . ASP B 1 49 ? 12.364 -4.192 -9.4 1 97.26 49 ASP B N 1
ATOM 2853 C CA . ASP B 1 49 ? 12.47 -3.287 -8.26 1 97.26 49 ASP B CA 1
ATOM 2854 C C . ASP B 1 49 ? 12.557 -4.063 -6.948 1 97.26 49 ASP B C 1
ATOM 2856 O O . ASP B 1 49 ? 12.549 -3.47 -5.867 1 97.26 49 ASP B O 1
ATOM 2860 N N . GLU B 1 50 ? 12.504 -5.387 -6.995 1 97.35 50 GLU B N 1
ATOM 2861 C CA . GLU B 1 50 ? 12.662 -6.214 -5.802 1 97.35 50 GLU B CA 1
ATOM 2862 C C . GLU B 1 50 ? 14.117 -6.253 -5.346 1 97.35 50 GLU B C 1
ATOM 2864 O O . GLU B 1 50 ? 15.033 -6.19 -6.168 1 97.35 50 GLU B O 1
ATOM 2869 N N . ARG B 1 51 ? 14.26 -6.411 -4.058 1 97.07 51 ARG B N 1
ATOM 2870 C CA . ARG B 1 51 ? 15.614 -6.425 -3.514 1 97.07 51 ARG B CA 1
ATOM 2871 C C . ARG B 1 51 ? 16.057 -7.847 -3.184 1 97.07 51 ARG B C 1
ATOM 2873 O O . ARG B 1 51 ? 17.252 -8.149 -3.197 1 97.07 51 ARG B O 1
ATOM 2880 N N . ASP B 1 52 ? 15.125 -8.707 -2.918 1 97.97 52 ASP B N 1
ATOM 2881 C CA . ASP B 1 52 ? 15.414 -10.105 -2.612 1 97.97 52 ASP B CA 1
ATOM 2882 C C . ASP B 1 52 ? 16 -10.823 -3.826 1 97.97 52 ASP B C 1
ATOM 2884 O O . ASP B 1 52 ? 15.802 -10.392 -4.964 1 97.97 52 ASP B O 1
ATOM 2888 N N . HIS B 1 53 ? 16.589 -11.899 -3.596 1 98.64 53 HIS B N 1
ATOM 2889 C CA . HIS B 1 53 ? 17.265 -12.668 -4.635 1 98.64 53 HIS B CA 1
ATOM 2890 C C . HIS B 1 53 ? 16.285 -13.116 -5.714 1 98.64 53 HIS B C 1
ATOM 2892 O O . HIS B 1 53 ? 16.603 -13.071 -6.905 1 98.64 53 HIS B O 1
ATOM 2898 N N . HIS B 1 54 ? 15.121 -13.556 -5.374 1 98.85 54 HIS B N 1
ATOM 2899 C CA . HIS B 1 54 ? 14.161 -14.005 -6.376 1 98.85 54 HIS B CA 1
ATOM 2900 C C . HIS B 1 54 ? 12.736 -13.954 -5.834 1 98.85 54 HIS B C 1
ATOM 2902 O O . HIS B 1 54 ? 12.529 -13.948 -4.619 1 98.85 54 HIS B O 1
ATOM 2908 N N . SER B 1 55 ? 11.837 -13.922 -6.746 1 98.86 55 SER B N 1
ATOM 2909 C CA . SER B 1 55 ? 10.428 -14.044 -6.386 1 98.86 55 SER B CA 1
ATOM 2910 C C . SER B 1 55 ? 9.694 -14.982 -7.338 1 98.86 55 SER B C 1
ATOM 2912 O O . SER B 1 55 ? 8.508 -15.263 -7.151 1 98.86 55 SER B O 1
ATOM 2914 N N . TYR B 1 56 ? 10.347 -15.417 -8.398 1 98.92 56 TYR B N 1
ATOM 2915 C CA . TYR B 1 56 ? 9.729 -16.31 -9.371 1 98.92 56 TYR B CA 1
ATOM 2916 C C . TYR B 1 56 ? 10.709 -17.386 -9.824 1 98.92 56 TYR B C 1
ATOM 2918 O O . TYR B 1 56 ? 11.806 -17.077 -10.293 1 98.92 56 TYR B O 1
ATOM 2926 N N . VAL B 1 57 ? 10.3 -18.624 -9.645 1 98.95 57 VAL B N 1
ATOM 2927 C CA . VAL B 1 57 ? 11.142 -19.774 -9.956 1 98.95 57 VAL B CA 1
ATOM 2928 C C . VAL B 1 57 ? 10.438 -20.672 -10.97 1 98.95 57 VAL B C 1
ATOM 2930 O O . VAL B 1 57 ? 9.243 -20.949 -10.839 1 98.95 57 VAL B O 1
ATOM 2933 N N . ILE B 1 58 ? 11.204 -21.105 -11.979 1 98.94 58 ILE B N 1
ATOM 2934 C CA . ILE B 1 58 ? 10.612 -22.046 -12.924 1 98.94 58 ILE B CA 1
ATOM 2935 C C . ILE B 1 58 ? 11.444 -23.326 -12.967 1 98.94 58 ILE B C 1
ATOM 2937 O O . ILE B 1 58 ? 12.649 -23.3 -12.707 1 98.94 58 ILE B O 1
ATOM 2941 N N . ARG B 1 59 ? 10.795 -24.318 -13.246 1 98.8 59 ARG B N 1
ATOM 2942 C CA . ARG B 1 59 ? 11.43 -25.601 -13.528 1 98.8 59 ARG B CA 1
ATOM 2943 C C . ARG B 1 59 ? 10.659 -26.369 -14.597 1 98.8 59 ARG B C 1
ATOM 2945 O O . ARG B 1 59 ? 9.444 -26.212 -14.727 1 98.8 59 ARG B O 1
ATOM 2952 N N . GLU B 1 60 ? 11.352 -27.26 -15.299 1 98.72 60 GLU B N 1
ATOM 2953 C CA . GLU B 1 60 ? 10.727 -28.063 -16.346 1 98.72 60 GLU B CA 1
ATOM 2954 C C . GLU B 1 60 ? 9.956 -29.239 -15.754 1 98.72 60 GLU B C 1
ATOM 2956 O O . GLU B 1 60 ? 10.425 -29.886 -14.815 1 98.72 60 GLU B O 1
ATOM 2961 N N . ALA B 1 61 ? 8.811 -29.449 -16.284 1 98.62 61 ALA B N 1
ATOM 2962 C CA . ALA B 1 61 ? 7.967 -30.579 -15.905 1 98.62 61 ALA B CA 1
ATOM 2963 C C . ALA B 1 61 ? 7.054 -30.992 -17.056 1 98.62 61 ALA B C 1
ATOM 2965 O O . ALA B 1 61 ? 6.993 -30.312 -18.083 1 98.62 61 ALA B O 1
ATOM 2966 N N . ASP B 1 62 ? 6.33 -32.108 -16.887 1 98.22 62 ASP B N 1
ATOM 2967 C CA . ASP B 1 62 ? 5.473 -32.64 -17.942 1 98.22 62 ASP B CA 1
ATOM 2968 C C . ASP B 1 62 ? 4.106 -31.959 -17.934 1 98.22 62 ASP B C 1
ATOM 2970 O O . ASP B 1 62 ? 3.317 -32.129 -18.866 1 98.22 62 ASP B O 1
ATOM 2974 N N . SER B 1 63 ? 3.843 -31.188 -16.909 1 98.26 63 SER B N 1
ATOM 2975 C CA . SER B 1 63 ? 2.609 -30.415 -16.816 1 98.26 63 SER B CA 1
ATOM 2976 C C . SER B 1 63 ? 2.861 -29.041 -16.206 1 98.26 63 SER B C 1
ATOM 2978 O O . SER B 1 63 ? 3.696 -28.897 -15.31 1 98.26 63 SER B O 1
ATOM 2980 N N . ALA B 1 64 ? 2.114 -28.088 -16.731 1 98.41 64 ALA B N 1
ATOM 2981 C CA . ALA B 1 64 ? 2.217 -26.737 -16.185 1 98.41 64 ALA B CA 1
ATOM 2982 C C . ALA B 1 64 ? 1.484 -26.628 -14.851 1 98.41 64 ALA B C 1
ATOM 2984 O O . ALA B 1 64 ? 0.666 -27.486 -14.512 1 98.41 64 ALA B O 1
ATOM 2985 N N . GLY B 1 65 ? 1.832 -25.632 -14.083 1 98.63 65 GLY B N 1
ATOM 2986 C CA . GLY B 1 65 ? 1.16 -25.42 -12.81 1 98.63 65 GLY B CA 1
ATOM 2987 C C . GLY B 1 65 ? 2.087 -24.908 -11.724 1 98.63 65 GLY B C 1
ATOM 2988 O O . GLY B 1 65 ? 3.229 -24.533 -12.001 1 98.63 65 GLY B O 1
ATOM 2989 N N . LEU B 1 66 ? 1.576 -24.836 -10.528 1 98.81 66 LEU B N 1
ATOM 2990 C CA . LEU B 1 66 ? 2.262 -24.294 -9.361 1 98.81 66 LEU B CA 1
ATOM 2991 C C . LEU B 1 66 ? 2.746 -25.415 -8.446 1 98.81 66 LEU B C 1
ATOM 2993 O O . LEU B 1 66 ? 1.975 -26.309 -8.091 1 98.81 66 LEU B O 1
ATOM 2997 N N . ASP B 1 67 ? 3.996 -25.319 -8.092 1 98.8 67 ASP B N 1
ATOM 2998 C CA . ASP B 1 67 ? 4.478 -26.247 -7.074 1 98.8 67 ASP B CA 1
ATOM 2999 C C . ASP B 1 67 ? 4.162 -25.736 -5.67 1 98.8 67 ASP B C 1
ATOM 3001 O O . ASP B 1 67 ? 3.675 -26.49 -4.824 1 98.8 67 ASP B O 1
ATOM 3005 N N . PHE B 1 68 ? 4.503 -24.493 -5.422 1 98.84 68 PHE B N 1
ATOM 3006 C CA . PHE B 1 68 ? 4.253 -23.889 -4.118 1 98.84 68 PHE B CA 1
ATOM 3007 C C . PHE B 1 68 ? 4.342 -22.37 -4.2 1 98.84 68 PHE B C 1
ATOM 3009 O O . PHE B 1 68 ? 4.888 -21.825 -5.161 1 98.84 68 PHE B O 1
ATOM 3016 N N . LEU B 1 69 ? 3.745 -21.721 -3.256 1 98.88 69 LEU B N 1
ATOM 3017 C CA . LEU B 1 69 ? 3.797 -20.277 -3.054 1 98.88 69 LEU B CA 1
ATOM 3018 C C . LEU B 1 69 ? 4.369 -19.94 -1.681 1 98.88 69 LEU B C 1
ATOM 3020 O O . LEU B 1 69 ? 3.962 -20.525 -0.674 1 98.88 69 LEU B O 1
ATOM 3024 N N . GLY B 1 70 ? 5.305 -19.024 -1.678 1 98.79 70 GLY B N 1
ATOM 3025 C CA . GLY B 1 70 ? 5.955 -18.664 -0.428 1 98.79 70 GLY B CA 1
ATOM 3026 C C . GLY B 1 70 ? 5.624 -17.257 0.033 1 98.79 70 GLY B C 1
ATOM 3027 O O . GLY B 1 70 ? 5.537 -16.336 -0.781 1 98.79 70 GLY B O 1
ATOM 3028 N N . PHE B 1 71 ? 5.545 -17.114 1.361 1 98.51 71 PHE B N 1
ATOM 3029 C CA . PHE B 1 71 ? 5.398 -15.8 1.976 1 98.51 71 PHE B CA 1
ATOM 3030 C C . PHE B 1 71 ? 6.599 -15.477 2.856 1 98.51 71 PHE B C 1
ATOM 3032 O O . PHE B 1 71 ? 7.076 -16.333 3.604 1 98.51 71 PHE B O 1
ATOM 3039 N N . LYS B 1 72 ? 7.072 -14.282 2.715 1 97.75 72 LYS B N 1
ATOM 3040 C CA . LYS B 1 72 ? 8.114 -13.761 3.594 1 97.75 72 LYS B CA 1
ATOM 3041 C C . LYS B 1 72 ? 7.533 -13.315 4.932 1 97.75 72 LYS B C 1
ATOM 3043 O O . LYS B 1 72 ? 6.507 -12.632 4.973 1 97.75 72 LYS B O 1
ATOM 3048 N N . VAL B 1 73 ? 8.166 -13.737 6.011 1 97.18 73 VAL B N 1
ATOM 3049 C CA . VAL B 1 73 ? 7.746 -13.295 7.336 1 97.18 73 VAL B CA 1
ATOM 3050 C C . VAL B 1 73 ? 8.821 -12.4 7.948 1 97.18 73 VAL B C 1
ATOM 3052 O O . VAL B 1 73 ? 9.936 -12.316 7.429 1 97.18 73 VAL B O 1
ATOM 3055 N N . LEU B 1 74 ? 8.539 -11.75 8.957 1 94.72 74 LEU B N 1
ATOM 3056 C CA . LEU B 1 74 ? 9.32 -10.652 9.517 1 94.72 74 LEU B CA 1
ATOM 3057 C C . LEU B 1 74 ? 10.707 -11.128 9.934 1 94.72 74 LEU B C 1
ATOM 3059 O O . LEU B 1 74 ? 11.707 -10.465 9.648 1 94.72 74 LEU B O 1
ATOM 3063 N N . ASP B 1 75 ? 10.71 -12.23 10.715 1 95.4 75 ASP B N 1
ATOM 3064 C CA . ASP B 1 75 ? 11.965 -12.729 11.27 1 95.4 75 ASP B CA 1
ATOM 3065 C C . ASP B 1 75 ? 11.836 -14.191 11.691 1 95.4 75 ASP B C 1
ATOM 3067 O O . ASP B 1 75 ? 10.782 -14.805 11.508 1 95.4 75 ASP B O 1
ATOM 3071 N N . LYS B 1 76 ? 12.917 -14.731 12.218 1 97.06 76 LYS B N 1
ATOM 3072 C CA . LYS B 1 76 ? 12.945 -16.141 12.595 1 97.06 76 LYS B CA 1
ATOM 3073 C C . LYS B 1 76 ? 11.965 -16.427 13.729 1 97.06 76 LYS B C 1
ATOM 3075 O O . LYS B 1 76 ? 11.322 -17.478 13.751 1 97.06 76 LYS B O 1
ATOM 3080 N N . ALA B 1 77 ? 11.865 -15.52 14.675 1 96.56 77 ALA B N 1
ATOM 3081 C CA . ALA B 1 77 ? 10.928 -15.696 15.781 1 96.56 77 ALA B CA 1
ATOM 3082 C C . ALA B 1 77 ? 9.491 -15.786 15.275 1 96.56 77 ALA B C 1
ATOM 3084 O O . ALA B 1 77 ? 8.708 -16.609 15.754 1 96.56 77 ALA B O 1
ATOM 3085 N N . THR B 1 78 ? 9.176 -14.957 14.346 1 96.25 78 THR B N 1
ATOM 3086 C CA . THR B 1 78 ? 7.851 -14.996 13.737 1 96.25 78 THR B CA 1
ATOM 3087 C C . THR B 1 78 ? 7.624 -16.325 13.021 1 96.25 78 THR B C 1
ATOM 3089 O O . THR B 1 78 ? 6.547 -16.915 13.124 1 96.25 78 THR B O 1
ATOM 3092 N N . LEU B 1 79 ? 8.604 -16.765 12.294 1 97.97 79 LEU B N 1
ATOM 3093 C CA . LEU B 1 79 ? 8.505 -18.038 11.588 1 97.97 79 LEU B CA 1
ATOM 3094 C C . LEU B 1 79 ? 8.203 -19.175 12.559 1 97.97 79 LEU B C 1
ATOM 3096 O O . LEU B 1 79 ? 7.313 -19.99 12.308 1 97.97 79 LEU B O 1
ATOM 3100 N N . GLU B 1 80 ? 8.915 -19.227 13.669 1 98.1 80 GLU B N 1
ATOM 3101 C CA . GLU B 1 80 ? 8.726 -20.267 14.677 1 98.1 80 GLU B CA 1
ATOM 3102 C C . GLU B 1 80 ? 7.329 -20.198 15.286 1 98.1 80 GLU B C 1
ATOM 3104 O O . GLU B 1 80 ? 6.682 -21.229 15.485 1 98.1 80 GLU B O 1
ATOM 3109 N N . ARG B 1 81 ? 6.911 -19.018 15.563 1 97.55 81 ARG B N 1
ATOM 3110 C CA . ARG B 1 81 ? 5.585 -18.835 16.146 1 97.55 81 ARG B CA 1
ATOM 3111 C C . ARG B 1 81 ? 4.496 -19.3 15.186 1 97.55 81 ARG B C 1
ATOM 3113 O O . ARG B 1 81 ? 3.571 -20.01 15.586 1 97.55 81 ARG B O 1
ATOM 3120 N N . LEU B 1 82 ? 4.593 -18.906 13.964 1 97.79 82 LEU B N 1
ATOM 3121 C CA . LEU B 1 82 ? 3.575 -19.267 12.983 1 97.79 82 LEU B CA 1
ATOM 3122 C C . LEU B 1 82 ? 3.557 -20.773 12.747 1 97.79 82 LEU B C 1
ATOM 3124 O O . LEU B 1 82 ? 2.492 -21.361 12.543 1 97.79 82 LEU B O 1
ATOM 3128 N N . GLU B 1 83 ? 4.696 -21.402 12.707 1 98.58 83 GLU B N 1
ATOM 3129 C CA . GLU B 1 83 ? 4.733 -22.856 12.586 1 98.58 83 GLU B CA 1
ATOM 3130 C C . GLU B 1 83 ? 3.989 -23.525 13.739 1 98.58 83 GLU B C 1
ATOM 3132 O O . GLU B 1 83 ? 3.202 -24.449 13.523 1 98.58 83 GLU B O 1
ATOM 3137 N N . ALA B 1 84 ? 4.32 -23.072 14.936 1 98.43 84 ALA B N 1
ATOM 3138 C CA . ALA B 1 84 ? 3.643 -23.612 16.112 1 98.43 84 ALA B CA 1
ATOM 3139 C C . ALA B 1 84 ? 2.132 -23.418 16.012 1 98.43 84 ALA B C 1
ATOM 3141 O O . ALA B 1 84 ? 1.361 -24.321 16.344 1 98.43 84 ALA B O 1
ATOM 3142 N N . ASP B 1 85 ? 1.717 -22.25 15.585 1 98.06 85 ASP B N 1
ATOM 3143 C CA . ASP B 1 85 ? 0.297 -21.942 15.448 1 98.06 85 ASP B CA 1
ATOM 3144 C C . ASP B 1 85 ? -0.363 -22.846 14.409 1 98.06 85 ASP B C 1
ATOM 3146 O O . ASP B 1 85 ? -1.506 -23.273 14.587 1 98.06 85 ASP B O 1
ATOM 3150 N N . LEU B 1 86 ? 0.324 -23.087 13.318 1 98.43 86 LEU B N 1
ATOM 3151 C CA . LEU B 1 86 ? -0.19 -23.967 12.273 1 98.43 86 LEU B CA 1
ATOM 3152 C C . LEU B 1 86 ? -0.381 -25.384 12.802 1 98.43 86 LEU B C 1
ATOM 3154 O O . LEU B 1 86 ? -1.407 -26.016 12.538 1 98.43 86 LEU B O 1
ATOM 3158 N N . ARG B 1 87 ? 0.546 -25.853 13.526 1 98.48 87 ARG B N 1
ATOM 3159 C CA . ARG B 1 87 ? 0.448 -27.183 14.118 1 98.48 87 ARG B CA 1
ATOM 3160 C C . ARG B 1 87 ? -0.694 -27.25 15.127 1 98.48 87 ARG B C 1
ATOM 3162 O O . ARG B 1 87 ? -1.44 -28.231 15.164 1 98.48 87 ARG B O 1
ATOM 3169 N N . ALA B 1 88 ? -0.804 -26.245 15.895 1 98.43 88 ALA B N 1
ATOM 3170 C CA . ALA B 1 88 ? -1.881 -26.184 16.88 1 98.43 88 ALA B CA 1
ATOM 3171 C C . ALA B 1 88 ? -3.247 -26.187 16.2 1 98.43 88 ALA B C 1
ATOM 3173 O O . ALA B 1 88 ? -4.214 -26.73 16.739 1 98.43 88 ALA B O 1
ATOM 3174 N N . TYR B 1 89 ? -3.295 -25.598 15.076 1 97.82 89 TYR B N 1
ATOM 3175 C CA . TYR B 1 89 ? -4.528 -25.574 14.296 1 97.82 89 TYR B CA 1
ATOM 3176 C C . TYR B 1 89 ? -4.855 -26.958 13.749 1 97.82 89 TYR B C 1
ATOM 3178 O O . TYR B 1 89 ? -6.008 -27.246 13.42 1 97.82 89 TYR B O 1
ATOM 3186 N N . GLY B 1 90 ? -3.77 -27.764 13.55 1 97.79 90 GLY B N 1
ATOM 3187 C CA . GLY B 1 90 ? -3.997 -29.13 13.107 1 97.79 90 GLY B CA 1
ATOM 3188 C C . GLY B 1 90 ? -3.337 -29.443 11.777 1 97.79 90 GLY B C 1
ATOM 3189 O O . GLY B 1 90 ? -3.56 -30.512 11.204 1 97.79 90 GLY B O 1
ATOM 3190 N N . LEU B 1 91 ? -2.547 -28.537 11.286 1 98.03 91 LEU B N 1
ATOM 3191 C CA . LEU B 1 91 ? -1.866 -28.784 10.02 1 98.03 91 LEU B CA 1
ATOM 3192 C C . LEU B 1 91 ? -0.512 -29.447 10.251 1 98.03 91 LEU B C 1
ATOM 3194 O O . LEU B 1 91 ? 0.175 -29.142 11.228 1 98.03 91 LEU B O 1
ATOM 3198 N N . GLN B 1 92 ? -0.201 -30.313 9.342 1 97.96 92 GLN B N 1
ATOM 3199 C CA . GLN B 1 92 ? 1.153 -30.856 9.324 1 97.96 92 GLN B CA 1
ATOM 3200 C C . GLN B 1 92 ? 2.119 -29.903 8.625 1 97.96 92 GLN B C 1
ATOM 3202 O O . GLN B 1 92 ? 1.807 -29.365 7.561 1 97.96 92 GLN B O 1
ATOM 3207 N N . THR B 1 93 ? 3.252 -29.652 9.299 1 98.54 93 THR B N 1
ATOM 3208 C CA . THR B 1 93 ? 4.264 -28.781 8.711 1 98.54 93 THR B CA 1
ATOM 3209 C C . THR B 1 93 ? 5.555 -29.552 8.449 1 98.54 93 THR B C 1
ATOM 3211 O O . THR B 1 93 ? 5.836 -30.548 9.119 1 98.54 93 THR B O 1
ATOM 3214 N N . THR B 1 94 ? 6.272 -29.13 7.452 1 98.5 94 THR B N 1
ATOM 3215 C CA . THR B 1 94 ? 7.588 -29.662 7.113 1 98.5 94 THR B CA 1
ATOM 3216 C C . THR B 1 94 ? 8.62 -28.541 7.03 1 98.5 94 THR B C 1
ATOM 3218 O O . THR B 1 94 ? 8.382 -27.518 6.385 1 98.5 94 THR B O 1
ATOM 3221 N N . ARG B 1 95 ? 9.722 -28.778 7.617 1 97.73 95 ARG B N 1
ATOM 3222 C CA . ARG B 1 95 ? 10.815 -27.816 7.523 1 97.73 95 ARG B CA 1
ATOM 3223 C C . ARG B 1 95 ? 11.771 -28.181 6.392 1 97.73 95 ARG B C 1
ATOM 3225 O O . ARG B 1 95 ? 12.201 -29.331 6.282 1 97.73 95 ARG B O 1
ATOM 3232 N N . LEU B 1 96 ? 11.999 -27.272 5.563 1 98.32 96 LEU B N 1
ATOM 3233 C CA . LEU B 1 96 ? 12.992 -27.408 4.503 1 98.32 96 LEU B CA 1
ATOM 3234 C C . LEU B 1 96 ? 14.263 -26.638 4.846 1 98.32 96 LEU B C 1
ATOM 3236 O O . LEU B 1 96 ? 14.197 -25.486 5.282 1 98.32 96 LEU B O 1
ATOM 3240 N N . PRO B 1 97 ? 15.425 -27.222 4.687 1 98.08 97 PRO B N 1
ATOM 3241 C CA . PRO B 1 97 ? 16.668 -26.588 5.132 1 98.08 97 PRO B CA 1
ATOM 3242 C C . PRO B 1 97 ? 17.032 -25.358 4.304 1 98.08 97 PRO B C 1
ATOM 3244 O O . PRO B 1 97 ? 16.649 -25.261 3.135 1 98.08 97 PRO B O 1
ATOM 3247 N N . ALA B 1 98 ? 17.797 -24.517 4.98 1 98.11 98 ALA B N 1
ATOM 3248 C CA . ALA B 1 98 ? 18.379 -23.388 4.26 1 98.11 98 ALA B CA 1
ATOM 3249 C C . ALA B 1 98 ? 19.171 -23.861 3.044 1 98.11 98 ALA B C 1
ATOM 3251 O O . ALA B 1 98 ? 19.9 -24.853 3.119 1 98.11 98 ALA B O 1
ATOM 3252 N N . GLY B 1 99 ? 18.953 -23.144 1.929 1 97.16 99 GLY B N 1
ATOM 3253 C CA . GLY B 1 99 ? 19.71 -23.483 0.734 1 97.16 99 GLY B CA 1
ATOM 3254 C C . GLY B 1 99 ? 18.991 -24.468 -0.169 1 97.16 99 GLY B C 1
ATOM 3255 O O . GLY B 1 99 ? 19.373 -24.65 -1.327 1 97.16 99 GLY B O 1
ATOM 3256 N N . ASP B 1 100 ? 17.976 -25.139 0.408 1 97.4 100 ASP B N 1
ATOM 3257 C CA . ASP B 1 100 ? 17.171 -25.979 -0.473 1 97.4 100 ASP B CA 1
ATOM 3258 C C . ASP B 1 100 ? 16.647 -25.182 -1.665 1 97.4 100 ASP B C 1
ATOM 3260 O O . ASP B 1 100 ? 16.641 -25.676 -2.794 1 97.4 100 ASP B O 1
ATOM 3264 N N . LEU B 1 101 ? 16.118 -24.068 -1.426 1 97.51 101 LEU B N 1
ATOM 3265 C CA . LEU B 1 101 ? 15.884 -23.042 -2.437 1 97.51 101 LEU B CA 1
ATOM 3266 C C . LEU B 1 101 ? 17.033 -22.04 -2.47 1 97.51 101 LEU B C 1
ATOM 3268 O O . LEU B 1 101 ? 17.429 -21.509 -1.43 1 97.51 101 LEU B O 1
ATOM 3272 N N . LEU B 1 102 ? 17.547 -21.826 -3.593 1 98.1 102 LEU B N 1
ATOM 3273 C CA . LEU B 1 102 ? 18.737 -20.993 -3.732 1 98.1 102 LEU B CA 1
ATOM 3274 C C . LEU B 1 102 ? 18.58 -19.688 -2.959 1 98.1 102 LEU B C 1
ATOM 3276 O O . LEU B 1 102 ? 17.543 -19.028 -3.052 1 98.1 102 LEU B O 1
ATOM 3280 N N . GLU B 1 103 ? 19.644 -19.311 -2.131 1 98.45 103 GLU B N 1
ATOM 3281 C CA . GLU B 1 103 ? 19.754 -18.021 -1.456 1 98.45 103 GLU B CA 1
ATOM 3282 C C . GLU B 1 103 ? 18.563 -17.778 -0.533 1 98.45 103 GLU B C 1
ATOM 3284 O O . GLU B 1 103 ? 18.163 -16.632 -0.317 1 98.45 103 GLU B O 1
ATOM 3289 N N . THR B 1 104 ? 17.966 -18.827 -0.044 1 98.64 104 THR B N 1
ATOM 3290 C CA . THR B 1 104 ? 16.802 -18.749 0.832 1 98.64 104 THR B CA 1
ATOM 3291 C C . THR B 1 104 ? 17.048 -19.518 2.128 1 98.64 104 THR B C 1
ATOM 3293 O O . THR B 1 104 ? 17.632 -20.603 2.111 1 98.64 104 THR B O 1
ATOM 3296 N N . GLY B 1 105 ? 16.669 -18.997 3.2 1 98.58 105 GLY B N 1
ATOM 3297 C CA . GLY B 1 105 ? 16.794 -19.668 4.484 1 98.58 105 GLY B CA 1
ATOM 3298 C C . GLY B 1 105 ? 15.833 -20.831 4.646 1 98.58 105 GLY B C 1
ATOM 3299 O O . GLY B 1 105 ? 15.264 -21.314 3.665 1 98.58 105 GLY B O 1
ATOM 3300 N N . GLU B 1 106 ? 15.786 -21.304 5.838 1 98.59 106 GLU B N 1
ATOM 3301 C CA . GLU B 1 106 ? 14.856 -22.386 6.146 1 98.59 106 GLU B CA 1
ATOM 3302 C C . GLU B 1 106 ? 13.418 -21.984 5.833 1 98.59 106 GLU B C 1
ATOM 3304 O O . GLU B 1 106 ? 13.041 -20.823 6.006 1 98.59 106 GLU B O 1
ATOM 3309 N N . ARG B 1 107 ? 12.686 -22.962 5.445 1 98.69 107 ARG B N 1
ATOM 3310 C CA . ARG B 1 107 ? 11.285 -22.721 5.116 1 98.69 107 ARG B CA 1
ATOM 3311 C C . ARG B 1 107 ? 10.375 -23.708 5.839 1 98.69 107 ARG B C 1
ATOM 3313 O O . ARG B 1 107 ? 10.757 -24.857 6.073 1 98.69 107 ARG B O 1
ATOM 3320 N N . VAL B 1 108 ? 9.245 -23.268 6.217 1 98.82 108 VAL B N 1
ATOM 3321 C CA . VAL B 1 108 ? 8.173 -24.1 6.756 1 98.82 108 VAL B CA 1
ATOM 3322 C C . VAL B 1 108 ? 7.092 -24.3 5.696 1 98.82 108 VAL B C 1
ATOM 3324 O O . VAL B 1 108 ? 6.492 -23.332 5.222 1 98.82 108 VAL B O 1
ATOM 3327 N N . ARG B 1 109 ? 6.852 -25.526 5.342 1 98.79 109 ARG B N 1
ATOM 3328 C CA . ARG B 1 109 ? 5.873 -25.832 4.303 1 98.79 109 ARG B CA 1
ATOM 3329 C C . ARG B 1 109 ? 4.662 -26.551 4.887 1 98.79 109 ARG B C 1
ATOM 3331 O O . ARG B 1 109 ? 4.799 -27.373 5.796 1 98.79 109 ARG B O 1
ATOM 3338 N N . PHE B 1 110 ? 3.474 -26.268 4.3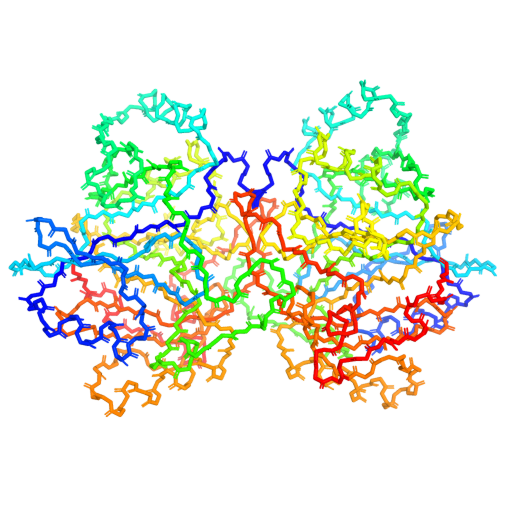88 1 98.84 110 PHE B N 1
ATOM 3339 C CA . PHE B 1 110 ? 2.236 -26.95 4.746 1 98.84 110 PHE B CA 1
ATOM 3340 C C . PHE B 1 110 ? 1.283 -27.001 3.558 1 98.84 110 PHE B C 1
ATOM 3342 O O . PHE B 1 110 ? 1.435 -26.24 2.6 1 98.84 110 PHE B O 1
ATOM 3349 N N . GLU B 1 111 ? 0.372 -27.887 3.589 1 98.74 111 GLU B N 1
ATOM 3350 C CA . GLU B 1 111 ? -0.615 -28.049 2.526 1 98.74 111 GLU B CA 1
ATOM 3351 C C . GLU B 1 111 ? -1.986 -27.54 2.963 1 98.74 111 GLU B C 1
ATOM 3353 O O . GLU B 1 111 ? -2.468 -27.889 4.043 1 98.74 111 GLU B O 1
ATOM 3358 N N . LEU B 1 112 ? -2.549 -26.754 2.166 1 98.73 112 LEU B N 1
ATOM 3359 C CA . LEU B 1 112 ? -3.899 -26.259 2.414 1 98.73 112 LEU B CA 1
ATOM 3360 C C . LEU B 1 112 ? -4.941 -27.299 2.019 1 98.73 112 LEU B C 1
ATOM 3362 O O . LEU B 1 112 ? -4.678 -28.158 1.173 1 98.73 112 LEU B O 1
ATOM 3366 N N . PRO B 1 113 ? -6.154 -27.178 2.569 1 98.39 113 PRO B N 1
ATOM 3367 C CA . PRO B 1 113 ? -7.247 -28.058 2.15 1 98.39 113 PRO B CA 1
ATOM 3368 C C . PRO B 1 113 ? -7.56 -27.942 0.66 1 98.39 113 PRO B C 1
ATOM 3370 O O . PRO B 1 113 ? -8.133 -28.863 0.072 1 98.39 113 PRO B O 1
ATOM 3373 N N . SER B 1 114 ? -7.183 -26.859 0.044 1 98.54 114 SER B N 1
ATOM 3374 C CA . SER B 1 114 ? -7.395 -26.653 -1.385 1 98.54 114 SER B CA 1
ATOM 3375 C C . SER B 1 114 ? -6.35 -27.396 -2.211 1 98.54 114 SER B C 1
ATOM 3377 O O . SER B 1 114 ? -6.423 -27.414 -3.442 1 98.54 114 SER B O 1
ATOM 3379 N N . GLY B 1 115 ? -5.363 -27.959 -1.578 1 98.52 115 GLY B N 1
ATOM 3380 C CA . GLY B 1 115 ? -4.374 -28.775 -2.263 1 98.52 115 GLY B CA 1
ATOM 3381 C C . GLY B 1 115 ? -3.106 -28.015 -2.605 1 98.52 115 GLY B C 1
ATOM 3382 O O . GLY B 1 115 ? -2.208 -28.555 -3.253 1 98.52 115 GLY B O 1
ATOM 3383 N N . HIS B 1 116 ? -3.012 -26.837 -2.147 1 98.83 116 HIS B N 1
ATOM 3384 C CA . HIS B 1 116 ? -1.85 -26.016 -2.469 1 98.83 116 HIS B CA 1
ATOM 3385 C C . HIS B 1 116 ? -0.782 -26.124 -1.385 1 98.83 116 HIS B C 1
ATOM 3387 O O . HIS B 1 116 ? -1.101 -26.162 -0.195 1 98.83 116 HIS B O 1
ATOM 3393 N N . LEU B 1 117 ? 0.425 -26.131 -1.799 1 98.83 117 LEU B N 1
ATOM 3394 C CA . LEU B 1 117 ? 1.555 -26.029 -0.883 1 98.83 117 LEU B CA 1
ATOM 3395 C C . LEU B 1 117 ? 1.95 -24.572 -0.666 1 98.83 117 LEU B C 1
ATOM 3397 O O . LEU B 1 117 ? 2.242 -23.854 -1.625 1 98.83 117 LEU B O 1
ATOM 3401 N N . ILE B 1 118 ? 2.017 -24.184 0.617 1 98.87 118 ILE B N 1
ATOM 3402 C CA . ILE B 1 118 ? 2.426 -22.844 1.025 1 98.87 118 ILE B CA 1
ATOM 3403 C C . ILE B 1 118 ? 3.696 -22.927 1.868 1 98.87 118 ILE B C 1
ATOM 3405 O O . ILE B 1 118 ? 3.867 -23.861 2.655 1 98.87 118 ILE B O 1
ATOM 3409 N N . GLU B 1 119 ? 4.516 -21.948 1.713 1 98.82 119 GLU B N 1
ATOM 3410 C CA . GLU B 1 119 ? 5.719 -21.888 2.537 1 98.82 119 GLU B CA 1
ATOM 3411 C C . GLU B 1 119 ? 5.851 -20.532 3.224 1 98.82 119 GLU B C 1
ATOM 3413 O O . GLU B 1 119 ? 5.413 -19.513 2.686 1 98.82 119 GLU B O 1
ATOM 3418 N N . LEU B 1 120 ? 6.426 -20.581 4.378 1 98.72 120 LEU B N 1
ATOM 3419 C CA . LEU B 1 120 ? 6.84 -19.388 5.11 1 98.72 120 LEU B CA 1
ATOM 3420 C C . LEU B 1 120 ? 8.352 -19.369 5.307 1 98.72 120 LEU B C 1
ATOM 3422 O O . LEU B 1 120 ? 8.96 -20.407 5.575 1 98.72 120 LEU B O 1
ATOM 3426 N N . TYR B 1 121 ? 8.949 -18.21 5.149 1 98.79 121 TYR B N 1
ATOM 3427 C CA . TYR B 1 121 ? 10.387 -18.086 5.361 1 98.79 121 TYR B CA 1
ATOM 3428 C C . TYR B 1 121 ? 10.747 -16.693 5.862 1 98.79 121 TYR B C 1
ATOM 3430 O O . TYR B 1 121 ? 10.039 -15.723 5.58 1 98.79 121 TYR B O 1
ATOM 3438 N N . ALA B 1 122 ? 11.875 -16.547 6.538 1 98.06 122 ALA B N 1
ATOM 3439 C CA . ALA B 1 122 ? 12.264 -15.273 7.138 1 98.06 122 ALA B CA 1
ATOM 3440 C C . ALA B 1 122 ? 13.461 -14.668 6.411 1 98.06 122 ALA B C 1
ATOM 3442 O O . ALA B 1 122 ? 13.641 -13.448 6.406 1 98.06 122 ALA B O 1
ATOM 3443 N N . GLU B 1 123 ? 14.207 -15.552 5.804 1 98.28 123 GLU B N 1
ATOM 3444 C CA . GLU B 1 123 ? 15.494 -15.071 5.31 1 98.28 123 GLU B CA 1
ATOM 3445 C C . GLU B 1 123 ? 15.648 -15.341 3.815 1 98.28 123 GLU B C 1
ATOM 3447 O O . GLU B 1 123 ? 15.335 -16.435 3.341 1 98.28 123 GLU B O 1
ATOM 3452 N N . LYS B 1 124 ? 16.092 -14.363 3.074 1 98.37 124 LYS B N 1
ATOM 3453 C CA . LYS B 1 124 ? 16.49 -14.424 1.67 1 98.37 124 LYS B CA 1
ATOM 3454 C C . LYS B 1 124 ? 17.576 -13.398 1.362 1 98.37 124 LYS B C 1
ATOM 3456 O O . LYS B 1 124 ? 17.522 -12.264 1.844 1 98.37 124 LYS B O 1
ATOM 3461 N N . THR B 1 125 ? 18.542 -13.837 0.624 1 98.49 125 THR B N 1
ATOM 3462 C CA . THR B 1 125 ? 19.635 -12.934 0.282 1 98.49 125 THR B CA 1
ATOM 3463 C C . THR B 1 125 ? 19.107 -11.683 -0.415 1 98.49 125 THR B C 1
ATOM 3465 O O . THR B 1 125 ? 18.246 -11.772 -1.293 1 98.49 125 THR B O 1
ATOM 3468 N N . ILE B 1 126 ? 19.612 -10.589 0.047 1 97.72 126 ILE B N 1
ATOM 3469 C CA . ILE B 1 126 ? 19.278 -9.318 -0.588 1 97.72 126 ILE B CA 1
ATOM 3470 C C . ILE B 1 126 ? 20.306 -8.996 -1.67 1 97.72 126 ILE B C 1
ATOM 3472 O O . ILE B 1 126 ? 21.485 -8.787 -1.374 1 97.72 126 ILE B O 1
ATOM 3476 N N . VAL B 1 127 ? 19.852 -8.924 -2.901 1 97.55 127 VAL B N 1
ATOM 3477 C CA . VAL B 1 127 ? 20.773 -8.644 -3.997 1 97.55 127 VAL B CA 1
ATOM 3478 C C . VAL B 1 127 ? 20.54 -7.228 -4.519 1 97.55 127 VAL B C 1
ATOM 3480 O O . VAL B 1 127 ? 21.281 -6.747 -5.38 1 97.55 127 VAL B O 1
ATOM 3483 N N . GLY B 1 128 ? 19.568 -6.552 -4.032 1 95.76 128 GLY B N 1
ATOM 3484 C CA . GLY B 1 128 ? 19.283 -5.177 -4.408 1 95.76 128 GLY B CA 1
ATOM 3485 C C . GLY B 1 128 ? 18.496 -5.062 -5.7 1 95.76 128 GLY B C 1
ATOM 3486 O O . GLY B 1 128 ? 18.128 -6.074 -6.301 1 95.76 128 GLY B O 1
ATOM 3487 N N . ASN B 1 129 ? 18.158 -3.779 -6.179 1 95.73 129 ASN B N 1
ATOM 3488 C CA . ASN B 1 129 ? 17.374 -3.542 -7.387 1 95.73 129 ASN B CA 1
ATOM 3489 C C . ASN B 1 129 ? 18.18 -2.783 -8.437 1 95.73 129 ASN B C 1
ATOM 3491 O O . ASN B 1 129 ? 17.609 -2.192 -9.356 1 95.73 129 ASN B O 1
ATOM 3495 N N . GLY B 1 130 ? 19.484 -2.65 -8.171 1 94.63 130 GLY B N 1
ATOM 3496 C CA . GLY B 1 130 ? 20.369 -2.102 -9.186 1 94.63 130 GLY B CA 1
ATOM 3497 C C . GLY B 1 130 ? 20.61 -0.613 -9.026 1 94.63 130 GLY B C 1
ATOM 3498 O O . GLY B 1 130 ? 21.459 -0.039 -9.712 1 94.63 130 GLY B O 1
ATOM 3499 N N . VAL B 1 131 ? 19.931 0.093 -8.098 1 95.16 131 VAL B N 1
ATOM 3500 C CA . VAL B 1 131 ? 20.084 1.542 -8.025 1 95.16 131 VAL B CA 1
ATOM 3501 C C . VAL B 1 131 ? 20.804 1.922 -6.733 1 95.16 131 VAL B C 1
ATOM 3503 O O . VAL B 1 131 ? 21.091 3.098 -6.498 1 95.16 131 VAL B O 1
ATOM 3506 N N . GLY B 1 132 ? 21.091 0.978 -5.868 1 94.8 132 GLY B N 1
ATOM 3507 C CA . GLY B 1 132 ? 21.858 1.21 -4.654 1 94.8 132 GLY B CA 1
ATOM 3508 C C . GLY B 1 132 ? 21.026 1.787 -3.524 1 94.8 132 GLY B C 1
ATOM 3509 O O . GLY B 1 132 ? 19.824 2.009 -3.682 1 94.8 132 GLY B O 1
ATOM 3510 N N . LEU B 1 133 ? 21.7 2.116 -2.377 1 96.91 133 LEU B N 1
ATOM 3511 C CA . LEU B 1 133 ? 21.011 2.546 -1.165 1 96.91 133 LEU B CA 1
ATOM 3512 C C . LEU B 1 133 ? 21.317 4.008 -0.855 1 96.91 133 LEU B C 1
ATOM 3514 O O . LEU B 1 133 ? 20.669 4.614 0 1 96.91 133 LEU B O 1
ATOM 3518 N N . ILE B 1 134 ? 22.291 4.599 -1.513 1 97.86 134 ILE B N 1
ATOM 3519 C CA . ILE B 1 134 ? 22.721 5.972 -1.271 1 97.86 134 ILE B CA 1
ATOM 3520 C C . ILE B 1 134 ? 22.449 6.823 -2.509 1 97.86 134 ILE B C 1
ATOM 3522 O O . ILE B 1 134 ? 22.983 6.551 -3.587 1 97.86 134 ILE B O 1
ATOM 3526 N N . ASN B 1 135 ? 21.672 7.863 -2.367 1 97.51 135 ASN B N 1
ATOM 3527 C CA . ASN B 1 135 ? 21.284 8.772 -3.44 1 97.51 135 ASN B CA 1
ATOM 3528 C C . ASN B 1 135 ? 20.812 8.011 -4.676 1 97.51 135 ASN B C 1
ATOM 3530 O O . ASN B 1 135 ? 21.308 8.243 -5.78 1 97.51 135 ASN B O 1
ATOM 3534 N N . PRO B 1 136 ? 19.878 7.116 -4.503 1 96.59 136 PRO B N 1
ATOM 3535 C CA . PRO B 1 136 ? 19.508 6.234 -5.612 1 96.59 136 PRO B CA 1
ATOM 3536 C C . PRO B 1 136 ? 18.79 6.973 -6.739 1 96.59 136 PRO B C 1
ATOM 3538 O O . PRO B 1 136 ? 18.022 7.904 -6.482 1 96.59 136 PRO B O 1
ATOM 3541 N N . ALA B 1 137 ? 19.023 6.483 -7.984 1 94.83 137 ALA B N 1
ATOM 3542 C CA . ALA B 1 137 ? 18.155 6.858 -9.097 1 94.83 137 ALA B CA 1
ATOM 3543 C C . ALA B 1 137 ? 16.771 6.232 -8.948 1 94.83 137 ALA B C 1
ATOM 3545 O O . ALA B 1 137 ? 16.596 5.271 -8.196 1 94.83 137 ALA B O 1
ATOM 3546 N N . PRO B 1 138 ? 15.793 6.807 -9.567 1 92.61 138 PRO B N 1
ATOM 3547 C CA . PRO B 1 138 ? 14.449 6.238 -9.442 1 92.61 138 PRO B CA 1
ATOM 3548 C C . PRO B 1 138 ? 14.333 4.855 -10.078 1 92.61 138 PRO B C 1
ATOM 3550 O O . PRO B 1 138 ? 13.43 4.087 -9.734 1 92.61 138 PRO B O 1
ATOM 3553 N N . TRP B 1 139 ? 15.149 4.58 -11.056 1 92.91 139 TRP B N 1
ATOM 3554 C CA . TRP B 1 139 ? 15.17 3.283 -11.724 1 92.91 139 TRP B CA 1
ATOM 3555 C C . TRP B 1 139 ? 16.46 3.1 -12.517 1 92.91 139 TRP B C 1
ATOM 3557 O O . TRP B 1 139 ? 17.265 4.027 -12.628 1 92.91 139 TRP B O 1
ATOM 3567 N N . ASP B 1 140 ? 16.664 1.881 -13.036 1 93.78 140 ASP B N 1
ATOM 3568 C CA . ASP B 1 140 ? 17.788 1.599 -13.923 1 93.78 140 ASP B CA 1
ATOM 3569 C C . ASP B 1 140 ? 17.314 0.94 -15.216 1 93.78 140 ASP B C 1
ATOM 3571 O O . ASP B 1 140 ? 16.132 1.011 -15.559 1 93.78 140 ASP B O 1
ATOM 3575 N N . GLY B 1 141 ? 18.211 0.449 -15.977 1 93.13 141 GLY B N 1
ATOM 3576 C CA . GLY B 1 141 ? 17.912 -0.091 -17.293 1 93.13 141 GLY B CA 1
ATOM 3577 C C . GLY B 1 141 ? 16.978 -1.286 -17.249 1 93.13 141 GLY B C 1
ATOM 3578 O O . GLY B 1 141 ? 16.27 -1.563 -18.22 1 93.13 141 GLY B O 1
ATOM 3579 N N . ALA B 1 142 ? 16.933 -2.033 -16.164 1 94.23 142 ALA B N 1
ATOM 3580 C CA . ALA B 1 142 ? 16.074 -3.207 -16.03 1 94.23 142 ALA B CA 1
ATOM 3581 C C . ALA B 1 142 ? 14.6 -2.822 -16.117 1 94.23 142 ALA B C 1
ATOM 3583 O O . ALA B 1 142 ? 13.774 -3.607 -16.586 1 94.23 142 ALA B O 1
ATOM 3584 N N . ARG B 1 143 ? 14.274 -1.648 -15.721 1 94.18 143 ARG B N 1
ATOM 3585 C CA . ARG B 1 143 ? 12.902 -1.151 -15.758 1 94.18 143 ARG B CA 1
ATOM 3586 C C . ARG B 1 143 ? 12.417 -0.987 -17.194 1 94.18 143 ARG B C 1
ATOM 3588 O O . ARG B 1 143 ? 11.212 -0.914 -17.444 1 94.18 143 ARG B O 1
ATOM 3595 N N . GLU B 1 144 ? 13.32 -0.968 -18.13 1 92.78 144 GLU B N 1
ATOM 3596 C CA . GLU B 1 144 ? 12.964 -0.693 -19.519 1 92.78 144 GLU B CA 1
ATOM 3597 C C . GLU B 1 144 ? 13.056 -1.954 -20.373 1 92.78 144 GLU B C 1
ATOM 3599 O O . GLU B 1 144 ? 12.904 -1.895 -21.595 1 92.78 144 GLU B O 1
ATOM 3604 N N . HIS B 1 145 ? 13.274 -3.06 -19.77 1 96.97 145 HIS B N 1
ATOM 3605 C CA . HIS B 1 145 ? 13.427 -4.324 -20.48 1 96.97 145 HIS B CA 1
ATOM 3606 C C . HIS B 1 145 ? 12.146 -5.149 -20.42 1 96.97 145 HIS B C 1
ATOM 3608 O O . HIS B 1 145 ? 11.731 -5.582 -19.342 1 96.97 145 HIS B O 1
ATOM 3614 N N . GLY B 1 146 ? 11.533 -5.417 -21.621 1 98.2 146 GLY B N 1
ATOM 3615 C CA . GLY B 1 146 ? 10.266 -6.131 -21.633 1 98.2 146 GLY B CA 1
ATOM 3616 C C . GLY B 1 146 ? 9.163 -5.401 -20.89 1 98.2 146 GLY B C 1
ATOM 3617 O O . GLY B 1 146 ? 9.092 -4.17 -20.927 1 98.2 146 GLY B O 1
ATOM 3618 N N . ILE B 1 147 ? 8.3 -6.144 -20.303 1 98.65 147 ILE B N 1
ATOM 3619 C CA . ILE B 1 147 ? 7.211 -5.573 -19.518 1 98.65 147 ILE B CA 1
ATOM 3620 C C . ILE B 1 147 ? 7.76 -4.997 -18.215 1 98.65 147 ILE B C 1
ATOM 3622 O O . ILE B 1 147 ? 7.284 -3.965 -17.736 1 98.65 147 ILE B O 1
ATOM 3626 N N . ALA B 1 148 ? 8.729 -5.697 -17.595 1 98.25 148 ALA B N 1
ATOM 3627 C CA . ALA B 1 148 ? 9.524 -5.255 -16.452 1 98.25 148 ALA B CA 1
ATOM 3628 C C . ALA B 1 148 ? 8.631 -4.894 -15.269 1 98.25 148 ALA B C 1
ATOM 3630 O O . ALA B 1 148 ? 8.666 -3.763 -14.778 1 98.25 148 ALA B O 1
ATOM 3631 N N . PRO B 1 149 ? 7.899 -5.873 -14.781 1 98.56 149 PRO B N 1
ATOM 3632 C CA . PRO B 1 149 ? 7.052 -5.565 -13.626 1 98.56 149 PRO B CA 1
ATOM 3633 C C . PRO B 1 149 ? 7.86 -5.189 -12.386 1 98.56 149 PRO B C 1
ATOM 3635 O O . PRO B 1 149 ? 9.021 -5.586 -12.257 1 98.56 149 PRO B O 1
ATOM 3638 N N . VAL B 1 150 ? 7.241 -4.51 -11.514 1 97.38 150 VAL B N 1
ATOM 3639 C CA . VAL B 1 150 ? 7.838 -3.967 -10.298 1 97.38 150 VAL B CA 1
ATOM 3640 C C . VAL B 1 150 ? 8.099 -5.095 -9.302 1 97.38 150 VAL B C 1
ATOM 3642 O O . VAL B 1 150 ? 9.151 -5.135 -8.661 1 97.38 150 VAL B O 1
ATOM 3645 N N . ARG B 1 151 ? 7.171 -5.959 -9.149 1 97.58 151 ARG B N 1
ATOM 3646 C CA . ARG B 1 151 ? 7.27 -7.069 -8.206 1 97.58 151 ARG B CA 1
ATOM 3647 C C . ARG B 1 151 ? 6.209 -8.126 -8.49 1 97.58 151 ARG B C 1
ATOM 3649 O O . ARG B 1 151 ? 5.214 -7.849 -9.163 1 97.58 151 ARG B O 1
ATOM 3656 N N . LEU B 1 152 ? 6.432 -9.34 -7.983 1 98.67 152 LEU B N 1
ATOM 3657 C CA . LEU B 1 152 ? 5.359 -10.317 -7.844 1 98.67 152 LEU B CA 1
ATOM 3658 C C . LEU B 1 152 ? 4.304 -9.83 -6.857 1 98.67 152 LEU B C 1
ATOM 3660 O O . LEU B 1 152 ? 4.611 -9.575 -5.69 1 98.67 152 LEU B O 1
ATOM 3664 N N . ASP B 1 153 ? 3.127 -9.726 -7.287 1 98.26 153 ASP B N 1
ATOM 3665 C CA . ASP B 1 153 ? 2.133 -8.997 -6.506 1 98.26 153 ASP B CA 1
ATOM 3666 C C . ASP B 1 153 ? 1.24 -9.955 -5.722 1 98.26 153 ASP B C 1
ATOM 3668 O O . ASP B 1 153 ? 0.996 -9.751 -4.531 1 98.26 153 ASP B O 1
ATOM 3672 N N . HIS B 1 154 ? 0.54 -10.853 -6.381 1 98.61 154 HIS B N 1
ATOM 3673 C CA . HIS B 1 154 ? -0.362 -11.816 -5.758 1 98.61 154 HIS B CA 1
ATOM 3674 C C . HIS B 1 154 ? -0.573 -13.032 -6.653 1 98.61 154 HIS B C 1
ATOM 3676 O O . HIS B 1 154 ? -0.058 -13.081 -7.773 1 98.61 154 HIS B O 1
ATOM 3682 N N . ALA B 1 155 ? -1.304 -14.029 -6.109 1 98.81 155 ALA B N 1
ATOM 3683 C CA . ALA B 1 155 ? -1.747 -15.181 -6.89 1 98.81 155 ALA B CA 1
ATOM 3684 C C . ALA B 1 155 ? -3.215 -15.494 -6.62 1 98.81 155 ALA B C 1
ATOM 3686 O O . ALA B 1 155 ? -3.733 -15.195 -5.541 1 98.81 155 ALA B O 1
ATOM 3687 N N . LEU B 1 156 ? -3.821 -16.006 -7.618 1 98.8 156 LEU B N 1
ATOM 3688 C CA . LEU B 1 156 ? -5.144 -16.6 -7.46 1 98.8 156 LEU B CA 1
ATOM 3689 C C . LEU B 1 156 ? -5.089 -18.111 -7.658 1 98.8 156 LEU B C 1
ATOM 3691 O O . LEU B 1 156 ? -4.56 -18.59 -8.664 1 98.8 156 LEU B O 1
ATOM 3695 N N . LEU B 1 157 ? -5.636 -18.82 -6.724 1 98.85 157 LEU B N 1
ATOM 3696 C CA . LEU B 1 157 ? -5.573 -20.277 -6.7 1 98.85 157 LEU B CA 1
ATOM 3697 C C . LEU B 1 157 ? -6.973 -20.882 -6.702 1 98.85 157 LEU B C 1
ATOM 3699 O O . LEU B 1 157 ? -7.873 -20.378 -6.027 1 98.85 157 LEU B O 1
ATOM 3703 N N . TYR B 1 158 ? -7.092 -21.915 -7.472 1 98.58 158 TYR B N 1
ATOM 3704 C CA . TYR B 1 158 ? -8.353 -22.644 -7.555 1 98.58 158 TYR B CA 1
ATOM 3705 C C . TYR B 1 158 ? -8.271 -23.963 -6.796 1 98.58 158 TYR B C 1
ATOM 3707 O O . TYR B 1 158 ? -7.307 -24.717 -6.951 1 98.58 158 TYR B O 1
ATOM 3715 N N . GLY B 1 159 ? -9.202 -24.283 -6.02 1 98.23 159 GLY B N 1
ATOM 3716 C CA . GLY B 1 159 ? -9.288 -25.521 -5.262 1 98.23 159 GLY B CA 1
ATOM 3717 C C . GLY B 1 159 ? -10.511 -25.589 -4.368 1 98.23 159 GLY B C 1
ATOM 3718 O O . GLY B 1 159 ? -11.258 -24.615 -4.253 1 98.23 159 GLY B O 1
ATOM 3719 N N . PRO B 1 160 ? -10.718 -26.722 -3.786 1 98.13 160 PRO B N 1
ATOM 3720 C CA . PRO B 1 160 ? -11.889 -26.898 -2.924 1 98.13 160 PRO B CA 1
ATOM 3721 C C . PRO B 1 160 ? -11.668 -26.361 -1.512 1 98.13 160 PRO B C 1
ATOM 3723 O O . PRO B 1 160 ? -10.538 -26.031 -1.143 1 98.13 160 PRO B O 1
ATOM 3726 N N . ASN B 1 161 ? -12.749 -26.196 -0.761 1 98.21 161 ASN B N 1
ATOM 3727 C CA . ASN B 1 161 ? -12.761 -25.943 0.676 1 98.21 161 ASN B CA 1
ATOM 3728 C C . ASN B 1 161 ? -12.153 -24.584 1.011 1 98.21 161 ASN B C 1
ATOM 3730 O O . ASN B 1 161 ? -11.309 -24.48 1.903 1 98.21 161 ASN B O 1
ATOM 3734 N N . ILE B 1 162 ? -12.557 -23.556 0.239 1 97.93 162 ILE B N 1
ATOM 3735 C CA . ILE B 1 162 ? -11.927 -22.255 0.434 1 97.93 162 ILE B CA 1
ATOM 3736 C C . ILE B 1 162 ? -12.409 -21.639 1.745 1 97.93 162 ILE B C 1
ATOM 3738 O O . ILE B 1 162 ? -11.767 -20.736 2.288 1 97.93 162 ILE B O 1
ATOM 3742 N N . ALA B 1 163 ? -13.535 -22.154 2.326 1 98.29 163 ALA B N 1
ATOM 3743 C CA . ALA B 1 163 ? -13.971 -21.693 3.642 1 98.29 163 ALA B CA 1
ATOM 3744 C C . ALA B 1 163 ? -12.933 -22.022 4.711 1 98.29 163 ALA B C 1
ATOM 3746 O O . ALA B 1 163 ? -12.607 -21.179 5.549 1 98.29 163 ALA B O 1
ATOM 3747 N N . GL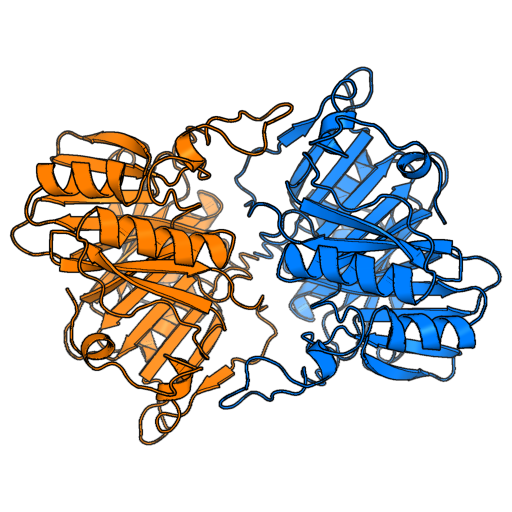U B 1 164 ? -12.469 -23.211 4.642 1 98.5 164 GLU B N 1
ATOM 3748 C CA . GLU B 1 164 ? -11.438 -23.615 5.594 1 98.5 164 GLU B CA 1
ATOM 3749 C C . GLU B 1 164 ? -10.122 -22.89 5.323 1 98.5 164 GLU B C 1
ATOM 3751 O O . GLU B 1 164 ? -9.398 -22.539 6.256 1 98.5 164 GLU B O 1
ATOM 3756 N N . VAL B 1 165 ? -9.807 -22.701 4.076 1 98.78 165 VAL B N 1
ATOM 3757 C CA . VAL B 1 165 ? -8.611 -21.953 3.706 1 98.78 165 VAL B CA 1
ATOM 3758 C C . VAL B 1 165 ? -8.675 -20.547 4.299 1 98.78 165 VAL B C 1
ATOM 3760 O O . VAL B 1 165 ? -7.693 -20.059 4.863 1 98.78 165 VAL B O 1
ATOM 3763 N N . GLN B 1 166 ? -9.815 -19.936 4.22 1 98.71 166 GLN B N 1
ATOM 3764 C CA . GLN B 1 166 ? -9.997 -18.602 4.781 1 9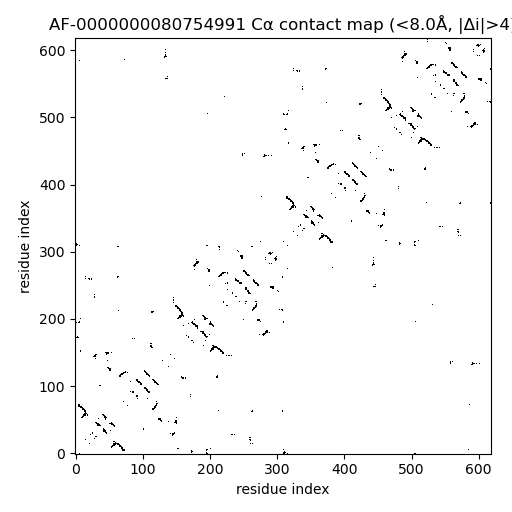8.71 166 GLN B CA 1
ATOM 3765 C C . GLN B 1 166 ? -9.681 -18.586 6.274 1 98.71 166 GLN B C 1
ATOM 3767 O O . GLN B 1 166 ? -9.032 -17.661 6.767 1 98.71 166 GLN B O 1
ATOM 3772 N N . LYS B 1 167 ? -10.138 -19.572 6.99 1 98.51 167 LYS B N 1
ATOM 3773 C CA . LYS B 1 167 ? -9.897 -19.647 8.428 1 98.51 167 LYS B CA 1
ATOM 3774 C C . LYS B 1 167 ? -8.404 -19.731 8.731 1 98.51 167 LYS B C 1
ATOM 3776 O O . LYS B 1 167 ? -7.908 -19.045 9.628 1 98.51 167 LYS B O 1
ATOM 3781 N N . ILE B 1 168 ? -7.733 -20.559 7.967 1 98.52 168 ILE B N 1
ATOM 3782 C CA . ILE B 1 168 ? -6.299 -20.718 8.178 1 98.52 168 ILE B CA 1
ATOM 3783 C C . ILE B 1 168 ? -5.595 -19.378 7.974 1 98.52 168 ILE B C 1
ATOM 3785 O O . ILE B 1 168 ? -4.76 -18.978 8.789 1 98.52 168 ILE B O 1
ATOM 3789 N N . PHE B 1 169 ? -5.927 -18.646 6.961 1 98.2 169 PHE B N 1
ATOM 3790 C CA . PHE B 1 169 ? -5.256 -17.391 6.643 1 98.2 169 PHE B CA 1
ATOM 3791 C C . PHE B 1 169 ? -5.658 -16.298 7.628 1 98.2 169 PHE B C 1
ATOM 3793 O O . PHE B 1 169 ? -4.832 -15.466 8.01 1 98.2 169 PHE B O 1
ATOM 3800 N N . THR B 1 170 ? -6.911 -16.277 8.107 1 96.88 170 THR B N 1
ATOM 3801 C CA . THR B 1 170 ? -7.375 -15.174 8.942 1 96.88 170 THR B CA 1
ATOM 3802 C C . THR B 1 170 ? -7.078 -15.447 10.413 1 96.88 170 THR B C 1
ATOM 3804 O O . THR B 1 170 ? -6.739 -14.53 11.164 1 96.88 170 THR B O 1
ATOM 3807 N N . GLU B 1 171 ? -7.134 -16.683 10.832 1 95.93 171 GLU B N 1
ATOM 3808 C CA . GLU B 1 171 ? -7.028 -16.992 12.255 1 95.93 171 GLU B CA 1
ATOM 3809 C C . GLU B 1 171 ? -5.6 -17.379 12.63 1 95.93 171 GLU B C 1
ATOM 3811 O O . GLU B 1 171 ? -5.198 -17.242 13.787 1 95.93 171 GLU B O 1
ATOM 3816 N N . VAL B 1 172 ? -4.887 -17.86 11.616 1 96.73 172 VAL B N 1
ATOM 3817 C CA . VAL B 1 172 ? -3.551 -18.346 11.944 1 96.73 172 VAL B CA 1
ATOM 3818 C C . VAL B 1 172 ? -2.501 -17.404 11.358 1 96.73 172 VAL B C 1
ATOM 3820 O O . VAL B 1 172 ? -1.589 -16.965 12.063 1 96.73 172 VAL B O 1
ATOM 3823 N N . LEU B 1 173 ? -2.703 -17.019 10.118 1 96.58 173 LEU B N 1
ATOM 3824 C CA . LEU B 1 173 ? -1.627 -16.325 9.42 1 96.58 173 LEU B CA 1
ATOM 3825 C C . LEU B 1 173 ? -1.814 -14.813 9.499 1 96.58 173 LEU B C 1
ATOM 3827 O O . LEU B 1 173 ? -0.94 -14.052 9.077 1 96.58 173 LEU B O 1
ATOM 3831 N N . GLY B 1 174 ? -2.936 -14.391 9.96 1 93.98 174 GLY B N 1
ATOM 3832 C CA . GLY B 1 174 ? -3.107 -12.983 10.283 1 93.98 174 GLY B CA 1
ATOM 3833 C C . GLY B 1 174 ? -3.606 -12.158 9.113 1 93.98 174 GLY B C 1
ATOM 3834 O O . GLY B 1 174 ? -3.542 -10.927 9.142 1 93.98 174 GLY B O 1
ATOM 3835 N N . PHE B 1 175 ? -4.073 -12.826 8.051 1 96.6 175 PHE B N 1
ATOM 3836 C CA . PHE B 1 175 ? -4.698 -12.114 6.942 1 96.6 175 PHE B CA 1
ATOM 3837 C C . PHE B 1 175 ? -6.093 -11.634 7.324 1 96.6 175 PHE B C 1
ATOM 3839 O O . PHE B 1 175 ? -6.636 -12.044 8.352 1 96.6 175 PHE B O 1
ATOM 3846 N N . TYR B 1 176 ? -6.628 -10.709 6.521 1 95.71 176 TYR B N 1
ATOM 3847 C CA . TYR B 1 176 ? -8.033 -10.341 6.657 1 95.71 176 TYR B CA 1
ATOM 3848 C C . TYR B 1 176 ? -8.741 -10.383 5.309 1 95.71 176 TYR B C 1
ATOM 3850 O O . TYR B 1 176 ? -8.098 -10.294 4.26 1 95.71 176 TYR B O 1
ATOM 3858 N N . LEU B 1 177 ? -10.022 -10.646 5.34 1 97.81 177 LEU B N 1
ATOM 3859 C CA . LEU B 1 177 ? -10.854 -10.704 4.144 1 97.81 177 LEU B CA 1
ATOM 3860 C C . LEU B 1 177 ? -11.148 -9.303 3.618 1 97.81 177 LEU B C 1
ATOM 3862 O O . LEU B 1 177 ? -11.682 -8.462 4.344 1 97.81 177 LEU B O 1
ATOM 3866 N N . VAL B 1 178 ? -10.829 -9.059 2.385 1 97.72 178 VAL B N 1
ATOM 3867 C CA . VAL B 1 178 ? -11.031 -7.745 1.783 1 97.72 178 VAL B CA 1
ATOM 3868 C C . VAL B 1 178 ? -12.298 -7.756 0.931 1 97.72 178 VAL B C 1
ATOM 3870 O O . VAL B 1 178 ? -13.105 -6.827 0.996 1 97.72 178 VAL B O 1
ATOM 3873 N N . GLU B 1 179 ? -12.384 -8.827 0.082 1 98.28 179 GLU B N 1
ATOM 3874 C CA . GLU B 1 179 ? -13.564 -8.988 -0.762 1 98.28 179 GLU B CA 1
ATOM 3875 C C . GLU B 1 179 ? -13.963 -10.456 -0.879 1 98.28 179 GLU B C 1
ATOM 3877 O O . GLU B 1 179 ? -13.157 -11.348 -0.607 1 98.28 179 GLU B O 1
ATOM 3882 N N . ARG B 1 180 ? -15.223 -10.622 -1.329 1 98.35 180 ARG B N 1
ATOM 3883 C CA . ARG B 1 180 ? -15.725 -11.967 -1.593 1 98.35 180 ARG B CA 1
ATOM 3884 C C . ARG B 1 180 ? -16.776 -11.952 -2.698 1 98.35 180 ARG B C 1
ATOM 3886 O O . ARG B 1 180 ? -17.4 -10.92 -2.954 1 98.35 180 ARG B O 1
ATOM 3893 N N . VAL B 1 181 ? -16.836 -13.024 -3.347 1 97.6 181 VAL B N 1
ATOM 3894 C CA . VAL B 1 181 ? -17.94 -13.334 -4.249 1 97.6 181 VAL B CA 1
ATOM 3895 C C . VAL B 1 181 ? -18.797 -14.448 -3.653 1 97.6 181 VAL B C 1
ATOM 3897 O O . VAL B 1 181 ? -18.274 -15.475 -3.214 1 97.6 181 VAL B O 1
ATOM 3900 N N . LEU B 1 182 ? -20.08 -14.251 -3.657 1 97.88 182 LEU B N 1
ATOM 3901 C CA . LEU B 1 182 ? -20.984 -15.247 -3.092 1 97.88 182 LEU B CA 1
ATOM 3902 C C . LEU B 1 182 ? -21.32 -16.322 -4.12 1 97.88 182 LEU B C 1
ATOM 3904 O O . LEU B 1 182 ? -21.286 -16.066 -5.326 1 97.88 182 LEU B O 1
ATOM 3908 N N . THR B 1 183 ? -21.699 -17.5 -3.599 1 96.38 183 THR B N 1
ATOM 3909 C CA . THR B 1 183 ? -22.267 -18.545 -4.442 1 96.38 183 THR B CA 1
ATOM 3910 C C . THR B 1 183 ? -23.63 -18.123 -4.982 1 96.38 183 THR B C 1
ATOM 3912 O O . THR B 1 183 ? -24.22 -17.152 -4.503 1 96.38 183 THR B O 1
ATOM 3915 N N . PRO B 1 184 ? -24.128 -18.839 -5.956 1 94.52 184 PRO B N 1
ATOM 3916 C CA . PRO B 1 184 ? -25.406 -18.455 -6.561 1 94.52 184 PRO B CA 1
ATOM 3917 C C . PRO B 1 184 ? -26.54 -18.375 -5.542 1 94.52 184 PRO B C 1
ATOM 3919 O O . PRO B 1 184 ? -27.427 -17.527 -5.665 1 94.52 184 PRO B O 1
ATOM 3922 N N . ASP B 1 185 ? -26.488 -19.165 -4.499 1 94.91 185 ASP B N 1
ATOM 3923 C CA . ASP B 1 185 ? -27.559 -19.181 -3.507 1 94.91 185 ASP B CA 1
ATOM 3924 C C . ASP B 1 185 ? -27.315 -18.138 -2.419 1 94.91 185 ASP B C 1
ATOM 3926 O O . ASP B 1 185 ? -28.149 -17.954 -1.53 1 94.91 185 ASP B O 1
ATOM 3930 N N . GLY B 1 186 ? -26.107 -17.504 -2.444 1 94.35 186 GLY B N 1
ATOM 3931 C CA . GLY B 1 186 ? -25.791 -16.408 -1.542 1 94.35 186 GLY B CA 1
ATOM 3932 C C . GLY B 1 186 ? -25.363 -16.874 -0.164 1 94.35 186 GLY B C 1
ATOM 3933 O O . GLY B 1 186 ? -25.202 -16.062 0.75 1 94.35 186 GLY B O 1
ATOM 3934 N N . GLN B 1 187 ? -25.13 -18.094 -0 1 93.96 187 GLN B N 1
ATOM 3935 C CA . GLN B 1 187 ? -24.942 -18.626 1.346 1 93.96 187 GLN B CA 1
ATOM 3936 C C . GLN B 1 187 ? -23.46 -18.785 1.672 1 93.96 187 GLN B C 1
ATOM 3938 O O . GLN B 1 187 ? -23.065 -18.72 2.838 1 93.96 187 GLN B O 1
ATOM 3943 N N . ASP B 1 188 ? -22.702 -19.016 0.599 1 96.39 188 ASP B N 1
ATOM 3944 C CA . ASP B 1 188 ? -21.28 -19.277 0.801 1 96.39 188 ASP B CA 1
ATOM 3945 C C . ASP B 1 188 ? -20.426 -18.397 -0.11 1 96.39 188 ASP B C 1
ATOM 3947 O O . ASP B 1 188 ? -20.954 -17.666 -0.95 1 96.39 188 ASP B O 1
ATOM 3951 N N . ASN B 1 189 ? -19.115 -18.48 0.137 1 97.44 189 ASN B N 1
ATOM 3952 C CA . ASN B 1 189 ? -18.166 -17.789 -0.729 1 97.44 189 ASN B CA 1
ATOM 3953 C C . ASN B 1 189 ? -17.787 -18.64 -1.937 1 97.44 189 ASN B C 1
ATOM 3955 O O . ASN B 1 189 ? -17.403 -19.801 -1.789 1 97.44 189 ASN B O 1
ATOM 3959 N N . ALA B 1 190 ? -17.94 -18.066 -3.095 1 97.18 190 ALA B N 1
ATOM 3960 C CA . ALA B 1 190 ? -17.412 -18.685 -4.308 1 97.18 190 ALA B CA 1
ATOM 3961 C C . ALA B 1 190 ? -15.955 -18.294 -4.534 1 97.18 190 ALA B C 1
ATOM 3963 O O . ALA B 1 190 ? -15.198 -19.034 -5.167 1 97.18 190 ALA B O 1
ATOM 3964 N N . ALA B 1 191 ? -15.521 -17.162 -4.057 1 98.1 191 ALA B N 1
ATOM 3965 C CA . ALA B 1 191 ? -14.147 -16.669 -4.129 1 98.1 191 ALA B CA 1
ATOM 3966 C C . ALA B 1 191 ? -13.861 -15.678 -3.005 1 98.1 191 ALA B C 1
ATOM 3968 O O . ALA B 1 191 ? -14.771 -15.005 -2.515 1 98.1 191 ALA B O 1
ATOM 3969 N N . ILE B 1 192 ? -12.625 -15.605 -2.593 1 98.72 192 ILE B N 1
ATOM 3970 C CA . ILE B 1 192 ? -12.235 -14.729 -1.494 1 98.72 192 ILE B CA 1
ATOM 3971 C C . ILE B 1 192 ? -10.901 -14.058 -1.817 1 98.72 192 ILE B C 1
ATOM 3973 O O . ILE B 1 192 ? -10.021 -14.673 -2.424 1 98.72 192 ILE B O 1
ATOM 3977 N N . TRP B 1 193 ? -10.747 -12.83 -1.493 1 98.62 193 TRP B N 1
ATOM 3978 C CA . TRP B 1 193 ? -9.522 -12.042 -1.582 1 98.62 193 TRP B CA 1
ATOM 3979 C C . TRP B 1 193 ? -9.001 -11.688 -0.193 1 98.62 193 TRP B C 1
ATOM 3981 O O . TRP B 1 193 ? -9.703 -11.054 0.597 1 98.62 193 TRP B O 1
ATOM 3991 N N . LEU B 1 194 ? -7.743 -12.047 0.082 1 98.32 194 LEU B N 1
ATOM 3992 C CA . LEU B 1 194 ? -7.145 -11.906 1.405 1 98.32 194 LEU B CA 1
ATOM 3993 C C . LEU B 1 194 ? -5.888 -11.045 1.345 1 98.32 194 LEU B C 1
ATOM 3995 O O . LEU B 1 194 ? -5.105 -11.148 0.398 1 98.32 194 LEU B O 1
ATOM 3999 N N . SER B 1 195 ? -5.749 -10.249 2.4 1 96.61 195 SER B N 1
ATOM 4000 C CA . SER B 1 195 ? -4.583 -9.374 2.448 1 96.61 195 SER B CA 1
ATOM 4001 C C . SER B 1 195 ? -3.882 -9.459 3.8 1 96.61 195 SER B C 1
ATOM 4003 O O . SER B 1 195 ? -4.537 -9.588 4.837 1 96.61 195 SER B O 1
ATOM 4005 N N . CYS B 1 196 ? -2.575 -9.368 3.749 1 94.29 196 CYS B N 1
ATOM 4006 C CA . CYS B 1 196 ? -1.775 -9.223 4.961 1 94.29 196 CYS B CA 1
ATOM 4007 C C . CYS B 1 196 ? -1.16 -7.831 5.046 1 94.29 196 CYS B C 1
ATOM 4009 O O . CYS B 1 196 ? -0.265 -7.592 5.858 1 94.29 196 CYS B O 1
ATOM 4011 N N . SER B 1 197 ? -1.57 -6.985 4.188 1 90.66 197 SER B N 1
ATOM 4012 C CA . SER B 1 197 ? -1.038 -5.634 4.048 1 90.66 197 SER B CA 1
ATOM 4013 C C . SER B 1 197 ? -2.142 -4.637 3.711 1 90.66 197 SER B C 1
ATOM 4015 O O . SER B 1 197 ? -3.301 -4.838 4.08 1 90.66 197 SER B O 1
ATOM 4017 N N . HIS B 1 198 ? -1.819 -3.508 3.116 1 89.19 198 HIS B N 1
ATOM 4018 C CA . HIS B 1 198 ? -2.861 -2.577 2.697 1 89.19 198 HIS B CA 1
ATOM 4019 C C . HIS B 1 198 ? -3.097 -2.655 1.193 1 89.19 198 HIS B C 1
ATOM 4021 O O . HIS B 1 198 ? -3.748 -1.781 0.616 1 89.19 198 HIS B O 1
ATOM 4027 N N . LYS B 1 199 ? -2.455 -3.719 0.613 1 93.17 199 LYS B N 1
ATOM 4028 C CA . LYS B 1 199 ? -2.857 -4.056 -0.75 1 93.17 199 LYS B CA 1
ATOM 4029 C C . LYS B 1 199 ? -4.281 -4.604 -0.783 1 93.17 199 LYS B C 1
ATOM 4031 O O . LYS B 1 199 ? -4.749 -5.192 0.194 1 93.17 199 LYS B O 1
ATOM 4036 N N . VAL B 1 200 ? -4.788 -4.456 -1.93 1 95.91 200 VAL B N 1
ATOM 4037 C CA . VAL B 1 200 ? -6.159 -4.946 -2.031 1 95.91 200 VAL B CA 1
ATOM 4038 C C . VAL B 1 200 ? -6.182 -6.46 -1.835 1 95.91 200 VAL B C 1
ATOM 4040 O O . VAL B 1 200 ? -7.167 -7.013 -1.339 1 95.91 200 VAL B O 1
ATOM 4043 N N . HIS B 1 201 ? -5.157 -7.108 -2.228 1 97.29 201 HIS B N 1
ATOM 4044 C CA . HIS B 1 201 ? -5.01 -8.507 -1.844 1 97.29 201 HIS B CA 1
ATOM 4045 C C . HIS B 1 201 ? -3.598 -9.01 -2.125 1 97.29 201 HIS B C 1
ATOM 4047 O O . HIS B 1 201 ? -2.927 -8.514 -3.032 1 97.29 201 HIS B O 1
ATOM 4053 N N . ASP B 1 202 ? -3.265 -9.999 -1.368 1 97.34 202 ASP B N 1
ATOM 4054 C CA . ASP B 1 202 ? -1.991 -10.687 -1.553 1 97.34 202 ASP B CA 1
ATOM 4055 C C . ASP B 1 202 ? -2.203 -12.106 -2.076 1 97.34 202 ASP B C 1
ATOM 4057 O O . ASP B 1 202 ? -1.277 -12.723 -2.607 1 97.34 202 ASP B O 1
ATOM 4061 N N . ILE B 1 203 ? -3.406 -12.587 -1.896 1 98.7 203 ILE B N 1
ATOM 4062 C CA . ILE B 1 203 ? -3.771 -13.911 -2.386 1 98.7 203 ILE B CA 1
ATOM 4063 C C . ILE B 1 203 ? -5.288 -14.008 -2.531 1 98.7 203 ILE B C 1
ATOM 4065 O O . ILE B 1 203 ? -6.032 -13.358 -1.792 1 98.7 203 ILE B O 1
ATOM 4069 N N . ALA B 1 204 ? -5.685 -14.775 -3.478 1 98.78 204 ALA B N 1
ATOM 4070 C CA . ALA B 1 204 ? -7.104 -15.052 -3.682 1 98.78 204 ALA B CA 1
ATOM 4071 C C . ALA B 1 204 ? -7.342 -16.538 -3.934 1 98.78 204 ALA B C 1
ATOM 4073 O O . ALA B 1 204 ? -6.449 -17.245 -4.407 1 98.78 204 ALA B O 1
ATOM 4074 N N . PHE B 1 205 ? -8.518 -16.961 -3.551 1 98.74 205 PHE B N 1
ATOM 4075 C CA . PHE B 1 205 ? -8.942 -18.337 -3.778 1 98.74 205 PHE B CA 1
ATOM 4076 C C . PHE B 1 205 ? -10.327 -18.38 -4.412 1 98.74 205 PHE B C 1
ATOM 4078 O O . PHE B 1 205 ? -11.209 -17.602 -4.043 1 98.74 205 PHE B O 1
ATOM 4085 N N . ALA B 1 206 ? -10.493 -19.251 -5.301 1 97.98 206 ALA B N 1
ATOM 4086 C CA . ALA B 1 206 ? -11.805 -19.542 -5.872 1 97.98 206 ALA B CA 1
ATOM 4087 C C . ALA B 1 206 ? -12.161 -21.017 -5.706 1 97.98 206 ALA B C 1
ATOM 4089 O O . ALA B 1 206 ? -11.306 -21.89 -5.867 1 97.98 206 ALA B O 1
ATOM 4090 N N . GLU B 1 207 ? -13.374 -21.27 -5.408 1 97.12 207 GLU B N 1
ATOM 4091 C CA . GLU B 1 207 ? -13.843 -22.643 -5.247 1 97.12 207 GLU B CA 1
ATOM 4092 C C . GLU B 1 207 ? -13.773 -23.409 -6.565 1 97.12 207 GLU B C 1
ATOM 4094 O O . GLU B 1 207 ? -14.25 -22.927 -7.595 1 97.12 207 GLU B O 1
ATOM 4099 N N . TYR B 1 208 ? -13.211 -24.51 -6.537 1 96.87 208 TYR B N 1
ATOM 4100 C CA . TYR B 1 208 ? -12.993 -25.387 -7.682 1 96.87 208 TYR B CA 1
ATOM 4101 C C . TYR B 1 208 ? -12.857 -26.839 -7.238 1 96.87 208 TYR B C 1
ATOM 4103 O O . TYR B 1 208 ? -12.246 -27.125 -6.206 1 96.87 208 TYR B O 1
ATOM 4111 N N . PRO B 1 209 ? -13.395 -27.746 -7.984 1 96.46 209 PRO B N 1
ATOM 4112 C CA . PRO B 1 209 ? -13.434 -29.131 -7.511 1 96.46 209 PRO B CA 1
ATOM 4113 C C . PRO B 1 209 ? -12.053 -29.782 -7.476 1 96.46 209 PRO B C 1
ATOM 4115 O O . PRO B 1 209 ? -11.771 -30.595 -6.592 1 96.46 209 PRO B O 1
ATOM 4118 N N . GLU B 1 210 ? -11.184 -29.485 -8.396 1 97.34 210 GLU B N 1
ATOM 4119 C CA . GLU B 1 210 ? -9.861 -30.1 -8.448 1 97.34 210 GLU B CA 1
ATOM 4120 C C . GLU B 1 210 ? -8.881 -29.381 -7.526 1 97.34 210 GLU B C 1
ATOM 4122 O O . GLU B 1 210 ? -8.888 -28.151 -7.441 1 97.34 210 GLU B O 1
ATOM 4127 N N . LYS B 1 211 ? -7.976 -30.124 -6.914 1 97.96 211 LYS B N 1
ATOM 4128 C CA . LYS B 1 211 ? -7.011 -29.589 -5.957 1 97.96 211 LYS B CA 1
ATOM 4129 C C . LYS B 1 211 ? -5.807 -28.982 -6.672 1 97.96 211 LYS B C 1
ATOM 4131 O O . LYS B 1 211 ? -5.405 -29.459 -7.735 1 97.96 211 LYS B O 1
ATOM 4136 N N . GLY B 1 212 ? -5.243 -27.94 -6.055 1 98.15 212 GLY B N 1
ATOM 4137 C CA . GLY B 1 212 ? -3.889 -27.488 -6.335 1 98.15 212 GLY B CA 1
ATOM 4138 C C . GLY B 1 212 ? -3.761 -26.78 -7.671 1 98.15 212 GLY B C 1
ATOM 4139 O O . GLY B 1 212 ? -2.717 -26.857 -8.322 1 98.15 212 GLY B O 1
ATOM 4140 N N . LYS B 1 213 ? -4.82 -26.11 -8.109 1 98.47 213 LYS B N 1
ATOM 4141 C CA . LYS B 1 213 ? -4.782 -25.488 -9.429 1 98.47 213 LYS B CA 1
ATOM 4142 C C . LYS B 1 213 ? -4.339 -24.031 -9.339 1 98.47 213 LYS B C 1
ATOM 4144 O O . LYS B 1 213 ? -4.72 -23.317 -8.408 1 98.47 213 LYS B O 1
ATOM 4149 N N . LEU B 1 214 ? -3.535 -23.611 -10.269 1 98.73 214 LEU B N 1
ATOM 4150 C CA . LEU B 1 214 ? -3.096 -22.228 -10.418 1 98.73 214 LEU B CA 1
ATOM 4151 C C . LEU B 1 214 ? -3.955 -21.492 -11.442 1 98.73 214 LEU B C 1
ATOM 4153 O O . LEU B 1 214 ? -4.091 -21.942 -12.582 1 98.73 214 LEU B O 1
ATOM 4157 N N . HIS B 1 215 ? -4.582 -20.423 -11.009 1 98.66 215 HIS B N 1
ATOM 4158 C CA . HIS B 1 215 ? -5.212 -19.545 -11.989 1 98.66 215 HIS B CA 1
ATOM 4159 C C . HIS B 1 215 ? -4.206 -18.561 -12.575 1 98.66 215 HIS B C 1
ATOM 4161 O O . HIS B 1 215 ? -4.064 -18.466 -13.796 1 98.66 215 HIS B O 1
ATOM 4167 N N . HIS B 1 216 ? -3.519 -17.811 -11.697 1 98.78 216 HIS B N 1
ATOM 4168 C CA . HIS B 1 216 ? -2.467 -16.946 -12.219 1 98.78 216 HIS B CA 1
ATOM 4169 C C . HIS B 1 216 ? -1.549 -16.46 -11.102 1 98.78 216 HIS B C 1
ATOM 4171 O O . HIS B 1 216 ? -1.932 -16.469 -9.93 1 98.78 216 HIS B O 1
ATOM 4177 N N . CYS B 1 217 ? -0.352 -16.11 -11.473 1 98.84 217 CYS B N 1
ATOM 4178 C CA . CYS B 1 217 ? 0.489 -15.168 -10.743 1 98.84 217 CYS B CA 1
ATOM 4179 C C . CYS B 1 217 ? 0.392 -13.771 -11.345 1 98.84 217 CYS B C 1
ATOM 4181 O O . CYS B 1 217 ? 0.358 -13.617 -12.567 1 98.84 217 CYS B O 1
ATOM 4183 N N . SER B 1 218 ? 0.35 -12.828 -10.469 1 98.84 218 SER B N 1
ATOM 4184 C CA . SER B 1 218 ? 0.175 -11.453 -10.924 1 98.84 218 SER B CA 1
ATOM 4185 C C . SER B 1 218 ? 1.441 -10.632 -10.704 1 98.84 218 SER B C 1
ATOM 4187 O O . SER B 1 218 ? 2.098 -10.76 -9.669 1 98.84 218 SER B O 1
ATOM 4189 N N . PHE B 1 219 ? 1.718 -9.786 -11.672 1 98.89 219 PHE B N 1
ATOM 4190 C CA . PHE B 1 219 ? 2.878 -8.903 -11.651 1 98.89 219 PHE B CA 1
ATOM 4191 C C . PHE B 1 219 ? 2.447 -7.442 -11.647 1 98.89 219 PHE B C 1
ATOM 4193 O O . PHE B 1 219 ? 1.723 -7 -12.542 1 98.89 219 PHE B O 1
ATOM 4200 N N . LEU B 1 220 ? 2.928 -6.7 -10.713 1 98.31 220 LEU B N 1
ATOM 4201 C CA . LEU B 1 220 ? 2.485 -5.33 -10.48 1 98.31 220 LEU B CA 1
ATOM 4202 C C . LEU B 1 220 ? 3.19 -4.363 -11.426 1 98.31 220 LEU B C 1
ATOM 4204 O O . LEU B 1 220 ? 4.408 -4.44 -11.605 1 98.31 220 LEU B O 1
ATOM 4208 N N . LEU B 1 221 ? 2.431 -3.496 -12.027 1 97.68 221 LEU B N 1
ATOM 4209 C CA . LEU B 1 221 ? 2.94 -2.342 -12.76 1 97.68 221 LEU B CA 1
ATOM 4210 C C . LEU B 1 221 ? 2.494 -1.04 -12.103 1 97.68 221 LEU B C 1
ATOM 4212 O O . LEU B 1 221 ? 1.49 -1.013 -11.388 1 97.68 221 LEU B O 1
ATOM 4216 N N . ASP B 1 222 ? 3.125 0.045 -12.392 1 93.89 222 ASP B N 1
ATOM 4217 C CA . ASP B 1 222 ? 2.935 1.287 -11.649 1 93.89 222 ASP B CA 1
ATOM 4218 C C . ASP B 1 222 ? 1.708 2.045 -12.151 1 93.89 222 ASP B C 1
ATOM 4220 O O . ASP B 1 222 ? 1.078 2.787 -11.395 1 93.89 222 ASP B O 1
ATOM 4224 N N . THR B 1 223 ? 1.463 1.899 -13.471 1 94.69 223 THR B N 1
ATOM 4225 C CA . THR B 1 223 ? 0.41 2.737 -14.035 1 94.69 223 THR B CA 1
ATOM 4226 C C . THR B 1 223 ? -0.449 1.941 -15.013 1 94.69 223 THR B C 1
ATOM 4228 O O . THR B 1 223 ? -0.018 0.906 -15.526 1 94.69 223 THR B O 1
ATOM 4231 N N . TRP B 1 224 ? -1.564 2.538 -15.239 1 95.82 224 TRP B N 1
ATOM 4232 C CA . TRP B 1 224 ? -2.44 1.971 -16.259 1 95.82 224 TRP B CA 1
ATOM 4233 C C . TRP B 1 224 ? -1.775 2.011 -17.631 1 95.82 224 TRP B C 1
ATOM 4235 O O . TRP B 1 224 ? -1.905 1.07 -18.418 1 95.82 224 TRP B O 1
ATOM 4245 N N . GLU B 1 225 ? -1.064 3.03 -17.927 1 95.6 225 GLU B N 1
ATOM 4246 C CA . GLU B 1 225 ? -0.329 3.14 -19.183 1 95.6 225 GLU B CA 1
ATOM 4247 C C . GLU B 1 225 ? 0.67 1.997 -19.339 1 95.6 225 GLU B C 1
ATOM 4249 O O . GLU B 1 225 ? 0.839 1.459 -20.435 1 95.6 225 GLU B O 1
ATOM 4254 N N . GLN B 1 226 ? 1.293 1.62 -18.271 1 96.77 226 GLN B N 1
ATOM 4255 C CA . GLN B 1 226 ? 2.262 0.531 -18.327 1 96.77 226 GLN B CA 1
ATOM 4256 C C . GLN B 1 226 ? 1.569 -0.811 -18.549 1 96.77 226 GLN B C 1
ATOM 4258 O O . GLN B 1 226 ? 2.117 -1.696 -19.209 1 96.77 226 GLN B O 1
ATOM 4263 N N . VAL B 1 227 ? 0.391 -0.951 -18.011 1 98.11 227 VAL B N 1
ATOM 4264 C CA . VAL B 1 227 ? -0.391 -2.15 -18.293 1 98.11 227 VAL B CA 1
ATOM 4265 C C . VAL B 1 227 ? -0.728 -2.209 -19.781 1 98.11 227 VAL B C 1
ATOM 4267 O O . VAL B 1 227 ? -0.616 -3.265 -20.408 1 98.11 227 VAL B O 1
ATOM 4270 N N . LEU B 1 228 ? -1.14 -1.085 -20.38 1 97.74 228 LEU B N 1
ATOM 4271 C CA . LEU B 1 228 ? -1.451 -1.034 -21.804 1 97.74 228 LEU B CA 1
ATOM 4272 C C . LEU B 1 228 ? -0.205 -1.302 -22.642 1 97.74 228 LEU B C 1
ATOM 4274 O O . LEU B 1 228 ? -0.268 -2.021 -23.642 1 97.74 228 LEU B O 1
ATOM 4278 N N . ARG B 1 229 ? 0.904 -0.75 -22.208 1 97.89 229 ARG B N 1
ATOM 4279 C CA . ARG B 1 229 ? 2.172 -1.004 -22.884 1 97.89 229 ARG B CA 1
ATOM 4280 C C . ARG B 1 229 ? 2.527 -2.487 -22.84 1 97.89 229 ARG B C 1
ATOM 4282 O O . ARG B 1 229 ? 3.072 -3.028 -23.805 1 97.89 229 ARG B O 1
ATOM 4289 N N . ALA B 1 230 ? 2.282 -3.103 -21.724 1 98.67 230 ALA B N 1
ATOM 4290 C CA . ALA B 1 230 ? 2.497 -4.544 -21.62 1 98.67 230 ALA B CA 1
ATOM 4291 C C . ALA B 1 230 ? 1.718 -5.294 -22.697 1 98.67 230 ALA B C 1
ATOM 4293 O O . ALA B 1 230 ? 2.231 -6.242 -23.296 1 98.67 230 ALA B O 1
ATOM 4294 N N . GLY B 1 231 ? 0.472 -4.883 -22.909 1 98.48 231 GLY B N 1
ATOM 4295 C CA . GLY B 1 231 ? -0.31 -5.475 -23.982 1 98.48 231 GLY B CA 1
ATOM 4296 C C . GLY B 1 231 ? 0.355 -5.357 -25.34 1 98.48 231 GLY B C 1
ATOM 4297 O O . GLY B 1 231 ? 0.331 -6.301 -26.133 1 98.48 231 GLY B O 1
ATOM 4298 N N . ASP B 1 232 ? 0.915 -4.164 -25.632 1 98.41 232 ASP B N 1
ATOM 4299 C CA . ASP B 1 232 ? 1.64 -3.969 -26.884 1 98.41 232 ASP B CA 1
ATOM 4300 C C . ASP B 1 232 ? 2.821 -4.931 -26.99 1 98.41 232 ASP B C 1
ATOM 4302 O O . ASP B 1 232 ? 3.045 -5.535 -28.041 1 98.41 232 ASP B O 1
ATOM 4306 N N . ILE B 1 233 ? 3.553 -5.078 -25.968 1 98.63 233 ILE B N 1
ATOM 4307 C CA . ILE B 1 233 ? 4.722 -5.951 -25.943 1 98.63 233 ILE B CA 1
ATOM 4308 C C . ILE B 1 233 ? 4.289 -7.398 -26.17 1 98.63 233 ILE B C 1
ATOM 4310 O O . ILE B 1 233 ? 4.956 -8.146 -26.89 1 98.63 233 ILE B O 1
ATOM 4314 N N . MET B 1 234 ? 3.217 -7.798 -25.553 1 98.55 234 MET B N 1
ATOM 4315 C CA . MET B 1 234 ? 2.681 -9.14 -25.764 1 98.55 234 MET B CA 1
ATOM 4316 C C . MET B 1 234 ? 2.337 -9.363 -27.232 1 98.55 234 MET B C 1
ATOM 4318 O O . MET B 1 234 ? 2.635 -10.42 -27.791 1 98.55 234 MET B O 1
ATOM 4322 N N . SER B 1 235 ? 1.715 -8.398 -27.796 1 98.2 235 SER B N 1
ATOM 4323 C CA . SER B 1 235 ? 1.373 -8.498 -29.211 1 98.2 235 SER B CA 1
ATOM 4324 C C . SER B 1 235 ? 2.624 -8.591 -30.077 1 98.2 235 SER B C 1
ATOM 4326 O O . SER B 1 235 ? 2.693 -9.415 -30.992 1 98.2 235 SER B O 1
ATOM 4328 N N . MET B 1 236 ? 3.583 -7.796 -29.844 1 98.26 236 MET B N 1
ATOM 4329 C CA . MET B 1 236 ? 4.837 -7.779 -30.591 1 98.26 236 MET B CA 1
ATOM 4330 C C . MET B 1 236 ? 5.53 -9.136 -30.523 1 98.26 236 MET B C 1
ATOM 4332 O O . MET B 1 236 ? 6.285 -9.498 -31.427 1 98.26 236 MET B O 1
ATOM 4336 N N . ASN B 1 237 ? 5.254 -9.846 -29.476 1 98.4 237 ASN B N 1
ATOM 4337 C CA . ASN B 1 237 ? 5.93 -11.121 -29.262 1 98.4 237 ASN B CA 1
ATOM 4338 C C . ASN B 1 237 ? 4.974 -12.298 -29.435 1 98.4 237 ASN B C 1
ATOM 4340 O O . ASN B 1 237 ? 5.277 -13.416 -29.014 1 98.4 237 ASN B O 1
ATOM 4344 N N . GLN B 1 238 ? 3.753 -12.015 -29.864 1 97.83 238 GLN B N 1
ATOM 4345 C CA . GLN B 1 238 ? 2.746 -13.016 -30.2 1 97.83 238 GLN B CA 1
ATOM 4346 C C . GLN B 1 238 ? 2.352 -13.834 -28.973 1 97.83 238 GLN B C 1
ATOM 4348 O O . GLN B 1 238 ? 2.234 -15.059 -29.048 1 97.83 238 GLN B O 1
ATOM 4353 N N . VAL B 1 239 ? 2.33 -13.176 -27.883 1 98.44 239 VAL B N 1
ATOM 4354 C CA . VAL B 1 239 ? 1.837 -13.804 -26.661 1 98.44 239 VAL B CA 1
ATOM 4355 C C . VAL B 1 239 ? 0.318 -13.945 -26.728 1 98.44 239 VAL B C 1
ATOM 4357 O O . VAL B 1 239 ? -0.383 -13.001 -27.101 1 98.44 239 VAL B O 1
ATOM 4360 N N . ALA B 1 240 ? -0.189 -15.112 -26.412 1 97.41 240 ALA B N 1
ATOM 4361 C CA . ALA B 1 240 ? -1.632 -15.335 -26.403 1 97.41 240 ALA B CA 1
ATOM 4362 C C . ALA B 1 240 ? -2.292 -14.61 -25.234 1 97.41 240 ALA B C 1
ATOM 4364 O O . ALA B 1 240 ? -2.056 -14.949 -24.072 1 97.41 240 ALA B O 1
ATOM 4365 N N . VAL B 1 241 ? -3.154 -13.659 -25.508 1 97.43 241 VAL B N 1
ATOM 4366 C CA . VAL B 1 241 ? -3.871 -12.893 -24.493 1 97.43 241 VAL B CA 1
ATOM 4367 C C . VAL B 1 241 ? -5.237 -13.526 -24.237 1 97.43 241 VAL B C 1
ATOM 4369 O O . VAL B 1 241 ? -5.958 -13.864 -25.179 1 97.43 241 VAL B O 1
ATOM 4372 N N . ASP B 1 242 ? -5.56 -13.689 -23.034 1 96.53 242 ASP B N 1
ATOM 4373 C CA . ASP B 1 242 ? -6.839 -14.27 -22.636 1 96.53 242 ASP B CA 1
ATOM 4374 C C . ASP B 1 242 ? -7.906 -13.189 -22.472 1 96.53 242 ASP B C 1
ATOM 4376 O O . ASP B 1 242 ? -8.97 -13.263 -23.089 1 96.53 242 ASP B O 1
ATOM 4380 N N . ILE B 1 243 ? -7.646 -12.254 -21.64 1 95.37 243 ILE B N 1
ATOM 4381 C CA . ILE B 1 243 ? -8.513 -11.103 -21.411 1 95.37 243 ILE B CA 1
ATOM 4382 C C . ILE B 1 243 ? -7.731 -9.813 -21.649 1 95.37 243 ILE B C 1
ATOM 4384 O O . ILE B 1 243 ? -6.717 -9.563 -20.993 1 95.37 243 ILE B O 1
ATOM 4388 N N . GLY B 1 244 ? -8.221 -8.995 -22.597 1 95.12 244 GLY B N 1
ATOM 4389 C CA . GLY B 1 244 ? -7.573 -7.729 -22.901 1 95.12 244 GLY B CA 1
ATOM 4390 C C . GLY B 1 244 ? -7.65 -6.731 -21.761 1 95.12 244 GLY B C 1
ATOM 4391 O O . GLY B 1 244 ? -8.159 -7.048 -20.684 1 95.12 244 GLY B O 1
ATOM 4392 N N . PRO B 1 245 ? -7.111 -5.507 -22.054 1 96.33 245 PRO B N 1
ATOM 4393 C CA . PRO B 1 245 ? -7.083 -4.495 -20.995 1 96.33 245 PRO B CA 1
ATOM 4394 C C . PRO B 1 245 ? -8.472 -4.178 -20.445 1 96.33 245 PRO B C 1
ATOM 4396 O O . PRO B 1 245 ? -9.397 -3.907 -21.215 1 96.33 245 PRO B O 1
ATOM 4399 N N . THR B 1 246 ? -8.584 -4.262 -19.171 1 95.95 246 THR B N 1
ATOM 4400 C CA . THR B 1 246 ? -9.858 -3.937 -18.539 1 95.95 246 THR B CA 1
ATOM 4401 C C . THR B 1 246 ? -9.651 -3.539 -17.08 1 95.95 246 THR B C 1
ATOM 4403 O O . THR B 1 246 ? -8.525 -3.561 -16.579 1 95.95 246 THR B O 1
ATOM 4406 N N . ARG B 1 247 ? -10.684 -3.127 -16.452 1 95.24 247 ARG B N 1
ATOM 4407 C CA . ARG B 1 247 ? -10.734 -2.861 -15.018 1 95.24 247 ARG B CA 1
ATOM 4408 C C . ARG B 1 247 ? -11.751 -3.765 -14.328 1 95.24 247 ARG B C 1
ATOM 4410 O O . ARG B 1 247 ? -12.894 -3.878 -14.777 1 95.24 247 ARG B O 1
ATOM 4417 N N . HIS B 1 248 ? -11.331 -4.349 -13.26 1 95.4 248 HIS B N 1
ATOM 4418 C CA . HIS B 1 248 ? -12.246 -5.126 -12.432 1 95.4 248 HIS B CA 1
ATOM 4419 C C . HIS B 1 248 ? -13.114 -4.217 -11.568 1 95.4 248 HIS B C 1
ATOM 4421 O O . HIS B 1 248 ? -12.692 -3.119 -11.197 1 95.4 248 HIS B O 1
ATOM 4427 N N . GLY B 1 249 ? -14.385 -4.728 -11.371 1 95.74 249 GLY B N 1
ATOM 4428 C CA . GLY B 1 249 ? -15.044 -4.217 -10.18 1 95.74 249 GLY B CA 1
ATOM 4429 C C . GLY B 1 249 ? -14.378 -4.662 -8.892 1 95.74 249 GLY B C 1
ATOM 4430 O O . GLY B 1 249 ? -14.103 -3.843 -8.013 1 95.74 249 GLY B O 1
ATOM 4431 N N . VAL B 1 250 ? -14.106 -6.01 -8.857 1 95.59 250 VAL B N 1
ATOM 4432 C CA . VAL B 1 250 ? -13.376 -6.574 -7.727 1 95.59 250 VAL B CA 1
ATOM 4433 C C . VAL B 1 250 ? -11.997 -5.926 -7.627 1 95.59 250 VAL B C 1
ATOM 4435 O O . VAL B 1 250 ? -11.252 -5.882 -8.61 1 95.59 250 VAL B O 1
ATOM 4438 N N . THR B 1 251 ? -11.668 -5.341 -6.483 1 95.94 251 THR B N 1
ATOM 4439 C CA . THR B 1 251 ? -10.39 -4.74 -6.119 1 95.94 251 THR B CA 1
ATOM 4440 C C . THR B 1 251 ? -10.178 -3.426 -6.866 1 95.94 251 THR B C 1
ATOM 4442 O O . THR B 1 251 ? -9.238 -2.684 -6.574 1 95.94 251 THR B O 1
ATOM 4445 N N . ARG B 1 252 ? -10.941 -3.091 -7.934 1 96 252 ARG B N 1
ATOM 4446 C CA . ARG B 1 252 ? -10.787 -1.914 -8.784 1 96 252 ARG B CA 1
ATOM 4447 C C . ARG B 1 252 ? -9.48 -1.971 -9.566 1 96 252 ARG B C 1
ATOM 4449 O O . ARG B 1 252 ? -8.909 -0.933 -9.907 1 96 252 ARG B O 1
ATOM 4456 N N . GLY B 1 253 ? -8.981 -3.141 -9.805 1 96.29 253 GLY B N 1
ATOM 4457 C CA . GLY B 1 253 ? -7.699 -3.307 -10.471 1 96.29 253 GLY B CA 1
ATOM 4458 C C . GLY B 1 253 ? -7.794 -3.203 -11.981 1 96.29 253 GLY B C 1
ATOM 4459 O O . GLY B 1 253 ? -8.779 -3.641 -12.578 1 96.29 253 GLY B O 1
ATOM 4460 N N . CYS B 1 254 ? -6.746 -2.66 -12.626 1 97.33 254 CYS B N 1
ATOM 4461 C CA . CYS B 1 254 ? -6.571 -2.652 -14.074 1 97.33 254 CYS B CA 1
ATOM 4462 C C . CYS B 1 254 ? -5.646 -3.779 -14.518 1 97.33 254 CYS B C 1
ATOM 4464 O O . CYS B 1 254 ? -4.586 -3.987 -13.925 1 97.33 254 CYS B O 1
ATOM 4466 N N . THR B 1 255 ? -6.097 -4.456 -15.572 1 97.56 255 THR B N 1
ATOM 4467 C CA . THR B 1 255 ? -5.379 -5.713 -15.755 1 97.56 255 THR B CA 1
ATOM 4468 C C . THR B 1 255 ? -5.41 -6.147 -17.217 1 97.56 255 THR B C 1
ATOM 4470 O O . THR B 1 255 ? -6.233 -5.661 -17.997 1 97.56 255 THR B O 1
ATOM 4473 N N . ILE B 1 256 ? -4.48 -7.015 -17.605 1 98.34 256 ILE B N 1
ATOM 4474 C CA . ILE B 1 256 ? -4.456 -7.892 -18.771 1 98.34 256 ILE B CA 1
ATOM 4475 C C . ILE B 1 256 ? -4.045 -9.3 -18.348 1 98.34 256 ILE B C 1
ATOM 4477 O O . ILE B 1 256 ? -3.118 -9.471 -17.553 1 98.34 256 ILE B O 1
ATOM 4481 N N . TYR B 1 257 ? -4.766 -10.309 -18.803 1 98.19 257 TYR B N 1
ATOM 4482 C CA . TYR B 1 257 ? -4.408 -11.705 -18.578 1 98.19 257 TYR B CA 1
ATOM 4483 C C . TYR B 1 257 ? -3.872 -12.343 -19.854 1 98.19 257 TYR B C 1
ATOM 4485 O O . TYR B 1 257 ? -4.431 -12.148 -20.935 1 98.19 257 TYR B O 1
ATOM 4493 N N . ALA B 1 258 ? -2.874 -13.132 -19.697 1 98.62 258 ALA B N 1
ATOM 4494 C CA . ALA B 1 258 ? -2.259 -13.798 -20.842 1 98.62 258 ALA B CA 1
ATOM 4495 C C . ALA B 1 258 ? -1.62 -15.121 -20.429 1 98.62 258 ALA B C 1
ATOM 4497 O O . ALA B 1 258 ? -1.653 -15.493 -19.253 1 98.62 258 ALA B O 1
ATOM 4498 N N . TRP B 1 259 ? -1.113 -15.843 -21.401 1 98.44 259 TRP B N 1
ATOM 4499 C CA . TRP B 1 259 ? -0.543 -17.166 -21.166 1 98.44 259 TRP B CA 1
ATOM 4500 C C . TRP B 1 259 ? 0.953 -17.175 -21.463 1 98.44 259 TRP B C 1
ATOM 4502 O O . TRP B 1 259 ? 1.394 -16.624 -22.474 1 98.44 259 TRP B O 1
ATOM 4512 N N . ASP B 1 260 ? 1.68 -17.789 -20.567 1 98.45 260 ASP B N 1
ATOM 4513 C CA . ASP B 1 260 ? 3.07 -18.058 -20.921 1 98.45 260 ASP B CA 1
ATOM 4514 C C . ASP B 1 260 ? 3.171 -19.215 -21.912 1 98.45 260 ASP B C 1
ATOM 4516 O O . ASP B 1 260 ? 2.161 -19.833 -22.257 1 98.45 260 ASP B O 1
ATOM 4520 N N . PRO B 1 261 ? 4.348 -19.545 -22.388 1 98.18 261 PRO B N 1
ATOM 4521 C CA . PRO B 1 261 ? 4.473 -20.561 -23.436 1 98.18 261 PRO B CA 1
ATOM 4522 C C . PRO B 1 261 ? 4.02 -21.944 -22.973 1 98.18 261 PRO B C 1
ATOM 4524 O O . PRO B 1 261 ? 3.778 -22.827 -23.8 1 98.18 261 PRO B O 1
ATOM 4527 N N . SER B 1 262 ? 3.925 -22.155 -21.691 1 98.33 262 SER B N 1
ATOM 4528 C CA . SER B 1 262 ? 3.565 -23.462 -21.151 1 98.33 262 SER B CA 1
ATOM 4529 C C . SER B 1 262 ? 2.074 -23.538 -20.837 1 98.33 262 SER B C 1
ATOM 4531 O O . SER B 1 262 ? 1.572 -24.591 -20.438 1 98.33 262 SER B O 1
ATOM 4533 N N . GLY B 1 263 ? 1.41 -22.404 -20.964 1 97.67 263 GLY B N 1
ATOM 4534 C CA . GLY B 1 263 ? -0.019 -22.39 -20.694 1 97.67 263 GLY B CA 1
ATOM 4535 C C . GLY B 1 263 ? -0.357 -21.897 -19.299 1 97.67 263 GLY B C 1
ATOM 4536 O O . GLY B 1 263 ? -1.523 -21.906 -18.898 1 97.67 263 GLY B O 1
ATOM 4537 N N . ASN B 1 264 ? 0.575 -21.568 -18.511 1 98.56 264 ASN B N 1
ATOM 4538 C CA . ASN B 1 264 ? 0.278 -20.872 -17.264 1 98.56 264 ASN B CA 1
ATOM 4539 C C . ASN B 1 264 ? -0.247 -19.462 -17.52 1 98.56 264 ASN B C 1
ATOM 4541 O O . ASN B 1 264 ? 0.356 -18.698 -18.276 1 98.56 264 ASN B O 1
ATOM 4545 N N . ARG B 1 265 ? -1.334 -19.141 -16.897 1 98.52 265 ARG B N 1
ATOM 4546 C CA . ARG B 1 265 ? -1.865 -17.785 -16.984 1 98.52 265 ARG B CA 1
ATOM 4547 C C . ARG B 1 265 ? -1.065 -16.827 -16.107 1 98.52 265 ARG B C 1
ATOM 4549 O O . ARG B 1 265 ? -0.693 -17.17 -14.983 1 98.52 265 ARG B O 1
ATOM 4556 N N . PHE B 1 266 ? -0.777 -15.655 -16.596 1 98.68 266 PHE B N 1
ATOM 4557 C CA . PHE B 1 266 ? -0.227 -14.582 -15.775 1 98.68 266 PHE B CA 1
ATOM 4558 C C . PHE B 1 266 ? -1.014 -13.292 -15.973 1 98.68 266 PHE B C 1
ATOM 4560 O O . PHE B 1 266 ? -1.757 -13.155 -16.947 1 98.68 266 PHE B O 1
ATOM 4567 N N . GLU B 1 267 ? -0.889 -12.443 -14.996 1 98.73 267 GLU B N 1
ATOM 4568 C CA . GLU B 1 267 ? -1.591 -11.164 -14.98 1 98.73 267 GLU B CA 1
ATOM 4569 C C . GLU B 1 267 ? -0.613 -9.999 -14.854 1 98.73 267 GLU B C 1
ATOM 4571 O O . GLU B 1 267 ? 0.319 -10.049 -14.049 1 98.73 267 GLU B O 1
ATOM 4576 N N . THR B 1 268 ? -0.76 -9.009 -15.676 1 98.75 268 THR B N 1
ATOM 4577 C CA . THR B 1 268 ? -0.208 -7.688 -15.401 1 98.75 268 THR B CA 1
ATOM 4578 C C . THR B 1 268 ? -1.254 -6.79 -14.748 1 98.75 268 THR B C 1
ATOM 4580 O O . THR B 1 268 ? -2.387 -6.699 -15.225 1 98.75 268 THR B O 1
ATOM 4583 N N . PHE B 1 269 ? -0.837 -6.145 -13.718 1 98.32 269 PHE B N 1
ATOM 4584 C CA . PHE B 1 269 ? -1.828 -5.58 -12.81 1 98.32 269 PHE B CA 1
ATOM 4585 C C . PHE B 1 269 ? -1.39 -4.205 -12.32 1 98.32 269 PHE B C 1
ATOM 4587 O O . PHE B 1 269 ? -0.209 -3.985 -12.045 1 98.32 269 PHE B O 1
ATOM 4594 N N . MET B 1 270 ? -2.314 -3.334 -12.206 1 96.68 270 MET B N 1
ATOM 4595 C CA . MET B 1 270 ? -2.111 -2.038 -11.566 1 96.68 270 MET B CA 1
ATOM 4596 C C . MET B 1 270 ? -3.333 -1.638 -10.747 1 96.68 270 MET B C 1
ATOM 4598 O O . MET B 1 270 ? -4.469 -1.868 -11.165 1 96.68 270 MET B O 1
ATOM 4602 N N . GLY B 1 271 ? -2.982 -0.982 -9.727 1 91.23 271 GLY B N 1
ATOM 4603 C CA . GLY B 1 271 ? -4.031 -0.273 -9.01 1 91.23 271 GLY B CA 1
ATOM 4604 C C . GLY B 1 271 ? -4.63 -1.083 -7.876 1 91.23 271 GLY B C 1
ATOM 4605 O O . GLY B 1 271 ? -3.921 -1.826 -7.194 1 91.23 271 GLY B O 1
ATOM 4606 N N . GLY B 1 272 ? -5.941 -0.79 -7.616 1 92.11 272 GLY B N 1
ATOM 4607 C CA . GLY B 1 272 ? -6.626 -1.249 -6.418 1 92.11 272 GLY B CA 1
ATOM 4608 C C . GLY B 1 272 ? -6.703 -0.193 -5.332 1 92.11 272 GLY B C 1
ATOM 4609 O O . GLY B 1 272 ? -5.861 0.705 -5.272 1 92.11 272 GLY B O 1
ATOM 4610 N N . TYR B 1 273 ? -7.779 -0.248 -4.581 1 93.83 273 TYR B N 1
ATOM 4611 C CA . TYR B 1 273 ? -7.869 0.658 -3.441 1 93.83 273 TYR B CA 1
ATOM 4612 C C . TYR B 1 273 ? -7.055 0.135 -2.264 1 93.83 273 TYR B C 1
ATOM 4614 O O . TYR B 1 273 ? -6.431 -0.925 -2.355 1 93.83 273 TYR B O 1
ATOM 4622 N N . GLN B 1 274 ? -6.877 0.915 -1.225 1 92.32 274 GLN B N 1
ATOM 4623 C CA . GLN B 1 274 ? -6.058 0.572 -0.066 1 92.32 274 GLN B CA 1
ATOM 4624 C C . GLN B 1 274 ? -6.927 0.207 1.133 1 92.32 274 GLN B C 1
ATOM 4626 O O . GLN B 1 274 ? -7.32 1.08 1.91 1 92.32 274 GLN B O 1
ATOM 4631 N N . PRO B 1 275 ? -7.123 -1.065 1.313 1 93.72 275 PRO B N 1
ATOM 4632 C CA . PRO B 1 275 ? -7.944 -1.499 2.446 1 93.72 275 PRO B CA 1
ATOM 4633 C C . PRO B 1 275 ? -7.147 -1.612 3.743 1 93.72 275 PRO B C 1
ATOM 4635 O O . PRO B 1 275 ? -5.913 -1.625 3.716 1 93.72 275 PRO B O 1
ATOM 4638 N N . TYR B 1 276 ? -7.873 -1.648 4.855 1 92.57 276 TYR B N 1
ATOM 4639 C CA . TYR B 1 276 ? -7.327 -1.882 6.187 1 92.57 276 TYR B CA 1
ATOM 4640 C C . TYR B 1 276 ? -8.136 -2.938 6.931 1 92.57 276 TYR B C 1
ATOM 4642 O O . TYR B 1 276 ? -9.293 -3.196 6.591 1 92.57 276 TYR B O 1
ATOM 4650 N N . PRO B 1 277 ? -7.553 -3.558 7.915 1 92.08 277 PRO B N 1
ATOM 4651 C CA . PRO B 1 277 ? -8.211 -4.659 8.622 1 92.08 277 PRO B CA 1
ATOM 4652 C C . PRO B 1 277 ? -9.504 -4.228 9.311 1 92.08 277 PRO B C 1
ATOM 4654 O O . PRO B 1 277 ? -10.33 -5.073 9.666 1 92.08 277 PRO B O 1
ATOM 4657 N N . ASP B 1 278 ? -9.669 -2.983 9.528 1 91.4 278 ASP B N 1
ATOM 4658 C CA . ASP B 1 278 ? -10.88 -2.527 10.203 1 91.4 278 ASP B CA 1
ATOM 4659 C C . ASP B 1 278 ? -11.979 -2.195 9.196 1 91.4 278 ASP B C 1
ATOM 4661 O O . ASP B 1 278 ? -13.03 -1.669 9.568 1 91.4 278 ASP B O 1
ATOM 4665 N N . TYR B 1 279 ? -11.757 -2.497 7.99 1 92.82 279 TYR B N 1
ATOM 4666 C CA . TYR B 1 279 ? -12.772 -2.29 6.964 1 92.82 279 TYR B CA 1
ATOM 4667 C C . TYR B 1 279 ? -13.701 -3.493 6.865 1 92.82 279 TYR B C 1
ATOM 4669 O O . TYR B 1 279 ? -13.258 -4.639 6.973 1 92.82 279 TYR B O 1
ATOM 4677 N N . GLU B 1 280 ? -14.966 -3.209 6.641 1 95.73 280 GLU B N 1
ATOM 4678 C CA . GLU B 1 280 ? -15.87 -4.285 6.247 1 95.73 280 GLU B CA 1
ATOM 4679 C C . GLU B 1 280 ? -15.557 -4.781 4.838 1 95.73 280 GLU B C 1
ATOM 4681 O O . GLU B 1 280 ? -15.313 -3.981 3.933 1 95.73 280 GLU B O 1
ATOM 4686 N N . PRO B 1 281 ? -15.564 -6.051 4.677 1 97.18 281 PRO B N 1
ATOM 4687 C CA . PRO B 1 281 ? -15.293 -6.563 3.333 1 97.18 281 PRO B CA 1
ATOM 4688 C C . PRO B 1 281 ? -16.374 -6.179 2.325 1 97.18 281 PRO B C 1
ATOM 4690 O O . PRO B 1 281 ? -17.551 -6.086 2.682 1 97.18 281 PRO B O 1
ATOM 4693 N N . LEU B 1 282 ? -16.01 -6.021 1.095 1 97.92 282 LEU B N 1
ATOM 4694 C CA . LEU B 1 282 ? -16.957 -5.829 0.002 1 97.92 282 LEU B CA 1
ATOM 4695 C C . LEU B 1 282 ? -17.49 -7.168 -0.497 1 97.92 282 LEU B C 1
ATOM 4697 O O . LEU B 1 282 ? -16.761 -8.163 -0.513 1 97.92 282 LEU B O 1
ATOM 4701 N N . THR B 1 283 ? -18.715 -7.138 -0.924 1 98.36 283 THR B N 1
ATOM 4702 C CA . THR B 1 283 ? -19.364 -8.372 -1.352 1 98.36 283 THR B CA 1
ATOM 4703 C C . THR B 1 283 ? -19.907 -8.235 -2.771 1 98.36 283 THR B C 1
ATOM 4705 O O . THR B 1 283 ? -20.594 -7.26 -3.087 1 98.36 283 THR B O 1
ATOM 4708 N N . TRP B 1 284 ? -19.595 -9.181 -3.548 1 97.77 284 TRP B N 1
ATOM 4709 C CA . TRP B 1 284 ? -20.18 -9.318 -4.878 1 97.77 284 TRP B CA 1
ATOM 4710 C C . TRP B 1 284 ? -21.147 -10.496 -4.929 1 97.77 284 TRP B C 1
ATOM 4712 O O . TRP B 1 284 ? -20.797 -11.612 -4.538 1 97.77 284 TRP B O 1
ATOM 4722 N N . THR B 1 285 ? -22.299 -10.21 -5.407 1 97.35 285 THR B N 1
ATOM 4723 C CA . THR B 1 285 ? -23.259 -11.291 -5.603 1 97.35 285 THR B CA 1
ATOM 4724 C C . THR B 1 285 ? -23.001 -12.012 -6.922 1 97.35 285 THR B C 1
ATOM 4726 O O . THR B 1 285 ? -22.424 -11.437 -7.847 1 97.35 285 THR B O 1
ATOM 4729 N N . PHE B 1 286 ? -23.448 -13.19 -6.976 1 93.87 286 PHE B N 1
ATOM 4730 C CA . PHE B 1 286 ? -23.137 -14.026 -8.13 1 93.87 286 PHE B CA 1
ATOM 4731 C C . PHE B 1 286 ? -23.729 -13.433 -9.403 1 93.87 286 PHE B C 1
ATOM 4733 O O . PHE B 1 286 ? -23.108 -13.487 -10.466 1 93.87 286 PHE B O 1
ATOM 4740 N N . ASP B 1 287 ? -24.898 -12.9 -9.355 1 92.66 287 ASP B N 1
ATOM 4741 C CA . ASP B 1 287 ? -25.596 -12.368 -10.522 1 92.66 287 ASP B CA 1
ATOM 4742 C C . ASP B 1 287 ? -24.901 -11.116 -11.052 1 92.66 287 ASP B C 1
ATOM 4744 O O . ASP B 1 287 ? -25.105 -10.728 -12.205 1 92.66 287 ASP B O 1
ATOM 4748 N N . ASN B 1 288 ? -24.114 -10.47 -10.272 1 92.91 288 ASN B N 1
ATOM 4749 C CA . ASN B 1 288 ? -23.41 -9.264 -10.695 1 92.91 288 ASN B CA 1
ATOM 4750 C C . ASN B 1 288 ? -21.919 -9.525 -10.891 1 92.91 288 ASN B C 1
ATOM 4752 O O . ASN B 1 288 ? -21.136 -8.587 -11.053 1 92.91 288 ASN B O 1
ATOM 4756 N N . PHE B 1 289 ? -21.512 -10.704 -10.853 1 91.19 289 PHE B N 1
ATOM 4757 C CA . PHE B 1 289 ? -20.09 -11.026 -10.863 1 91.19 289 PHE B CA 1
ATOM 4758 C C . PHE B 1 289 ? -19.465 -10.676 -12.209 1 91.19 289 PHE B C 1
ATOM 4760 O O . PHE B 1 289 ? -18.254 -10.466 -12.301 1 91.19 289 PHE B O 1
ATOM 4767 N N . GLY B 1 290 ? -20.21 -10.619 -13.269 1 90.75 290 GLY B N 1
ATOM 4768 C CA . GLY B 1 290 ? -19.694 -10.11 -14.529 1 90.75 290 GLY B CA 1
ATOM 4769 C C . GLY B 1 290 ? -19.072 -8.732 -14.406 1 90.75 290 GLY B C 1
ATOM 4770 O O . GLY B 1 290 ? -17.97 -8.495 -14.905 1 90.75 290 GLY B O 1
ATOM 4771 N N . GLN B 1 291 ? -19.755 -7.857 -13.701 1 92.89 291 GLN B N 1
ATOM 4772 C CA . GLN B 1 291 ? -19.228 -6.523 -13.434 1 92.89 291 GLN B CA 1
ATOM 4773 C C . GLN B 1 291 ? -18.003 -6.587 -12.527 1 92.89 291 GLN B C 1
ATOM 4775 O O . GLN B 1 291 ? -17.102 -5.751 -12.631 1 92.89 291 GLN B O 1
ATOM 4780 N N . GLY B 1 292 ? -17.996 -7.544 -11.637 1 93.87 292 GLY B N 1
ATOM 4781 C CA . GLY B 1 292 ? -16.842 -7.737 -10.774 1 93.87 292 GLY B CA 1
ATOM 4782 C C . GLY B 1 292 ? -15.578 -8.087 -11.537 1 93.87 292 GLY B C 1
ATOM 4783 O O . GLY B 1 292 ? -14.482 -7.671 -11.157 1 93.87 292 GLY B O 1
ATOM 4784 N N . LEU B 1 293 ? -15.73 -8.784 -12.581 1 92.86 293 LEU B N 1
ATOM 4785 C CA . LEU B 1 293 ? -14.588 -9.278 -13.343 1 92.86 293 LEU B CA 1
ATOM 4786 C C . LEU B 1 293 ? -14.186 -8.282 -14.426 1 92.86 293 LEU B C 1
ATOM 4788 O O . LEU B 1 293 ? -12.997 -8.092 -14.69 1 92.86 293 LEU B O 1
ATOM 4792 N N . ASP B 1 294 ? -15.123 -7.755 -15.113 1 94.82 294 ASP B N 1
ATOM 4793 C CA . ASP B 1 294 ? -14.973 -6.79 -16.197 1 94.82 294 ASP B CA 1
ATOM 4794 C C . ASP B 1 294 ? -16.001 -5.667 -16.08 1 94.82 294 ASP B C 1
ATOM 4796 O O . ASP B 1 294 ? -17.09 -5.754 -16.649 1 94.82 294 ASP B O 1
ATOM 4800 N N . PHE B 1 295 ? -15.614 -4.608 -15.495 1 95.08 295 PHE B N 1
ATOM 4801 C CA . PHE B 1 295 ? -16.577 -3.576 -15.131 1 95.08 295 PHE B CA 1
ATOM 4802 C C . PHE B 1 295 ? -17.144 -2.903 -16.375 1 95.08 295 PHE B C 1
ATOM 4804 O O . PHE B 1 295 ? -18.361 -2.764 -16.513 1 95.08 295 PHE B O 1
ATOM 4811 N N . PRO B 1 296 ? -16.321 -2.513 -17.332 1 94.32 296 PRO B N 1
ATOM 4812 C CA . PRO B 1 296 ? -16.863 -1.79 -18.484 1 94.32 296 PRO B CA 1
ATOM 4813 C C . PRO B 1 296 ? -17.785 -2.654 -19.342 1 94.32 296 PRO B C 1
ATOM 4815 O O . PRO B 1 296 ? -18.787 -2.161 -19.867 1 94.32 296 PRO B O 1
ATOM 4818 N N . GLN B 1 297 ? -17.426 -3.983 -19.414 1 93.8 297 GLN B N 1
ATOM 4819 C CA . GLN B 1 297 ? -18.209 -4.828 -20.309 1 93.8 297 GLN B CA 1
ATOM 4820 C C . GLN B 1 297 ? -19.239 -5.644 -19.534 1 93.8 297 GLN B C 1
ATOM 4822 O O . GLN B 1 297 ? -20.105 -6.288 -20.13 1 93.8 297 GLN B O 1
ATOM 4827 N N . ARG B 1 298 ? -19.178 -5.694 -18.27 1 92.97 298 ARG B N 1
ATOM 4828 C CA . ARG B 1 298 ? -20.078 -6.431 -17.387 1 92.97 298 ARG B CA 1
ATOM 4829 C C . ARG B 1 298 ? -20.189 -7.891 -17.813 1 92.97 298 ARG B C 1
ATOM 4831 O O . ARG B 1 298 ? -21.288 -8.445 -17.867 1 92.97 298 ARG B O 1
ATOM 4838 N N . LYS B 1 299 ? -19.008 -8.411 -18.164 1 87.99 299 LYS B N 1
ATOM 4839 C CA . LYS B 1 299 ? -18.985 -9.734 -18.781 1 87.99 299 LYS B CA 1
ATOM 4840 C C . LYS B 1 299 ? -18.214 -10.73 -17.918 1 87.99 299 LYS B C 1
ATOM 4842 O O . LYS B 1 299 ? -17.177 -10.389 -17.345 1 87.99 299 LYS B O 1
ATOM 4847 N N . LEU B 1 300 ? -18.816 -11.937 -17.998 1 87.02 300 LEU B N 1
ATOM 4848 C CA . LEU B 1 300 ? -18.089 -13.083 -17.463 1 87.02 300 LEU B CA 1
ATOM 4849 C C . LEU B 1 300 ? -17.257 -13.755 -18.55 1 87.02 300 LEU B C 1
ATOM 4851 O O . LEU B 1 300 ? -17.766 -14.052 -19.633 1 87.02 300 LEU B O 1
ATOM 4855 N N . HIS B 1 301 ? -16.023 -13.934 -18.347 1 88.86 301 HIS B N 1
ATOM 4856 C CA . HIS B 1 301 ? -15.16 -14.638 -19.289 1 88.86 301 HIS B CA 1
ATOM 4857 C C . HIS B 1 301 ? -15.049 -16.117 -18.936 1 88.86 301 HIS B C 1
ATOM 4859 O O . HIS B 1 301 ? -14.484 -16.471 -17.898 1 88.86 301 HIS B O 1
ATOM 4865 N N . GLU B 1 302 ? -15.464 -16.925 -19.745 1 87.73 302 GLU B N 1
ATOM 4866 C CA . GLU B 1 302 ? -15.552 -18.356 -19.47 1 87.73 302 GLU B CA 1
ATOM 4867 C C . GLU B 1 302 ? -14.184 -18.936 -19.122 1 87.73 302 GLU B C 1
ATOM 4869 O O . GLU B 1 302 ? -14.074 -19.798 -18.247 1 87.73 302 GLU B O 1
ATOM 4874 N N . THR B 1 303 ? -13.222 -18.572 -19.819 1 88.86 303 THR B N 1
ATOM 4875 C CA . THR B 1 303 ? -11.884 -19.108 -19.597 1 88.86 303 THR B CA 1
ATOM 4876 C C . THR B 1 303 ? -11.402 -18.791 -18.184 1 88.86 303 THR B C 1
ATOM 4878 O O . THR B 1 303 ? -10.589 -19.527 -17.62 1 88.86 303 THR B O 1
ATOM 4881 N N . PHE B 1 304 ? -11.892 -17.714 -17.684 1 88.28 304 PHE B N 1
ATOM 4882 C CA . PHE B 1 304 ? -11.49 -17.304 -16.344 1 88.28 304 PHE B CA 1
ATOM 4883 C C . PHE B 1 304 ? -11.955 -18.319 -15.306 1 88.28 304 PHE B C 1
ATOM 4885 O O . PHE B 1 304 ? -11.309 -18.496 -14.271 1 88.28 304 PHE B O 1
ATOM 4892 N N . LEU B 1 305 ? -12.924 -19.015 -15.645 1 84.92 305 LEU B N 1
ATOM 4893 C CA . LEU B 1 305 ? -13.526 -19.935 -14.687 1 84.92 305 LEU B CA 1
ATOM 4894 C C . LEU B 1 305 ? -13.113 -21.373 -14.98 1 84.92 305 LEU B C 1
ATOM 4896 O O . LEU B 1 305 ? -13.196 -22.238 -14.105 1 84.92 305 LEU B O 1
ATOM 4900 N N . SER B 1 306 ? -12.604 -21.559 -16.167 1 87.89 306 SER B N 1
ATOM 4901 C CA . SER B 1 306 ? -12.523 -22.958 -16.575 1 87.89 306 SER B CA 1
ATOM 4902 C C . SER B 1 306 ? -11.082 -23.368 -16.86 1 87.89 306 SER B C 1
ATOM 4904 O O . SER B 1 306 ? -10.757 -24.557 -16.853 1 87.89 306 SER B O 1
ATOM 4906 N N . VAL B 1 307 ? -10.256 -22.487 -17.153 1 91.49 307 VAL B N 1
ATOM 4907 C CA . VAL B 1 307 ? -8.897 -22.849 -17.545 1 91.49 307 VAL B CA 1
ATOM 4908 C C . VAL B 1 307 ? -7.941 -22.602 -16.38 1 91.49 307 VAL B C 1
ATOM 4910 O O . VAL B 1 307 ? -7.745 -21.458 -15.962 1 91.49 307 VAL B O 1
ATOM 4913 N N . VAL B 1 308 ? -7.386 -23.667 -15.927 1 94.95 308 VAL B N 1
ATOM 4914 C CA . VAL B 1 308 ? -6.423 -23.634 -14.831 1 94.95 308 VAL B CA 1
ATOM 4915 C C . VAL B 1 308 ? -5.323 -24.664 -15.079 1 94.95 308 VAL B C 1
ATOM 4917 O O . VAL B 1 308 ? -5.48 -25.561 -15.91 1 94.95 308 VAL B O 1
ATOM 4920 N N . THR B 1 309 ? -4.286 -24.462 -14.476 1 95.74 309 THR B N 1
ATOM 4921 C CA . THR B 1 309 ? -3.166 -25.39 -14.589 1 95.74 309 THR B CA 1
ATOM 4922 C C . THR B 1 309 ? -2.812 -25.979 -13.227 1 95.74 309 THR B C 1
ATOM 4924 O O . THR B 1 309 ? -3.119 -25.387 -12.19 1 95.74 309 THR B O 1
#

Radius of gyration: 24.01 Å; Cα contacts (8 Å, |Δi|>4): 1677; chains: 2; bounding box: 56×66×61 Å

Foldseek 3Di:
DQPQFFDAWAAWEKEFADLVQQVCCCCFAVLWAWQDADPVAKTFTWFQQAFFRGHYIYHYDNAIATQAIEIEGAAPVSQVQLLVLCVVVPWDWDWDAQCPPPQFHIWIWTADPFGHIYIYGHGGDGRGNPQDDPPGDPHDPSCVGHLRFNGFAAFEFEGADVVRVQCCCVVRSPKAWAAFEADQVRPHTQKTFIPSFQQSHRYMYGYDHDGRWTLETETEDEDLVSQQVSVVSCVVVVWAWQADWAAFPRQRKTWTWTARPRGHIYIYIYDGGGDDRPDDHYYHYPVQCLCRGGVVVSHDRPCSPPDID/DQPLFFDAWAAWEKEFADLVQQVCCCCFAVLWAWQDADPVAKTFTWFQQAFFSGHYIYHYDNAIATQAIEIEGAAPVSQVQLLVLCVVVPWDWDWDAQCPPPQFHIWIWTADPFGHIYIYGHGGDGRGNPQDDPPGDPHDPSCVGHLRFNGFAAFEFEGADVVRVQCCCVVRSPKAWAAFEADQVRPHTQKTFIPSFQQSHRYMYGYDHDGRWTLETETEDEDLVSQQVSVVSCVVVVWAWQADWAAFPRQRKTWTWTARPRGHIYIYIYDGGGDDRPDDHYYHYPVQCLCRGGVVVSHDRPCSPPDID

InterPro domains:
  IPR000486 Extradiol ring-cleavage dioxygenase, class I /II [PS00082] (246-267)
  IPR004360 Glyoxalase/fosfomycin resistance/dioxygenase domain [PF00903] (151-267)
  IPR017624 Catechol 2,3 dioxygenase [TIGR03211] (5-309)
  IPR029068 Glyoxalase/Bleomycin resistance protein/Dihydroxybiphenyl dioxygenase [G3DSA:3.10.180.10] (1-150)
  IPR029068 Glyoxalase/Bleomycin resistance protein/Dihydroxybiphenyl dioxygenase [G3DSA:3.10.180.10] (151-309)
  IPR029068 Glyoxalase/Bleomycin resistance protein/Dihydroxybiphenyl dioxygenase [SSF54593] (4-278)
  IPR037523 Vicinal oxygen chelate (VOC), core domain [PS51819] (8-123)
  IPR037523 Vicinal oxygen chelate (VOC), core domain [PS51819] (151-271)
  IPR054560 Metapyrocatechase-like, N-terminal domain [PF22247] (66-124)

Nearest PDB structures (foldseek):
  3hpv-assembly1_D  TM=9.913E-01  e=1.540E-57  Pseudomonas alkylphenolica
  3lm4-assembly1_D  TM=9.126E-01  e=8.062E-32  Rhodococcus jostii RHA1
  7q2a-assembly1_C  TM=9.157E-01  e=1.992E-31  Rhodococcus jostii RHA1
  7q2a-assembly1_D  TM=9.166E-01  e=2.860E-31  Rhodococcus jostii RHA1
  7q2a-assembly1_A  TM=9.165E-01  e=3.227E-31  Rhodococcus jostii RHA1

Sequence (618 aa):
MALTGVLRPGHAQVRVLNLEESIRFYRDVLGLVETGRDAQGRVYFKCWDERDHHSYVIREADSAGLDFLGFKVLDKATLERLEADLRAYGLQTTRLPAGDLLETGERVRFELPSGHLIELYAEKTIVGNGVGLINPAPWDGAREHGIAPVRLDHALLYGPNIAEVQKIFTEVLGFYLVERVLTPDGQDNAAIWLSCSHKVHDIAFAEYPEKGKLHHCSFLLDTWEQVLRAGDIMSMNQVAVDIGPTRHGVTRGCTIYAWDPSGNRFETFMGGYQPYPDYEPLTWTFDNFGQGLDFPQRKLHETFLSVVTMALTGVLRPGHAQVRVLNLEESIRFYRDVLGLVETGRDAQGRVYFKCWDERDHHSYVIREADSAGLDFLGFKVLDKATLERLEADLRAYGLQTTRLPAGDLLETGERVRFELPSGHLIELYAEKTIVGNGVGLINPAPWDGAREHGIAPVRLDHALLYGPNIAEVQKIFTEVLGFYLVERVLTPDGQDNAAIWLSCSHKVHDIAFAEYPEKGKLHHCSFLLDTWEQVLRAGDIMSMNQVAVDIGPTRHGVTRGCTIYAWDPSGNRFETFMGGYQPYPDYEPLTWTFDNFGQGLDFPQRKLHETFLSVVT

Secondary structure (DSSP, 8-state):
--SSSEEEEEEEEEEES-HHHHHHIIIIIS--EEEEE-TTS-EEEE-TT--BS-SEEEEE-SS-EEEEEEEEES-HHHHHHHHHHHHHHT--EEEEPTTSSTTB--EEEEE-TTS-EEEEES-B-B---SS-SBS--S--GGGGSSS--SEEEEEEEEES-HHHHHHIIIIIS--EEEEEEE-TTSSSEEEEEEESSSSS-SEEEEE-SSSSEEEEEEEE-S-HHHHHHHHHHHHHTTPPEEEEEEE-SGGGEEEEEEE-TTS-EEEEEEE-----TTSPPEEE-GGGHHHHH-TTTT---HHHHH---/--SSSEEEEEEEEEEES-HHHHHHIIIIIS--EEEEE-TTS-EEEE-TT--BS-SEEEEE-SS-EEEEEEEEES-HHHHHHHHHHHHHHT--EEEEPTTSSTTB--EEEEE-TTS-EEEEES-B-B---SS-SBS--S--GGGGSSS--SEEEEEEEEES-HHHHHHIIIIIS--EEEEEEE-TTSSSEEEEEEESSSSS-SEEEEE-SSSSEEEEEEEE-S-HHHHHHHHHHHHHTTPPEEEEEEE-SGGGEEEEEEE-TTS-EEEEEEE-----TTSPPEEE-GGGHHHHH-TTTT---HHHHH---

Solvent-accessible surface area (backbone atoms only — not comparable to full-atom values): 29974 Å² total; per-residue (Å²): 31,13,60,57,31,38,61,44,62,36,31,38,36,33,33,24,58,49,51,69,64,44,51,50,40,43,39,55,51,46,11,32,43,76,63,48,71,50,96,86,59,36,39,30,19,19,30,36,65,34,36,49,47,45,35,39,31,40,32,63,37,98,52,39,27,52,66,36,41,28,32,31,27,69,32,65,68,47,48,54,50,48,52,54,46,41,43,70,74,66,46,69,73,46,79,41,59,58,53,74,50,81,64,24,40,47,30,43,33,37,68,45,81,23,50,38,38,39,31,41,31,43,47,57,43,71,70,48,48,82,40,69,52,62,66,40,56,93,66,53,73,52,56,70,32,51,51,19,31,43,32,67,43,32,39,36,36,30,9,28,56,51,70,60,46,48,47,48,38,41,75,62,50,39,26,40,65,40,35,36,30,28,28,88,87,62,80,46,73,38,27,43,27,30,17,34,38,43,48,47,42,38,37,31,39,31,60,32,89,57,62,35,26,32,44,31,48,28,29,28,37,93,37,69,67,52,46,53,48,35,53,52,52,32,55,78,67,67,44,56,66,76,41,69,83,45,38,21,39,56,56,47,27,36,34,35,33,29,39,48,96,49,62,41,36,36,31,39,32,21,81,38,55,74,48,54,87,84,49,79,51,36,39,31,46,47,91,51,37,21,29,31,61,21,38,92,72,48,40,73,60,66,59,77,78,66,58,65,45,25,14,61,56,31,38,61,45,63,36,33,37,36,33,33,24,58,48,50,69,64,44,51,50,42,44,38,54,52,47,12,32,42,75,63,48,70,51,95,86,57,37,40,30,20,19,30,36,65,34,35,50,47,44,36,42,31,38,31,63,37,97,53,40,27,55,66,37,42,28,31,31,26,70,32,65,68,48,48,55,50,48,52,52,48,41,43,72,73,67,47,68,73,44,80,43,58,58,51,74,49,82,63,24,39,46,31,43,32,36,67,46,79,24,50,39,37,38,32,40,28,44,47,57,44,73,70,48,47,81,38,72,53,63,66,40,56,94,66,52,72,51,56,70,32,50,51,18,30,43,31,68,44,31,39,36,36,31,9,30,56,53,69,60,44,48,46,49,39,42,74,62,52,40,26,38,65,40,37,36,30,29,28,87,84,60,80,47,74,37,28,43,26,30,17,35,39,41,48,44,43,38,37,32,41,32,60,31,90,57,63,35,25,30,44,28,48,29,28,29,37,92,36,68,66,52,47,54,48,34,52,51,53,31,55,77,66,68,45,56,68,74,40,70,83,44,37,22,40,55,57,48,27,34,35,36,33,28,38,47,96,49,60,41,37,37,31,39,32,21,80,38,56,75,49,54,87,84,49,80,50,35,38,30,48,46,93,52,36,21,29,31,61,21,40,92,73,48,40,74,58,65,59,77,77,68,58,65,45

=== Feature glossary ===
The record interleaves many kinds of information about one protein. Here is each kind framed as the question it answers.

Q: What does the local fold look like, residue by residue?
A: The Foldseek 3Di string encodes local tertiary geometry as a 20-letter alphabet — one character per residue — derived from the relative positions of nearby Cα atoms. Unlike the amino-acid sequence, 3Di is a direct function of the 3D structure, so two proteins with the same fold have similar 3Di strings even at low sequence identity.

Q: Which residues are in helices, strands, or loops?
A: The SS8 string is DSSP's per-residue secondary-structure call. α-helix (H) means an i→i+4 H-bond ladder; β-strand (E) means the residue participates in a β-sheet; 3₁₀ (G) and π (I) are tighter and wider helices; T/S are turns/bends; '-' is loop.

Q: How big and how compact is the whole molecule?
A: Radius of gyration (Rg) is the root-mean-square distance of Cα atoms from their centroid — a single number for overall size and compactness. A globular domain of N residues has Rg ≈ 2.2·N^0.38 Å; an extended or disordered chain has a much larger Rg. The Cα contact count is the number of residue pairs whose Cα atoms are within 8 Å and are more than four positions apart in sequence — a standard proxy for tertiary packing density. The bounding box is the smallest axis-aligned box enclosing all Cα atoms.

Q: Where is each backbone atom in 3D?
A: Structure coordinates are given as an mmCIF _atom_site loop: one row per atom with element, residue name, chain id, sequence number, and x/y/z position in Å. Only the four main-chain atoms per residue are included here; side chains are omitted to keep the record compact.

Q: What is the amino-acid chain?
A: Primary structure: the covalent order of the twenty standard amino acids along the backbone. Two proteins with the same sequence will (almost always) fold to the same structure; two with 30% identity often share a fold but not the details.

Q: What if only a Cα trace is available?
A: Three-state secondary structure (P-SEA) collapses the eight DSSP classes into helix (a), strand (b), and coil (c). P-SEA assigns these from Cα geometry alone — distances and angles — without requiring backbone oxygens, so it works on any Cα trace.

Q: What family and function is it annotated with?
A: Database cross-references. InterPro integrates a dozen domain/family signature databases into unified entries with residue-range hits. GO terms attach function/process/location labels with evidence codes. CATH codes position the fold in a four-level structural taxonomy. Organism is the NCBI-taxonomy species name.

Q: How confident is the AlphaFold model at each residue?
A: pLDDT is the predicted lDDT-Cα score: AlphaFold's confidence that the local environment of each residue (all inter-atomic distances within 15 Å) is correctly placed. It is a per-residue number between 0 and 100, with higher meaning more reliable.

Q: How mobile is each atom in the crystal?
A: B-factor (Debye–Waller factor) reflects atomic displacement in the crystal lattice. It is an experimental observable (units Å²), not a prediction; low values mean the atom is pinned down, high values mean it moves or is heterogeneous across the crystal.

Q: Which residues are buried vs exposed?
A: SASA measures how much of the protein is reachable by solvent. It is computed by rolling a water-sized probe over the atomic surface and summing the exposed area (Å²). Per-residue SASA distinguishes core (buried, low SASA) from surface (exposed, high SASA) residues; total SASA is a whole-molecule size measure.

Q: What do the diagnostic plots show?
A: Plot images: a contact map (which residues are close in 3D, as an N×N binary image), a Ramachandran scatter (backbone torsion angles, revealing secondary-structure composition at a glance), and — for AlphaFold structures — a PAE heatmap (pairwise prediction confidence).

Q: What known structures does this most resemble?
A: The Foldseek neighbor list gives the closest experimentally determined structures in the PDB, ranked by structural alignment. TM-score near 1 means near-identical fold; near 0.3 means only rough topology match. This is how one finds what a novel AlphaFold prediction most resembles in the solved-structure universe.

Q: Are the domains correctly placed relative to each other?
A: Predicted aligned error is AlphaFold's pairwise confidence. Unlike pLDDT (per-residue), PAE is per-residue-pair and captures whether two parts of the structure are correctly placed relative to each other. Units are ångströms of expected positional error.

Q: What do the rendered images show?
A: Structure images are PyMOL renders from six orthogonal camera directions. Cartoon representation draws helices as coils and strands as arrows; sticks shows the backbone as bonds; surface shows the solvent-excluded envelope. Rainbow coloring maps sequence position to hue (blue→red, N→C); chain coloring assigns a distinct color per polypeptide.

Q: What are the backbone torsion angles?
A: φ (phi) and ψ (psi) are the two rotatable backbone dihedrals per residue: φ is the C(i-1)–N–Cα–C torsion, ψ is the N–Cα–C–N(i+1) torsion, both in degrees on (−180°, 180°]. α-helical residues cluster near (−60°, −45°); β-strand residues near (−120°, +130°). A Ramachandran plot is simply a scatter of (φ, ψ) for every residue.